Protein AF-0000000065987587 (afdb_homodimer)

pLDDT: mean 96.19, std 3.76, range [79.62, 98.94]

Nearest PDB structures (foldseek):
  6oss-assembly1_C  TM=9.613E-01  e=3.497E-22  Proteus mirabilis HI4320
  3h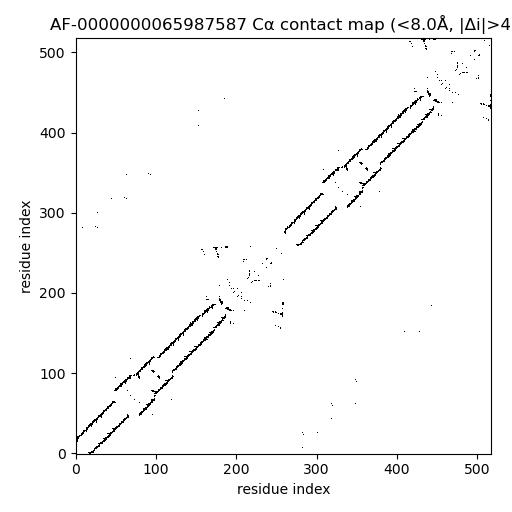sq-assembly1_A  TM=9.633E-01  e=1.185E-20  Leptospira interrogans
  4r36-assembly1_A  TM=9.663E-01  e=4.218E-19  Bacteroides fragilis NCTC 9343
  5dg3-assembly2_D  TM=9.623E-01  e=8.039E-19  Pseudomonas paraeruginosa PA7
  3t57-assembly1_A  TM=8.911E-01  e=7.428E-20  Arabidopsis thaliana

Secondary structure (DSSP, 8-state):
--EE-TT-EE-TT-EE-TT-EE-TT-EE-TTEEE-TT-EE-SS-EE-SSEEE-SS-EE-TT-EEEEPP--TT--S---EEEE-SS-EE-TT-EEE--SSTT-EEEE-SS-EE-TT-EE-TT-EE-SS-EE-TT-EE-TT-EE-TT-EE-TT-EE-TT-EE-TT-EEPTT-EE-SBB-TTEEEEETTEEEEEE-HHHHHHTT--HHHHHHHHHHHIIIII-TTS-HHHHHHHHHTSTTTT-HHHHHHHHHHHH-SS-B--/--EE-TT-EE-TT-EE-TT-EE-TT-EE-TTEEE-TT-EE-SS-EE-SSEEE-SS-EE-TT-EEEEPP--TT--S---EEEE-SS-EE-TT-EEE--SSTT-EEEE-SS-EE-TT-EE-TT-EE-SS-EE-TT-EE-TT-EE-TT-EE-TT-EE-TT-EE-TT-EEPTT-EE-SBB-TTEEEETTTTEEEEE-HHHHHHTT--HHHHHHHHHHHIIIII-TTS-HHHHHHHHHTSTTTT-HHHHHHHHHHHH-SS-B--

Radius of gyration: 25.06 Å; Cα contacts (8 Å, |Δi|>4): 1563; chains: 2; bounding box: 65×69×49 Å

Solvent-accessible surface area (backbone atoms only — not comparable to full-atom values): 23095 Å² total; per-residue (Å²): 106,51,48,64,35,87,64,31,46,64,35,87,68,31,44,69,30,47,60,20,37,36,25,48,54,21,37,36,30,49,48,26,35,41,26,47,52,21,36,36,50,31,39,30,38,39,29,47,43,23,38,36,35,35,43,29,38,38,30,43,52,18,39,35,23,41,75,42,84,53,85,83,46,79,80,50,63,28,24,22,42,36,40,31,41,31,38,35,25,40,43,18,36,36,26,9,10,48,47,72,76,28,53,10,35,38,40,31,46,28,39,34,30,42,44,15,37,40,28,26,36,19,39,37,40,34,46,27,35,34,27,44,42,13,34,33,32,40,43,20,33,35,28,41,47,17,34,35,26,39,48,14,40,34,37,61,59,27,40,36,24,35,43,13,34,38,32,60,55,13,34,34,77,32,16,40,60,50,39,23,28,30,38,40,85,67,30,22,60,72,45,69,29,57,66,62,40,51,77,68,67,54,49,70,68,51,50,51,39,46,47,52,49,47,40,41,68,73,65,38,81,87,47,49,70,67,55,29,52,54,50,48,59,70,37,100,45,44,80,37,66,64,43,46,50,40,54,53,47,61,73,66,49,84,64,47,60,37,106,108,50,48,67,35,87,65,31,46,67,37,87,66,31,44,70,30,48,60,20,37,37,26,48,54,20,38,36,29,48,48,27,35,41,25,47,52,22,36,36,51,32,41,28,38,38,31,44,44,22,38,36,35,35,43,28,37,39,28,44,52,16,40,35,23,42,75,38,85,52,87,80,44,79,79,50,64,28,23,23,41,34,39,31,41,29,38,36,26,39,43,16,36,35,26,9,10,49,47,73,75,28,52,10,35,37,40,31,47,28,39,35,29,42,47,14,36,41,29,27,36,19,40,37,38,32,45,27,36,34,28,44,43,13,35,33,33,39,42,20,33,37,28,41,47,16,34,37,26,39,46,15,39,35,37,61,60,26,40,36,24,35,42,14,35,38,31,59,55,12,36,35,78,32,16,38,58,48,38,24,28,30,36,37,85,66,31,24,59,74,44,68,29,57,67,62,40,50,77,69,67,53,50,71,66,52,50,52,39,46,49,51,49,45,40,40,67,71,66,41,84,87,47,50,68,68,56,30,51,53,51,47,62,68,36,100,46,43,82,37,65,66,42,46,50,41,53,52,47,61,72,66,48,84,63,47,60,39,108

Organism: Akkermansia muciniphila (strain ATCC BAA-835 / DSM 22959 / JCM 33894 / BCRC 81048 / CCUG 64013 / CIP 107961 / Muc) (NCBI:txid349741)

InterPro domains:
  IPR001451 Hexapeptide repeat [PF00132] (14-48)
  IPR010137 Acyl-[acyl-carrier-protein]--UDP-N-acetylglucosamine O-acyltransferase [MF_00387] (1-259)
  IPR010137 Acyl-[acyl-carrier-protein]--UDP-N-acetylglucosamine O-acyltransferase [PIRSF000456] (3-259)
  IPR010137 Acyl-[acyl-carrier-protein]--UDP-N-acetylglucosamine O-acyltransferase [PTHR43480] (3-259)
  IPR010137 Acyl-[acyl-carrier-protein]--UDP-N-acetylglucosamine O-acyltransferase [TIGR01852] (4-258)
  IPR010137 Acyl-[acyl-carrier-protein]--UDP-N-acetylglucosamine O-acyltransferase [cd03351] (4-257)
  IPR011004 Trimeric LpxA-like superfamily [SSF51161] (3-258)
  IPR029098 UDP N-acetylglucosamine O-acyltransferase, C-terminal [PF13720] (175-258)
  IPR037157 UDP-N-acetylglucosamine O-acyltransferase, C-terminal domain superfamily [G3DSA:1.20.1180.10] (192-259)

Foldseek 3Di:
DEAADPQEAADPQEAEDRDEYHAHAEYHENLEYEEEQEYEHYQEYEYDVEYEYYNEYEEHQEYEAAAAPDPQADPAHWYEYEYYNEYAYAQEYEYTARDHVAGDYYYYNEYEYHNEYEGHREAEYECEYEEALEYEYACEYEEANEYEYANEYAYHNEYEAHLEYEDHNEDEQHHHFHQFYWHDDPIATDGGVVVSCVVVPDDPLLVVLVRLLCCLQPVDPVDDPVRSLVCSCPDPCVVPPSNVRRSVCQVPTDRHYHD/DEAADPQEAADPQEAEDRDEYAAHPEYHENLEYAEEQEYHHYQEYEYDVEYEYENEYEEHQEYEAAAAPDPQADPAHWYEYEYYNEYHYAQEYEYTARDHVAGEYYYYNEYEYHNEYEHHREAEYECEYEEALEYEYACEYEEANEYEYANEYAYHNEYEAHLEYEDHNEYHQHHAFHQFYWYDDDTATDGGVPVSCVVVPHDPLLVVLVRLLCCLDPVDPVDDPVRSLVCSCPDPCVVPPSNVRRSVCQVPTDRHYHD

Sequence (518 aa):
MPEIHPTAVVHPAAEIADDVKIGPFCVVGEHVKLGPGCVLHSHVVIDGPSSFGSGNEFFPFSVIGLKSQDLKYKGEPTYLEVGDNNVFRENATINRATDIGGATRIGNNNLFLVSCHAGHDCQIGNHVIFSGFATAAGHVTVGDYAILAGCCAVHQFVSIGEHAMVGAMARVSQDVLPYTIVEGHPAVTRSVNSIGMQRRGFSEEDLKAVRMCYKKLFVNKKLTVHEALEELRHSGYAENACLRRIIQFVETSERGFCHMPEIHPTAVVHPAAEIADDVKIGPFCVVGEHVKLGPGCVLHSHVVIDGPSSFGSGNEFFPFSVIGLKSQDLKYKGEPTYLEVGDNNVFRENATINRATDIGGATRIGNNNLFLVSCHAGHDCQIGNHVIFSGFATAAGHVTVGDYAILAGCCAVHQFVSIGEHAMVGAMARVSQDVLPYTIVEGHPAVTRSVNSIGMQRRGFSEEDLKAVRMCYKKLFVNKKLTVHEALEELRHSGYAENACLRRIIQFVETSERGFCH

Structure (mmCIF, N/CA/C/O backbone):
data_AF-0000000065987587-model_v1
#
loop_
_entity.id
_entity.type
_entity.pdbx_description
1 polymer Acyl-
#
loop_
_atom_site.group_PDB
_atom_site.id
_atom_site.type_symbol
_atom_site.label_atom_id
_atom_site.label_alt_id
_atom_site.label_comp_id
_atom_site.label_asym_id
_atom_site.label_entity_id
_atom_site.label_seq_id
_atom_site.pdbx_PDB_ins_code
_atom_site.Cartn_x
_atom_site.Cartn_y
_atom_site.Cartn_z
_atom_site.occupancy
_atom_site.B_iso_or_equiv
_atom_site.auth_seq_id
_atom_site.auth_comp_id
_atom_site.auth_asym_id
_atom_site.auth_atom_id
_atom_site.pdbx_PDB_model_num
ATOM 1 N N . MET A 1 1 ? -29.5 -23.266 5.812 1 88.88 1 MET A N 1
ATOM 2 C CA . MET A 1 1 ? -29.5 -21.812 5.656 1 88.88 1 MET A CA 1
ATOM 3 C C . MET A 1 1 ? -28.266 -21.188 6.305 1 88.88 1 MET A C 1
ATOM 5 O O . MET A 1 1 ? -27.828 -21.641 7.363 1 88.88 1 MET A O 1
ATOM 9 N N . PRO A 1 2 ? -27.672 -20.234 5.691 1 92.44 2 PRO A N 1
ATOM 10 C CA . PRO A 1 2 ? -26.5 -19.641 6.32 1 92.44 2 PRO A CA 1
ATOM 11 C C . PRO A 1 2 ? -26.797 -19.031 7.688 1 92.44 2 PRO A C 1
ATOM 13 O O . PRO A 1 2 ? -27.953 -18.719 7.988 1 92.44 2 PRO A O 1
ATOM 16 N N . GLU A 1 3 ? -25.844 -19.141 8.57 1 95.94 3 GLU A N 1
ATOM 17 C CA . GLU A 1 3 ? -25.953 -18.469 9.852 1 95.94 3 GLU A CA 1
ATOM 18 C C . GLU A 1 3 ? -25.422 -17.031 9.758 1 95.94 3 GLU A C 1
ATOM 20 O O . GLU A 1 3 ? -24.219 -16.797 9.75 1 95.94 3 GLU A O 1
ATOM 25 N N . ILE A 1 4 ? -26.359 -16.141 9.742 1 97.75 4 ILE A N 1
ATOM 26 C CA . ILE A 1 4 ? -26 -14.742 9.602 1 97.75 4 ILE A CA 1
ATOM 27 C C . ILE A 1 4 ? -26.406 -13.977 10.859 1 97.75 4 ILE A C 1
ATOM 29 O O . ILE A 1 4 ? -27.594 -13.891 11.188 1 97.75 4 ILE A O 1
ATOM 33 N N . HIS A 1 5 ? -25.422 -13.469 11.523 1 98 5 HIS A N 1
ATOM 34 C CA . HIS A 1 5 ? -25.719 -12.688 12.719 1 98 5 HIS A CA 1
ATOM 35 C C . HIS A 1 5 ? -26.625 -11.508 12.383 1 98 5 HIS A C 1
ATOM 37 O O . HIS A 1 5 ? -26.438 -10.852 11.352 1 98 5 HIS A O 1
ATOM 43 N N . PRO A 1 6 ? -27.469 -11.094 13.227 1 97.56 6 PRO A N 1
ATOM 44 C CA . PRO A 1 6 ? -28.469 -10.062 12.938 1 97.56 6 PRO A CA 1
ATOM 45 C C . PRO A 1 6 ? -27.844 -8.695 12.664 1 97.56 6 PRO A C 1
ATOM 47 O O . PRO A 1 6 ? -28.438 -7.863 11.984 1 97.56 6 PRO A O 1
ATOM 50 N N . THR A 1 7 ? -26.656 -8.492 13.133 1 97.5 7 THR A N 1
ATOM 51 C CA . THR A 1 7 ? -26.047 -7.176 12.953 1 97.5 7 THR A CA 1
ATOM 52 C C . THR A 1 7 ? -25.266 -7.113 11.648 1 97.5 7 THR A C 1
ATOM 54 O O . THR A 1 7 ? -24.797 -6.043 11.25 1 97.5 7 THR A O 1
ATOM 57 N N . ALA A 1 8 ? -25.078 -8.25 11.047 1 98.12 8 ALA A N 1
ATOM 58 C CA . ALA A 1 8 ? -24.375 -8.242 9.766 1 98.12 8 ALA A CA 1
ATOM 59 C C . ALA A 1 8 ? -25.234 -7.625 8.664 1 98.12 8 ALA A C 1
ATOM 61 O O . ALA A 1 8 ? -26.469 -7.754 8.695 1 98.12 8 ALA A O 1
ATOM 62 N N . VAL A 1 9 ? -24.594 -6.895 7.789 1 98.44 9 VAL A N 1
ATOM 63 C CA . VAL A 1 9 ? -25.281 -6.305 6.645 1 98.44 9 VAL A CA 1
ATOM 64 C C . VAL A 1 9 ? -24.875 -7.031 5.367 1 98.44 9 VAL A C 1
ATOM 66 O O . VAL A 1 9 ? -23.766 -6.844 4.867 1 98.44 9 VAL A O 1
ATOM 69 N N . VAL A 1 10 ? -25.828 -7.855 4.824 1 98.25 10 VAL A N 1
ATOM 70 C CA . VAL A 1 10 ? -25.547 -8.648 3.629 1 98.25 10 VAL A CA 1
ATOM 71 C C . VAL A 1 10 ? -26.469 -8.203 2.492 1 98.25 10 VAL A C 1
ATOM 73 O O . VAL A 1 10 ? -27.703 -8.18 2.65 1 98.25 10 VAL A O 1
ATOM 76 N N . HIS A 1 11 ? -25.859 -7.785 1.459 1 97.5 11 HIS A N 1
ATOM 77 C CA . HIS A 1 11 ? -26.672 -7.391 0.317 1 97.5 11 HIS A CA 1
ATOM 78 C C . HIS A 1 11 ? -27.562 -8.539 -0.146 1 97.5 11 HIS A C 1
ATOM 80 O O . HIS A 1 11 ? -27.109 -9.688 -0.216 1 97.5 11 HIS A O 1
ATOM 86 N N . PRO A 1 12 ? -28.75 -8.227 -0.536 1 97.19 12 PRO A N 1
ATOM 87 C CA . PRO A 1 12 ? -29.688 -9.281 -0.898 1 97.19 12 PRO A CA 1
ATOM 88 C C . PRO A 1 12 ? -29.266 -10.055 -2.146 1 97.19 12 PRO A C 1
ATOM 90 O O . PRO A 1 12 ? -29.656 -11.211 -2.324 1 97.19 12 PRO A O 1
ATOM 93 N N . ALA A 1 13 ? -28.422 -9.43 -2.932 1 97.25 13 ALA A N 1
ATOM 94 C CA . ALA A 1 13 ? -28.031 -10.062 -4.191 1 97.25 13 ALA A CA 1
ATOM 95 C C . ALA A 1 13 ? -26.781 -10.914 -4.012 1 97.25 13 ALA A C 1
ATOM 97 O O . ALA A 1 13 ? -26.344 -11.594 -4.949 1 97.25 13 ALA A O 1
ATOM 98 N N . ALA A 1 14 ? -26.203 -10.883 -2.85 1 97.69 14 ALA A N 1
ATOM 99 C CA . ALA A 1 14 ? -25.062 -11.742 -2.592 1 97.69 14 ALA A CA 1
ATOM 100 C C . ALA A 1 14 ? -25.453 -13.219 -2.631 1 97.69 14 ALA A C 1
ATOM 102 O O . ALA A 1 14 ? -26.562 -13.578 -2.236 1 97.69 14 ALA A O 1
ATOM 103 N N . GLU A 1 15 ? -24.609 -14.023 -3.162 1 98.19 15 GLU A N 1
ATOM 104 C CA . GLU A 1 15 ? -24.828 -15.469 -3.188 1 98.19 15 GLU A CA 1
ATOM 105 C C . GLU A 1 15 ? -24.047 -16.156 -2.068 1 98.19 15 GLU A C 1
ATOM 107 O O . GLU A 1 15 ? -22.828 -16.312 -2.156 1 98.19 15 GLU A O 1
ATOM 112 N N . ILE A 1 16 ? -24.797 -16.688 -1.101 1 98.19 16 ILE A N 1
ATOM 113 C CA . ILE A 1 16 ? -24.188 -17.25 0.107 1 98.19 16 ILE A CA 1
ATOM 114 C C . ILE A 1 16 ? -24.609 -18.703 0.264 1 98.19 16 ILE A C 1
ATOM 116 O O . ILE A 1 16 ? -25.797 -19.016 0.351 1 98.19 16 ILE A O 1
ATOM 120 N N . ALA A 1 17 ? -23.656 -19.547 0.305 1 98.06 17 ALA A N 1
ATOM 121 C CA . ALA A 1 17 ? -23.953 -20.969 0.476 1 98.06 17 ALA A CA 1
ATOM 122 C C . ALA A 1 17 ? -24.625 -21.219 1.823 1 98.06 17 ALA A C 1
ATOM 124 O O . ALA A 1 17 ? -24.5 -20.422 2.75 1 98.06 17 ALA A O 1
ATOM 125 N N . ASP A 1 18 ? -25.203 -22.406 2.096 1 96.88 18 ASP A N 1
ATOM 126 C CA . ASP A 1 18 ? -26.109 -22.703 3.203 1 96.88 18 ASP A CA 1
ATOM 127 C C . ASP A 1 18 ? -25.328 -22.859 4.512 1 96.88 18 ASP A C 1
ATOM 129 O O . ASP A 1 18 ? -25.891 -22.688 5.594 1 96.88 18 ASP A O 1
ATOM 133 N N . ASP A 1 19 ? -24.141 -23.156 4.418 1 97.62 19 ASP A N 1
ATOM 134 C CA . ASP A 1 19 ? -23.422 -23.453 5.652 1 97.62 19 ASP A CA 1
ATOM 135 C C . ASP A 1 19 ? -22.375 -22.375 5.941 1 97.62 19 ASP A C 1
ATOM 137 O O . ASP A 1 19 ? -21.422 -22.609 6.691 1 97.62 19 ASP A O 1
ATOM 141 N N . VAL A 1 20 ? -22.5 -21.281 5.355 1 98.5 20 VAL A N 1
ATOM 142 C CA . VAL A 1 20 ? -21.641 -20.141 5.637 1 98.5 20 VAL A CA 1
ATOM 143 C C . VAL A 1 20 ? -22.047 -19.516 6.969 1 98.5 20 VAL A C 1
ATOM 145 O O . VAL A 1 20 ? -23.234 -19.469 7.309 1 98.5 20 VAL A O 1
ATOM 148 N N . LYS A 1 21 ? -21.016 -19.078 7.711 1 98.81 21 LYS A N 1
ATOM 149 C CA . LYS A 1 21 ? -21.234 -18.359 8.969 1 98.81 21 LYS A CA 1
ATOM 150 C C . LYS A 1 21 ? -20.766 -16.922 8.867 1 98.81 21 LYS A C 1
ATOM 152 O O . LYS A 1 21 ? -19.594 -16.656 8.57 1 98.81 21 LYS A O 1
ATOM 157 N N . ILE A 1 22 ? -21.641 -15.992 9.125 1 98.69 22 ILE A N 1
ATOM 158 C CA . ILE A 1 22 ? -21.312 -14.57 9.102 1 98.69 22 ILE A CA 1
ATOM 159 C C . ILE A 1 22 ? -21.578 -13.961 10.477 1 98.69 22 ILE A C 1
ATOM 161 O O . ILE A 1 22 ? -22.719 -13.844 10.906 1 98.69 22 ILE A O 1
ATOM 165 N N . GLY A 1 23 ? -20.453 -13.562 11.078 1 98.62 23 GLY A N 1
ATOM 166 C CA . GLY A 1 23 ? -20.531 -13.039 12.438 1 98.62 23 GLY A CA 1
ATOM 167 C C . GLY A 1 23 ? -20.969 -11.586 12.484 1 98.62 23 GLY A C 1
ATOM 168 O O . GLY A 1 23 ? -21.359 -11.008 11.469 1 98.62 23 GLY A O 1
ATOM 169 N N . PRO A 1 24 ? -20.953 -11.008 13.711 1 98.62 24 PRO A N 1
ATOM 170 C CA . PRO A 1 24 ? -21.5 -9.664 13.906 1 98.62 24 PRO A CA 1
ATOM 171 C C . PRO A 1 24 ? -20.672 -8.586 13.188 1 98.62 24 PRO A C 1
ATOM 173 O O . PRO A 1 24 ? -19.453 -8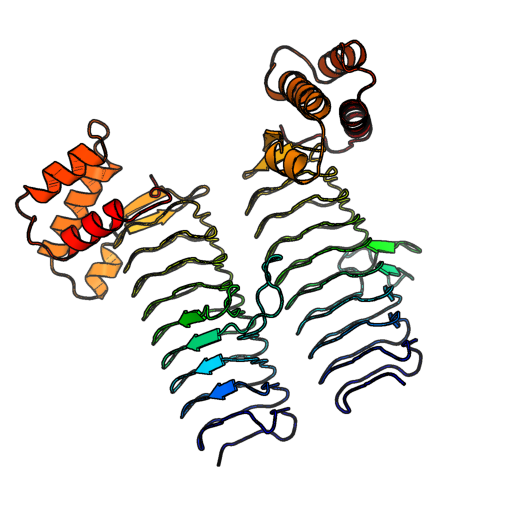.695 13.102 1 98.62 24 PRO A O 1
ATOM 176 N N . PHE A 1 25 ? -21.391 -7.586 12.594 1 98.44 25 PHE A N 1
ATOM 177 C CA . PHE A 1 25 ? -20.844 -6.332 12.086 1 98.44 25 PHE A CA 1
ATOM 178 C C . PHE A 1 25 ? -20.078 -6.555 10.789 1 98.44 25 PHE A C 1
ATOM 180 O O . PHE A 1 25 ? -19.234 -5.734 10.406 1 98.44 25 PHE A O 1
ATOM 187 N N . CYS A 1 26 ? -20.344 -7.676 10.203 1 98.69 26 CYS A N 1
ATOM 188 C CA . CYS A 1 26 ? -19.797 -7.902 8.875 1 98.69 26 CYS A CA 1
ATOM 189 C C . CYS A 1 26 ? -20.609 -7.168 7.816 1 98.69 26 CYS A C 1
ATOM 191 O O . CYS A 1 26 ? -21.812 -6.938 8.008 1 98.69 26 CYS A O 1
ATOM 193 N N . VAL A 1 27 ? -19.984 -6.75 6.777 1 98.75 27 VAL A N 1
ATOM 194 C CA . VAL A 1 27 ? -20.641 -6.16 5.617 1 98.75 27 VAL A CA 1
ATOM 195 C C . VAL A 1 27 ? -20.281 -6.941 4.359 1 98.75 27 VAL A C 1
ATOM 197 O O . VAL A 1 27 ? -19.094 -7.078 4.027 1 98.75 27 VAL A O 1
ATOM 200 N N . VAL A 1 28 ? -21.281 -7.5 3.635 1 98.69 28 VAL A N 1
ATOM 201 C CA . VAL A 1 28 ? -21.078 -8.258 2.402 1 98.69 28 VAL A CA 1
ATOM 202 C C . VAL A 1 28 ? -21.812 -7.574 1.253 1 98.69 28 VAL A C 1
ATOM 204 O O . VAL A 1 28 ? -23.031 -7.383 1.318 1 98.69 28 VAL A O 1
ATOM 207 N N . GLY A 1 29 ? -21.125 -7.316 0.22 1 97.75 29 GLY A N 1
ATOM 208 C CA . GLY A 1 29 ? -21.656 -6.516 -0.873 1 97.75 29 GLY A CA 1
ATOM 209 C C . GLY A 1 29 ? -22.453 -7.328 -1.881 1 97.75 29 GLY A C 1
ATOM 210 O O . GLY A 1 29 ? -22.594 -8.539 -1.734 1 97.75 29 GLY A O 1
ATOM 211 N N . GLU A 1 30 ? -23.047 -6.664 -2.873 1 95.44 30 GLU A N 1
ATOM 212 C CA . GLU A 1 30 ? -24.031 -7.137 -3.844 1 95.44 30 GLU A CA 1
ATOM 213 C C . GLU A 1 30 ? -23.453 -8.242 -4.723 1 95.44 30 GLU A C 1
ATOM 215 O O . GLU A 1 30 ? -24.094 -9.273 -4.938 1 95.44 30 GLU A O 1
ATOM 220 N N . HIS A 1 31 ? -22.297 -8.172 -5.309 1 96.81 31 HIS A N 1
ATOM 221 C CA . HIS A 1 31 ? -21.719 -9.109 -6.262 1 96.81 31 HIS A CA 1
ATOM 222 C C . HIS A 1 31 ? -20.625 -9.961 -5.605 1 96.81 31 HIS A C 1
ATOM 224 O O . HIS A 1 31 ? -19.531 -10.102 -6.152 1 96.81 31 HIS A O 1
ATOM 230 N N . VAL A 1 32 ? -21.109 -10.539 -4.453 1 98.5 32 VAL A N 1
ATOM 231 C CA . VAL A 1 32 ? -20.203 -11.422 -3.729 1 98.5 32 VAL A CA 1
ATOM 232 C C . VAL A 1 32 ? -20.766 -12.844 -3.717 1 98.5 32 VAL A C 1
ATOM 234 O O . VAL A 1 32 ? -21.953 -13.039 -3.479 1 98.5 32 VAL A O 1
ATOM 237 N N . LYS A 1 33 ? -19.922 -13.789 -4.055 1 98.75 33 LYS A N 1
ATOM 238 C CA . LYS A 1 33 ? -20.266 -15.203 -3.965 1 98.75 33 LYS A CA 1
ATOM 239 C C . LYS A 1 33 ? -19.375 -15.922 -2.947 1 98.75 33 LYS A C 1
ATOM 241 O O . LYS A 1 33 ? -18.156 -16.016 -3.127 1 98.75 33 LYS A O 1
ATOM 246 N N . LEU A 1 34 ? -20.016 -16.5 -1.895 1 98.62 34 LEU A N 1
ATOM 247 C CA . LEU A 1 34 ? -19.297 -17.25 -0.871 1 98.62 34 LEU A CA 1
ATOM 248 C C . LEU A 1 34 ? -19.641 -18.734 -0.95 1 98.62 34 LEU A C 1
ATOM 250 O O . LEU A 1 34 ? -20.797 -19.125 -0.753 1 98.62 34 LEU A O 1
ATOM 254 N N . GLY A 1 35 ? -18.625 -19.5 -1.185 1 98.69 35 GLY A N 1
ATOM 255 C CA . GLY A 1 35 ? -18.812 -20.938 -1.244 1 98.69 35 GLY A CA 1
ATOM 256 C C . GLY A 1 35 ? -19.047 -21.562 0.117 1 98.69 35 GLY A C 1
ATOM 257 O O . GLY A 1 35 ? -19.031 -20.859 1.137 1 98.69 35 GLY A O 1
ATOM 258 N N . PRO A 1 36 ? -19.234 -22.906 0.102 1 98.62 36 PRO A N 1
ATOM 259 C CA . PRO A 1 36 ? -19.594 -23.609 1.333 1 98.62 36 PRO A CA 1
ATOM 260 C C . PRO A 1 36 ? -18.5 -23.547 2.398 1 98.62 36 PRO A C 1
ATOM 262 O O . PRO A 1 36 ? -17.312 -23.578 2.07 1 98.62 36 PRO A O 1
ATOM 265 N N . GLY A 1 37 ? -18.922 -23.438 3.629 1 98.56 37 GLY A N 1
ATOM 266 C CA . GLY A 1 37 ? -18.016 -23.594 4.762 1 98.56 37 GLY A CA 1
ATOM 267 C C . GLY A 1 37 ? -17.219 -22.344 5.059 1 98.56 37 GLY A C 1
ATOM 268 O O . GLY A 1 37 ? -16.344 -22.359 5.93 1 98.56 37 GLY A O 1
ATOM 269 N N . CYS A 1 38 ? -17.406 -21.281 4.418 1 98.75 38 CYS A N 1
ATOM 270 C CA . CYS A 1 38 ? -16.719 -20.031 4.715 1 98.75 38 CYS A CA 1
ATOM 271 C C . CYS A 1 38 ? -17.156 -19.469 6.062 1 98.75 38 CYS A C 1
ATOM 273 O O . CYS A 1 38 ? -18.312 -19.641 6.465 1 98.75 38 CYS A O 1
ATOM 275 N N . VAL A 1 39 ? -16.203 -18.812 6.715 1 98.88 39 VAL A N 1
ATOM 276 C CA . VAL A 1 39 ? -16.5 -18.234 8.023 1 98.88 39 VAL A CA 1
ATOM 277 C C . VAL A 1 39 ? -15.992 -16.797 8.078 1 98.88 39 VAL A C 1
ATOM 279 O O . VAL A 1 39 ? -14.797 -16.531 7.891 1 98.88 39 VAL A O 1
ATOM 282 N N . LEU A 1 40 ? -16.859 -15.898 8.258 1 98.88 40 LEU A N 1
ATOM 283 C CA . LEU A 1 40 ? -16.531 -14.523 8.617 1 98.88 40 LEU A CA 1
ATOM 284 C C . LEU A 1 40 ? -16.734 -14.289 10.109 1 98.88 40 LEU A C 1
ATOM 286 O O . LEU A 1 40 ? -17.875 -14.266 10.586 1 98.88 40 LEU A O 1
ATOM 290 N N . HIS A 1 41 ? -15.727 -14.008 10.852 1 98.38 41 HIS A N 1
ATOM 291 C CA . HIS A 1 41 ? -15.859 -13.906 12.305 1 98.38 41 HIS A CA 1
ATOM 292 C C . HIS A 1 41 ? -16.625 -12.656 12.703 1 98.38 41 HIS A C 1
ATOM 294 O O . HIS A 1 41 ? -17.797 -12.727 13.094 1 98.38 41 HIS A O 1
ATOM 300 N N . SER A 1 42 ? -16.047 -11.555 12.773 1 98.44 42 SER A N 1
ATOM 301 C CA . SER A 1 42 ? -16.688 -10.273 13.023 1 98.44 42 SER A CA 1
ATOM 302 C C . SER A 1 42 ? -15.938 -9.133 12.344 1 98.44 42 SER A C 1
ATOM 304 O O . SER A 1 42 ? -14.719 -9.211 12.156 1 98.44 42 SER A O 1
ATOM 306 N N . HIS A 1 43 ? -16.734 -8.102 11.953 1 98.44 43 HIS A N 1
ATOM 307 C CA . HIS A 1 43 ? -16.125 -6.871 11.453 1 98.44 43 HIS A CA 1
ATOM 308 C C . HIS A 1 43 ? -15.344 -7.125 10.172 1 98.44 43 HIS A C 1
ATOM 310 O O . HIS A 1 43 ? -14.242 -6.594 10 1 98.44 43 HIS A O 1
ATOM 316 N N . VAL A 1 44 ? -15.852 -7.984 9.352 1 98.69 44 VAL A N 1
ATOM 317 C CA . VAL A 1 44 ? -15.25 -8.273 8.055 1 98.69 44 VAL A CA 1
ATOM 318 C C . VAL A 1 44 ? -16.016 -7.543 6.953 1 98.69 44 VAL A C 1
ATOM 320 O O . VAL A 1 44 ? -17.25 -7.496 6.969 1 98.69 44 VAL A O 1
ATOM 323 N N . VAL A 1 45 ? -15.281 -6.934 6.031 1 98.81 45 VAL A N 1
ATOM 324 C CA . VAL A 1 45 ? -15.898 -6.297 4.875 1 98.81 45 VAL A CA 1
ATOM 325 C C . VAL A 1 45 ? -15.508 -7.039 3.6 1 98.81 45 VAL A C 1
ATOM 327 O O . VAL A 1 45 ? -14.312 -7.176 3.297 1 98.81 45 VAL A O 1
ATOM 330 N N . ILE A 1 46 ? -16.422 -7.57 2.852 1 98.69 46 ILE A N 1
ATOM 331 C CA . ILE A 1 46 ? -16.203 -8.188 1.546 1 98.69 46 ILE A CA 1
ATOM 332 C C . ILE A 1 46 ? -17.062 -7.473 0.496 1 98.69 46 ILE A C 1
ATOM 334 O O . ILE A 1 46 ? -18.281 -7.352 0.652 1 98.69 46 ILE A O 1
ATOM 338 N N . ASP A 1 47 ? -16.359 -6.98 -0.476 1 97.12 47 ASP A N 1
ATOM 339 C CA . ASP A 1 47 ? -17.078 -6.332 -1.575 1 97.12 47 ASP A CA 1
ATOM 340 C C . ASP A 1 47 ? -16.844 -7.078 -2.889 1 97.12 47 ASP A C 1
ATOM 342 O O . ASP A 1 47 ? -16.094 -8.055 -2.934 1 97.12 47 ASP A O 1
ATOM 346 N N . GLY A 1 48 ? -17.625 -6.605 -3.963 1 93.5 48 GLY A N 1
ATOM 347 C CA . GLY A 1 48 ? -17.531 -7.332 -5.219 1 93.5 48 GLY A CA 1
ATOM 348 C C . GLY A 1 48 ? -17.422 -6.422 -6.43 1 93.5 48 GLY A C 1
ATOM 349 O O . GLY A 1 48 ? -17.375 -5.199 -6.289 1 93.5 48 GLY A O 1
ATOM 350 N N . PRO A 1 49 ? -17.328 -7.16 -7.578 1 96.94 49 PRO A N 1
ATOM 351 C CA . PRO A 1 49 ? -17.562 -8.586 -7.816 1 96.94 49 PRO A CA 1
ATOM 352 C C . PRO A 1 49 ? -16.406 -9.461 -7.316 1 96.94 49 PRO A C 1
ATOM 354 O O . PRO A 1 49 ? -15.25 -9.25 -7.707 1 96.94 49 PRO A O 1
ATOM 357 N N . SER A 1 50 ? -16.75 -10.406 -6.461 1 98.5 50 SER A N 1
ATOM 358 C CA . SER A 1 50 ? -15.758 -11.328 -5.91 1 98.5 50 SER A CA 1
ATOM 359 C C . SER A 1 50 ? -16.359 -12.711 -5.688 1 98.5 50 SER A C 1
ATOM 361 O O . SER A 1 50 ? -17.531 -12.828 -5.301 1 98.5 50 SER A O 1
ATOM 363 N N . SER A 1 51 ? -15.531 -13.711 -5.973 1 98.81 51 SER A N 1
ATOM 364 C CA . SER A 1 51 ? -15.961 -15.094 -5.766 1 98.81 51 SER A CA 1
ATOM 365 C C . SER A 1 51 ? -14.961 -15.852 -4.898 1 98.81 51 SER A C 1
ATOM 367 O O . SER A 1 51 ? -13.75 -15.734 -5.09 1 98.81 51 SER A O 1
ATOM 369 N N . PHE A 1 52 ? -15.539 -16.594 -3.969 1 98.81 52 PHE A N 1
ATOM 370 C CA . PHE A 1 52 ? -14.742 -17.406 -3.045 1 98.81 52 PHE A CA 1
ATOM 371 C C . PHE A 1 52 ? -15.18 -18.859 -3.08 1 98.81 52 PHE A C 1
ATOM 373 O O . PHE A 1 52 ? -16.375 -19.156 -3.02 1 98.81 52 PHE A O 1
ATOM 380 N N . GLY A 1 53 ? -14.211 -19.734 -3.215 1 98.81 53 GLY A N 1
ATOM 381 C CA . GLY A 1 53 ? -14.5 -21.141 -3.078 1 98.81 53 GLY A CA 1
ATOM 382 C C . GLY A 1 53 ? -14.93 -21.531 -1.675 1 98.81 53 GLY A C 1
ATOM 383 O O . GLY A 1 53 ? -15.555 -20.75 -0.968 1 98.81 53 GLY A O 1
ATOM 384 N N . SER A 1 54 ? -14.508 -22.781 -1.301 1 98.81 54 SER A N 1
ATOM 385 C CA . SER A 1 54 ? -14.984 -23.344 -0.04 1 98.81 54 SER A CA 1
ATOM 386 C C . SER A 1 54 ? -13.961 -23.141 1.074 1 98.81 54 SER A C 1
ATOM 388 O O . SER A 1 54 ? -12.758 -23.078 0.816 1 98.81 54 SER A O 1
ATOM 390 N N . GLY A 1 55 ? -14.453 -23.016 2.258 1 98.75 55 GLY A N 1
ATOM 391 C CA . GLY A 1 55 ? -13.656 -23.172 3.461 1 98.75 55 GLY A CA 1
ATOM 392 C C . GLY A 1 55 ? -12.742 -21.984 3.723 1 98.75 55 GLY A C 1
ATOM 393 O O . GLY A 1 55 ? -11.719 -22.125 4.395 1 98.75 55 GLY A O 1
ATOM 394 N N . ASN A 1 56 ? -13.023 -20.891 3.176 1 98.88 56 ASN A N 1
ATOM 395 C CA . ASN A 1 56 ? -12.242 -19.703 3.465 1 98.88 56 ASN A CA 1
ATOM 396 C C . ASN A 1 56 ? -12.633 -19.078 4.805 1 98.88 56 ASN A C 1
ATOM 398 O O . ASN A 1 56 ? -13.805 -19.078 5.172 1 98.88 56 ASN A O 1
ATOM 402 N N . GLU A 1 57 ? -11.641 -18.578 5.512 1 98.94 57 GLU A N 1
ATOM 403 C CA . GLU A 1 57 ? -11.844 -18 6.836 1 98.94 57 GLU A CA 1
ATOM 404 C C . GLU A 1 57 ? -11.352 -16.562 6.891 1 98.94 57 GLU A C 1
ATOM 406 O O . GLU A 1 57 ? -10.227 -16.266 6.484 1 98.94 57 GLU A O 1
ATOM 411 N N . PHE A 1 58 ? -12.18 -15.703 7.414 1 98.81 58 PHE A N 1
ATOM 412 C CA . PHE A 1 58 ? -11.883 -14.281 7.48 1 98.81 58 PHE A CA 1
ATOM 413 C C . PHE A 1 58 ? -11.914 -13.789 8.922 1 98.81 58 PHE A C 1
ATOM 415 O O . PHE A 1 58 ? -12.938 -13.898 9.594 1 98.81 58 PHE A O 1
ATOM 422 N N . PHE A 1 59 ? -10.805 -13.18 9.391 1 98.69 59 PHE A N 1
ATOM 423 C CA . PHE A 1 59 ? -10.695 -12.672 10.75 1 98.69 59 PHE A CA 1
ATOM 424 C C . PHE A 1 59 ? -11.031 -11.188 10.805 1 98.69 59 PHE A C 1
ATOM 426 O O . PHE A 1 59 ? -11.141 -10.531 9.766 1 98.69 59 PHE A O 1
ATOM 433 N N . PRO A 1 60 ? -11.203 -10.648 11.945 1 98.38 60 PRO A N 1
ATOM 434 C CA . PRO A 1 60 ? -11.734 -9.289 12.102 1 98.38 60 PRO A CA 1
ATOM 435 C C . PRO A 1 60 ? -10.898 -8.242 11.391 1 98.38 60 PRO A C 1
ATOM 437 O O . PRO A 1 60 ? -9.664 -8.312 11.406 1 98.38 60 PRO A O 1
ATOM 440 N N . PHE A 1 61 ? -11.664 -7.309 10.742 1 97.88 61 PHE A N 1
ATOM 441 C CA . PHE A 1 61 ? -11.141 -6.07 10.172 1 97.88 61 PHE A CA 1
ATOM 442 C C . PHE A 1 61 ? -10.438 -6.34 8.844 1 97.88 61 PHE A C 1
ATOM 444 O O . PHE A 1 61 ? -9.812 -5.441 8.273 1 97.88 61 PHE A O 1
ATOM 451 N N . SER A 1 62 ? -10.516 -7.559 8.383 1 98.25 62 SER A N 1
ATOM 452 C CA . SER A 1 62 ? -10.055 -7.785 7.016 1 98.25 62 SER A CA 1
ATOM 453 C C . SER A 1 62 ? -11 -7.152 6.004 1 98.25 62 SER A C 1
ATOM 455 O O . SER A 1 62 ? -12.211 -7.098 6.23 1 98.25 62 SER A O 1
ATOM 457 N N . VAL A 1 63 ? -10.469 -6.531 4.996 1 98.69 63 VAL A N 1
ATOM 458 C CA . VAL A 1 63 ? -11.203 -5.875 3.922 1 98.69 63 VAL A CA 1
ATOM 459 C C . VAL A 1 63 ? -10.836 -6.508 2.582 1 98.69 63 VAL A C 1
ATOM 461 O O . VAL A 1 63 ? -9.711 -6.336 2.094 1 98.69 63 VAL A O 1
ATOM 464 N N . ILE A 1 64 ? -11.805 -7.195 1.933 1 98.56 64 ILE A N 1
ATOM 465 C CA . ILE A 1 64 ? -11.516 -8.055 0.791 1 98.56 64 ILE A CA 1
ATOM 466 C C . ILE A 1 64 ? -12.383 -7.648 -0.396 1 98.56 64 ILE A C 1
ATOM 468 O O . ILE A 1 64 ? -13.602 -7.5 -0.261 1 98.56 64 ILE A O 1
ATOM 472 N N . GLY A 1 65 ? -11.703 -7.375 -1.496 1 97.94 65 GLY A N 1
ATOM 473 C CA . GLY A 1 65 ? -12.438 -7.258 -2.748 1 97.94 65 GLY A CA 1
ATOM 474 C C . GLY A 1 65 ? -12.836 -5.832 -3.074 1 97.94 65 GLY A C 1
ATOM 475 O O . GLY A 1 65 ? -13.633 -5.598 -3.982 1 97.94 65 GLY A O 1
ATOM 476 N N . LEU A 1 66 ? -12.383 -4.914 -2.316 1 95.75 66 LEU A N 1
ATOM 477 C CA . LEU A 1 66 ? -12.68 -3.533 -2.678 1 95.75 66 LEU A CA 1
ATOM 478 C C . LEU A 1 66 ? -11.93 -3.133 -3.945 1 95.75 66 LEU A C 1
ATOM 480 O O . LEU A 1 66 ? -11.031 -3.848 -4.391 1 95.75 66 LEU A O 1
ATOM 484 N N . LYS A 1 67 ? -12.328 -2.004 -4.492 1 92.12 67 LYS A N 1
ATOM 485 C CA . LYS A 1 67 ? -11.82 -1.545 -5.781 1 92.12 67 LYS A CA 1
ATOM 486 C C . LYS A 1 67 ? -10.32 -1.276 -5.719 1 92.12 67 LYS A C 1
ATOM 488 O O . LYS A 1 67 ? -9.781 -1.017 -4.641 1 92.12 67 LYS A O 1
ATOM 493 N N . SER A 1 68 ? -9.766 -1.236 -6.91 1 90.06 68 SER A N 1
ATOM 494 C CA . SER A 1 68 ? -8.344 -0.96 -7.09 1 90.06 68 SER A CA 1
ATOM 495 C C . SER A 1 68 ? -7.977 0.421 -6.555 1 90.06 68 SER A C 1
ATOM 497 O O . SER A 1 68 ? -8.789 1.344 -6.594 1 90.06 68 SER A O 1
ATOM 499 N N . GLN A 1 69 ? -6.766 0.477 -6.148 1 85.88 69 GLN A N 1
ATOM 500 C CA . GLN A 1 69 ? -6.23 1.751 -5.68 1 85.88 69 GLN A CA 1
ATOM 501 C C . GLN A 1 69 ? -5.469 2.469 -6.789 1 85.88 69 GLN A C 1
ATOM 503 O O . GLN A 1 69 ? -4.949 3.568 -6.582 1 85.88 69 GLN A O 1
ATOM 508 N N . ASP A 1 70 ? -5.363 1.819 -7.895 1 85.19 70 ASP A N 1
ATOM 509 C CA . ASP A 1 70 ? -4.691 2.395 -9.055 1 85.19 70 ASP A CA 1
ATOM 510 C C . ASP A 1 70 ? -5.477 3.578 -9.609 1 85.19 70 ASP A C 1
ATOM 512 O O . ASP A 1 70 ? -6.668 3.453 -9.914 1 85.19 70 ASP A O 1
ATOM 516 N N . LEU A 1 71 ? -4.773 4.656 -9.805 1 80.81 71 LEU A N 1
ATOM 517 C CA . LEU A 1 71 ? -5.398 5.879 -10.297 1 80.81 71 LEU A CA 1
ATOM 518 C C . LEU A 1 71 ? -5.988 5.664 -11.688 1 80.81 71 LEU A C 1
ATOM 520 O O . LEU A 1 71 ? -6.855 6.422 -12.125 1 80.81 71 LEU A O 1
ATOM 524 N N . LYS A 1 72 ? -5.562 4.676 -12.367 1 79.62 72 LYS A N 1
ATOM 525 C CA . LYS A 1 72 ? -6.023 4.391 -13.727 1 79.62 72 LYS A CA 1
ATOM 526 C C . LYS A 1 72 ? -7.387 3.705 -13.711 1 79.62 72 LYS A C 1
ATOM 528 O O . LYS A 1 72 ? -8.055 3.605 -14.742 1 79.62 72 LYS A O 1
ATOM 533 N N . TYR A 1 73 ? -7.777 3.352 -12.578 1 83.69 73 TYR A N 1
ATOM 534 C CA . TYR A 1 73 ? -9.062 2.678 -12.461 1 83.69 73 TYR A CA 1
ATOM 535 C C . TYR A 1 73 ? -10.211 3.641 -12.742 1 83.69 73 TYR A C 1
ATOM 537 O O . TYR A 1 73 ? -10.273 4.727 -12.164 1 83.69 73 TYR A O 1
ATOM 545 N N . LYS A 1 74 ? -11.125 3.201 -13.586 1 83.5 74 LYS A N 1
ATOM 546 C CA . LYS A 1 74 ? -12.195 4.102 -14.008 1 83.5 74 LYS A CA 1
ATOM 547 C C . LYS A 1 74 ? -13.57 3.514 -13.68 1 83.5 74 LYS A C 1
ATOM 549 O O . LYS A 1 74 ? -14.562 3.863 -14.32 1 83.5 74 LYS A O 1
ATOM 554 N N . GLY A 1 75 ? -13.586 2.523 -12.844 1 84.38 75 GLY A N 1
ATOM 555 C CA . GLY A 1 75 ? -14.875 1.959 -12.469 1 84.38 75 GLY A CA 1
ATOM 556 C C . GLY A 1 75 ? -15.281 0.784 -13.328 1 84.38 75 GLY A C 1
ATOM 557 O O . GLY A 1 75 ? -16.453 0.406 -13.359 1 84.38 75 GLY A O 1
ATOM 558 N N . GLU A 1 76 ? -14.32 0.267 -13.977 1 84.94 76 GLU A N 1
ATOM 559 C CA . GLU A 1 76 ? -14.562 -0.872 -14.859 1 84.94 76 GLU A CA 1
ATOM 560 C C . GLU A 1 76 ? -14.859 -2.135 -14.055 1 84.94 76 GLU A C 1
ATOM 562 O O . GLU A 1 76 ? -14.469 -2.246 -12.898 1 84.94 76 GLU A O 1
ATOM 567 N N . PRO A 1 77 ? -15.625 -2.939 -14.781 1 90.62 77 PRO A N 1
ATOM 568 C CA . PRO A 1 77 ? -15.828 -4.227 -14.117 1 90.62 77 PRO A CA 1
ATOM 569 C C . PRO A 1 77 ? -14.539 -5.023 -13.953 1 90.62 77 PRO A C 1
ATOM 571 O O . PRO A 1 77 ? -13.891 -5.367 -14.945 1 90.62 77 PRO A O 1
ATOM 574 N N . THR A 1 78 ? -14.172 -5.17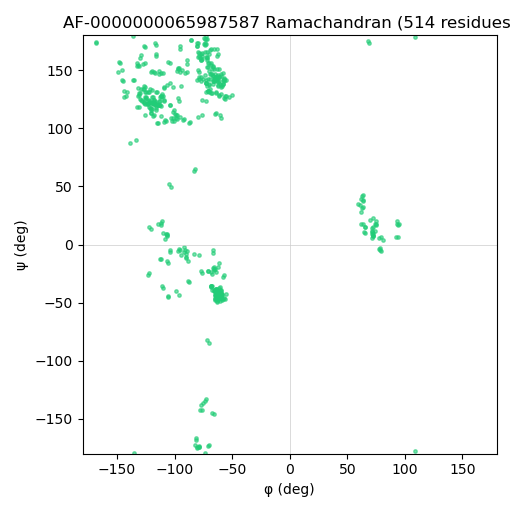2 -12.766 1 95.38 78 THR A N 1
ATOM 575 C CA . THR A 1 78 ? -13 -5.965 -12.414 1 95.38 78 THR A CA 1
ATOM 576 C C . THR A 1 78 ? -13.336 -6.969 -11.312 1 95.38 78 THR A C 1
ATOM 578 O O . THR A 1 78 ? -14.359 -6.832 -10.633 1 95.38 78 THR A O 1
ATOM 581 N N . TYR A 1 79 ? -12.477 -8.023 -11.18 1 97.94 79 TYR A N 1
ATOM 582 C CA . TYR A 1 79 ? -12.906 -9.172 -10.391 1 97.94 79 TYR A CA 1
ATOM 583 C C . TYR A 1 79 ? -11.836 -9.578 -9.391 1 97.94 79 TYR A C 1
ATOM 585 O O . TYR A 1 79 ? -10.664 -9.219 -9.547 1 97.94 79 TYR A O 1
ATOM 593 N N . LEU A 1 80 ? -12.297 -10.188 -8.32 1 98.69 80 LEU A N 1
ATOM 594 C CA . LEU A 1 80 ? -11.484 -10.977 -7.41 1 98.69 80 LEU A CA 1
ATOM 595 C C . LEU A 1 80 ? -11.953 -12.43 -7.379 1 98.69 80 LEU A C 1
ATOM 597 O O . LEU A 1 80 ? -13.141 -12.695 -7.156 1 98.69 80 LEU A O 1
ATOM 601 N N . GLU A 1 81 ? -11.016 -13.352 -7.672 1 98.94 81 GLU A N 1
ATOM 602 C CA . GLU A 1 81 ? -11.305 -14.781 -7.652 1 98.94 81 GLU A CA 1
ATOM 603 C C . GLU A 1 81 ? -10.422 -15.516 -6.648 1 98.94 81 GLU A C 1
ATOM 605 O O . GLU A 1 81 ? -9.195 -15.555 -6.809 1 98.94 81 GLU A O 1
ATOM 610 N N . VAL A 1 82 ? -11.055 -16.094 -5.645 1 98.88 82 VAL A N 1
ATOM 611 C CA . VAL A 1 82 ? -10.336 -16.781 -4.57 1 98.88 82 VAL A CA 1
ATOM 612 C C . VAL A 1 82 ? -10.742 -18.25 -4.527 1 98.88 82 VAL A C 1
ATOM 614 O O . VAL A 1 82 ? -11.93 -18.578 -4.562 1 98.88 82 VAL A O 1
ATOM 617 N N . GLY A 1 83 ? -9.812 -19.141 -4.441 1 98.94 83 GLY A N 1
ATOM 618 C CA . GLY A 1 83 ? -10.07 -20.578 -4.355 1 98.94 83 GLY A CA 1
ATOM 619 C C . GLY A 1 83 ? -10.555 -21.016 -2.986 1 98.94 83 GLY A C 1
ATOM 620 O O . GLY A 1 83 ? -11.406 -20.359 -2.381 1 98.94 83 GLY A O 1
ATOM 621 N N . ASP A 1 84 ? -9.945 -22.188 -2.553 1 98.88 84 ASP A N 1
ATOM 622 C CA . ASP A 1 84 ? -10.461 -22.844 -1.363 1 98.88 84 ASP A CA 1
ATOM 623 C C . ASP A 1 84 ? -9.469 -22.766 -0.209 1 98.88 84 ASP A C 1
ATOM 625 O O . ASP A 1 84 ? -8.258 -22.75 -0.429 1 98.88 84 ASP A O 1
ATOM 629 N N . ASN A 1 85 ? -9.992 -22.703 0.996 1 98.88 85 ASN A N 1
ATOM 630 C CA . ASN A 1 85 ? -9.266 -22.938 2.236 1 98.88 85 ASN A CA 1
ATOM 631 C C . ASN A 1 85 ? -8.156 -21.922 2.447 1 98.88 85 ASN A C 1
ATOM 633 O O . ASN A 1 85 ? -7.027 -22.266 2.787 1 98.88 85 ASN A O 1
ATOM 637 N N . ASN A 1 86 ? -8.414 -20.703 2.168 1 98.94 86 ASN A N 1
ATOM 638 C CA . ASN A 1 86 ? -7.52 -19.609 2.514 1 98.94 86 ASN A CA 1
ATOM 639 C C . ASN A 1 86 ? -7.898 -18.984 3.855 1 98.94 86 ASN A C 1
ATOM 641 O O . ASN A 1 86 ? -9.062 -19.016 4.258 1 98.94 86 ASN A O 1
ATOM 645 N N . VAL A 1 87 ? -6.895 -18.453 4.551 1 98.94 87 VAL A N 1
ATOM 646 C CA . VAL A 1 87 ? -7.102 -17.75 5.816 1 98.94 87 VAL A CA 1
ATOM 647 C C . VAL A 1 87 ? -6.637 -16.297 5.691 1 98.94 87 VAL A C 1
ATOM 649 O O . VAL A 1 87 ? -5.484 -16.047 5.328 1 98.94 87 VAL A O 1
ATOM 652 N N . PHE A 1 88 ? -7.539 -15.406 5.91 1 98.81 88 PHE A N 1
ATOM 653 C CA . PHE A 1 88 ? -7.242 -13.984 5.949 1 98.81 88 PHE A CA 1
ATOM 654 C C . PHE A 1 88 ? -7.309 -13.445 7.375 1 98.81 88 PHE A C 1
ATOM 656 O O . PHE A 1 88 ? -8.398 -13.297 7.934 1 98.81 88 PHE A O 1
ATOM 663 N N . ARG A 1 89 ? -6.164 -13.164 7.949 1 98.5 89 ARG A N 1
ATOM 664 C CA . ARG A 1 89 ? -6.074 -12.773 9.352 1 98.5 89 ARG A CA 1
ATOM 665 C C . ARG A 1 89 ? -6.414 -11.297 9.531 1 98.5 89 ARG A C 1
ATOM 667 O O . ARG A 1 89 ? -6.816 -10.625 8.586 1 98.5 89 ARG A O 1
ATOM 674 N N . GLU A 1 90 ? -6.242 -10.836 10.727 1 98.12 90 GLU A N 1
ATOM 675 C CA . GLU A 1 90 ? -6.703 -9.516 11.141 1 98.12 90 GLU A CA 1
ATOM 676 C C . GLU A 1 90 ? -6.117 -8.422 10.242 1 98.12 90 GLU A C 1
ATOM 678 O O . GLU A 1 90 ? -4.914 -8.414 9.977 1 98.12 90 GLU A O 1
ATOM 683 N N . ASN A 1 91 ? -6.98 -7.57 9.641 1 97.44 91 ASN A N 1
ATOM 684 C CA . ASN A 1 91 ? -6.602 -6.355 8.922 1 97.44 91 ASN A CA 1
ATOM 685 C C . ASN A 1 91 ? -5.988 -6.672 7.566 1 97.44 91 ASN A C 1
ATOM 687 O O . ASN A 1 91 ? -5.402 -5.797 6.922 1 97.44 91 ASN A O 1
ATOM 691 N N . ALA A 1 92 ? -6.094 -7.906 7.137 1 98.19 92 ALA A N 1
ATOM 692 C CA . ALA A 1 92 ? -5.621 -8.219 5.789 1 98.19 92 ALA A CA 1
ATOM 693 C C . ALA A 1 92 ? -6.473 -7.512 4.738 1 98.19 92 ALA A C 1
ATOM 695 O O . ALA A 1 92 ? -7.691 -7.398 4.887 1 98.19 92 ALA A O 1
ATOM 696 N N . THR A 1 93 ? -5.84 -7.035 3.66 1 98.44 93 THR A N 1
ATOM 697 C CA . THR A 1 93 ? -6.559 -6.371 2.58 1 98.44 93 THR A CA 1
ATOM 698 C C . THR A 1 93 ? -6.188 -6.977 1.229 1 98.44 93 THR A C 1
ATOM 700 O O . THR A 1 93 ? -5.008 -7.219 0.954 1 98.44 93 THR A O 1
ATOM 703 N N . ILE A 1 94 ? -7.191 -7.266 0.363 1 98.5 94 ILE A N 1
ATOM 704 C CA . ILE A 1 94 ? -7.051 -7.754 -1.006 1 98.5 94 ILE A CA 1
ATOM 705 C C . ILE A 1 94 ? -7.906 -6.906 -1.945 1 98.5 94 ILE A C 1
ATOM 707 O O . ILE A 1 94 ? -9.102 -6.715 -1.705 1 98.5 94 ILE A O 1
ATOM 711 N N . ASN A 1 95 ? -7.328 -6.453 -3.023 1 97.88 95 ASN A N 1
ATOM 712 C CA . ASN A 1 95 ? -8.078 -5.617 -3.955 1 97.88 95 ASN A CA 1
ATOM 713 C C . ASN A 1 95 ? -8.445 -6.383 -5.223 1 97.88 95 ASN A C 1
ATOM 715 O O . ASN A 1 95 ? -7.773 -7.352 -5.586 1 97.88 95 ASN A O 1
ATOM 719 N N . ARG A 1 96 ? -9.523 -5.852 -5.859 1 97.44 96 ARG A N 1
ATOM 720 C CA . ARG A 1 96 ? -9.844 -6.332 -7.199 1 97.44 96 ARG A CA 1
ATOM 721 C C . ARG A 1 96 ? -8.867 -5.773 -8.227 1 97.44 96 ARG A C 1
ATOM 723 O O . ARG A 1 96 ? -8.047 -4.914 -7.91 1 97.44 96 ARG A O 1
ATOM 730 N N . ALA A 1 97 ? -9.016 -6.297 -9.453 1 97.06 97 ALA A N 1
ATOM 731 C CA . ALA A 1 97 ? -8.125 -5.902 -10.539 1 97.06 97 ALA A CA 1
ATOM 732 C C . ALA A 1 97 ? -8.445 -4.492 -11.023 1 97.06 97 ALA A C 1
ATOM 734 O O . ALA A 1 97 ? -9.375 -3.854 -10.531 1 97.06 97 ALA A O 1
ATOM 735 N N . THR A 1 98 ? -7.668 -4.008 -11.961 1 93 98 THR A N 1
ATOM 736 C CA . THR A 1 98 ? -7.77 -2.623 -12.406 1 93 98 THR A CA 1
ATOM 737 C C . THR A 1 98 ? -8.438 -2.545 -13.773 1 93 98 THR A C 1
ATOM 739 O O . THR A 1 98 ? -9.336 -1.731 -13.992 1 93 98 THR A O 1
ATOM 742 N N . ASP A 1 99 ? -8.008 -3.408 -14.664 1 89 99 ASP A N 1
ATOM 743 C CA . ASP A 1 99 ? -8.43 -3.281 -16.047 1 89 99 ASP A CA 1
ATOM 744 C C . ASP A 1 99 ? -9.719 -4.059 -16.297 1 89 99 ASP A C 1
ATOM 746 O O . ASP A 1 99 ? -10.008 -5.039 -15.617 1 89 99 ASP A O 1
ATOM 750 N N . ILE A 1 100 ? -10.359 -3.6 -17.281 1 87.44 100 ILE A N 1
ATOM 751 C CA . ILE A 1 100 ? -11.648 -4.191 -17.641 1 87.44 100 ILE A CA 1
ATOM 752 C C . ILE A 1 100 ? -11.477 -5.695 -17.859 1 87.44 100 ILE A C 1
ATOM 754 O O . ILE A 1 100 ? -10.617 -6.121 -18.641 1 87.44 100 ILE A O 1
ATOM 758 N N . GLY A 1 101 ? -12.297 -6.352 -17.188 1 90 101 GLY A N 1
ATOM 759 C CA . GLY A 1 101 ? -12.289 -7.801 -17.328 1 90 101 GLY A CA 1
ATOM 760 C C . GLY A 1 101 ? -11.156 -8.469 -16.578 1 90 101 GLY A C 1
ATOM 761 O O . GLY A 1 101 ? -11.07 -9.695 -16.547 1 90 101 GLY A O 1
ATOM 762 N N . GLY A 1 102 ? -10.312 -7.629 -15.992 1 95.31 102 GLY A N 1
ATOM 763 C CA . GLY A 1 102 ? -9.203 -8.172 -15.227 1 95.31 102 GLY A CA 1
ATOM 764 C C . GLY A 1 102 ? -9.633 -8.797 -13.914 1 95.31 102 GLY A C 1
ATOM 765 O O . GLY A 1 102 ? -10.75 -8.57 -13.445 1 95.31 102 GLY A O 1
ATOM 766 N N . ALA A 1 103 ? -8.711 -9.711 -13.383 1 98.25 103 ALA A N 1
ATOM 767 C CA . ALA A 1 103 ? -9.016 -10.367 -12.109 1 98.25 103 ALA A CA 1
ATOM 768 C C . ALA A 1 103 ? -7.762 -10.523 -11.258 1 98.25 103 ALA A C 1
ATOM 770 O O . ALA A 1 103 ? -6.715 -10.938 -11.75 1 98.25 103 ALA A O 1
ATOM 771 N N . THR A 1 104 ? -7.883 -10.039 -9.984 1 98.69 104 THR A N 1
ATOM 772 C CA . THR A 1 104 ? -6.977 -10.562 -8.969 1 98.69 104 THR A CA 1
ATOM 773 C C . THR A 1 104 ? -7.332 -12 -8.617 1 98.69 104 THR A C 1
ATOM 775 O O . THR A 1 104 ? -8.5 -12.328 -8.414 1 98.69 104 THR A O 1
ATOM 778 N N . ARG A 1 105 ? -6.297 -12.883 -8.586 1 98.88 105 ARG A N 1
ATOM 779 C CA . ARG A 1 105 ? -6.574 -14.305 -8.359 1 98.88 105 ARG A CA 1
ATOM 780 C C . ARG A 1 105 ? -5.734 -14.844 -7.203 1 98.88 105 ARG A C 1
ATOM 782 O O . ARG A 1 105 ? -4.539 -14.562 -7.113 1 98.88 105 ARG A O 1
ATOM 789 N N . ILE A 1 106 ? -6.391 -15.57 -6.324 1 98.88 106 ILE A N 1
ATOM 790 C CA . ILE A 1 106 ? -5.766 -16.266 -5.207 1 98.88 106 ILE A CA 1
ATOM 791 C C . ILE A 1 106 ? -6.133 -17.75 -5.25 1 98.88 106 ILE A C 1
ATOM 793 O O . ILE A 1 106 ? -7.312 -18.094 -5.301 1 98.88 106 ILE A O 1
ATOM 797 N N . GLY A 1 107 ? -5.188 -18.625 -5.227 1 98.88 107 GLY A N 1
ATOM 798 C CA . GLY A 1 107 ? -5.418 -20.047 -5.285 1 98.88 107 GLY A CA 1
ATOM 799 C C . GLY A 1 107 ? -5.996 -20.625 -4.004 1 98.88 107 GLY A C 1
ATOM 800 O O . GLY A 1 107 ? -6.977 -20.094 -3.477 1 98.88 107 GLY A O 1
ATOM 801 N N . ASN A 1 108 ? -5.348 -21.766 -3.596 1 98.94 108 ASN A N 1
ATOM 802 C CA . ASN A 1 108 ? -5.887 -22.547 -2.484 1 98.94 108 ASN A CA 1
ATOM 803 C C . ASN A 1 108 ? -4.883 -22.656 -1.339 1 98.94 108 ASN A C 1
ATOM 805 O O . ASN A 1 108 ? -3.672 -22.656 -1.566 1 98.94 108 ASN A O 1
ATOM 809 N N . ASN A 1 109 ? -5.422 -22.734 -0.098 1 98.88 109 ASN A N 1
ATOM 810 C CA . ASN A 1 109 ? -4.645 -23.109 1.081 1 98.88 109 ASN A CA 1
ATOM 811 C C . ASN A 1 109 ? -3.555 -22.094 1.381 1 98.88 109 ASN A C 1
ATOM 813 O O . ASN A 1 109 ? -2.418 -22.453 1.68 1 98.88 109 ASN A O 1
ATOM 817 N N . ASN A 1 110 ? -3.881 -20.844 1.187 1 98.94 110 ASN A N 1
ATOM 818 C CA . ASN A 1 110 ? -2.951 -19.766 1.511 1 98.94 110 ASN A CA 1
ATOM 819 C C . ASN A 1 110 ? -3.219 -19.188 2.898 1 98.94 110 ASN A C 1
ATOM 821 O O . ASN A 1 110 ? -4.336 -19.297 3.41 1 98.94 110 ASN A O 1
ATOM 825 N N . LEU A 1 111 ? -2.178 -18.688 3.479 1 98.81 111 LEU A N 1
ATOM 826 C CA . LEU A 1 111 ? -2.26 -18.016 4.773 1 98.81 111 LEU A CA 1
ATOM 827 C C . LEU A 1 111 ? -1.812 -16.562 4.664 1 98.81 111 LEU A C 1
ATOM 829 O O . LEU A 1 111 ? -0.639 -16.297 4.402 1 98.81 111 LEU A O 1
ATOM 833 N N . PHE A 1 112 ? -2.736 -15.648 4.805 1 98.81 112 PHE A N 1
ATOM 834 C CA . PHE A 1 112 ? -2.453 -14.219 4.91 1 98.81 112 PHE A CA 1
ATOM 835 C C . PHE A 1 112 ? -2.514 -13.758 6.363 1 98.81 112 PHE A C 1
ATOM 837 O O . PHE A 1 112 ? -3.598 -13.57 6.914 1 98.81 112 PHE A O 1
ATOM 844 N N . LEU A 1 113 ? -1.391 -13.492 6.961 1 98.06 113 LEU A N 1
ATOM 845 C CA . LEU A 1 113 ? -1.325 -13.164 8.383 1 98.06 113 LEU A CA 1
ATOM 846 C C . LEU A 1 113 ? -1.664 -11.695 8.609 1 98.06 113 LEU A C 1
ATOM 848 O O . LEU A 1 113 ? -2.215 -11.031 7.73 1 98.06 113 LEU A O 1
ATOM 852 N N . VAL A 1 114 ? -1.392 -11.219 9.75 1 97.44 114 VAL A N 1
ATOM 853 C CA . VAL A 1 114 ? -1.917 -9.938 10.211 1 97.44 114 VAL A CA 1
ATOM 854 C C . VAL A 1 114 ? -1.429 -8.812 9.305 1 97.44 114 VAL A C 1
ATOM 856 O O . VAL A 1 114 ? -0.241 -8.742 8.977 1 97.44 114 VAL A O 1
ATOM 859 N N . SER A 1 115 ? -2.377 -7.988 8.812 1 97.31 115 SER A N 1
ATOM 860 C CA . SER A 1 115 ? -2.127 -6.715 8.156 1 97.31 115 SER A CA 1
ATOM 861 C C . SER A 1 115 ? -1.315 -6.902 6.879 1 97.31 115 SER A C 1
ATOM 863 O O . SER A 1 115 ? -0.497 -6.051 6.523 1 97.31 115 SER A O 1
ATOM 865 N N . CYS A 1 116 ? -1.487 -7.988 6.23 1 97.69 116 CYS A N 1
ATOM 866 C CA . CYS A 1 116 ? -0.911 -8.18 4.906 1 97.69 116 CYS A CA 1
ATOM 867 C C . CYS A 1 116 ? -1.756 -7.496 3.838 1 97.69 116 CYS A C 1
ATOM 869 O O . CYS A 1 116 ? -2.91 -7.141 4.086 1 97.69 116 CYS A O 1
ATOM 871 N N . HIS A 1 117 ? -1.101 -7.289 2.701 1 98.56 117 HIS A N 1
ATOM 872 C CA . HIS A 1 117 ? -1.807 -6.656 1.593 1 98.56 117 HIS A CA 1
ATOM 873 C C . HIS A 1 117 ? -1.409 -7.277 0.258 1 98.56 117 HIS A C 1
ATOM 875 O O . HIS A 1 117 ? -0.223 -7.492 -0.003 1 98.56 117 HIS A O 1
ATOM 881 N N . ALA A 1 118 ? -2.354 -7.621 -0.554 1 98.5 118 ALA A N 1
ATOM 882 C CA . ALA A 1 118 ? -2.139 -7.941 -1.963 1 98.5 118 ALA A CA 1
ATOM 883 C C . ALA A 1 118 ? -2.889 -6.969 -2.867 1 98.5 118 ALA A C 1
ATOM 885 O O . ALA A 1 118 ? -4.121 -6.902 -2.836 1 98.5 118 ALA A O 1
ATOM 886 N N . GLY A 1 119 ? -2.176 -6.301 -3.715 1 97.94 119 GLY A N 1
ATOM 887 C CA . GLY A 1 119 ? -2.738 -5.25 -4.551 1 97.94 119 GLY A CA 1
ATOM 888 C C . GLY A 1 119 ? -3.498 -5.785 -5.75 1 97.94 119 GLY A C 1
ATOM 889 O O . GLY A 1 119 ? -3.74 -6.988 -5.852 1 97.94 119 GLY A O 1
ATOM 890 N N . HIS A 1 120 ? -3.883 -4.836 -6.531 1 97.31 120 HIS A N 1
ATOM 891 C CA . HIS A 1 120 ? -4.695 -5.133 -7.703 1 97.31 120 HIS A CA 1
ATOM 892 C C . HIS A 1 120 ? -3.951 -6.039 -8.68 1 97.31 120 HIS A C 1
ATOM 894 O O . HIS A 1 120 ? -2.734 -5.926 -8.828 1 97.31 120 HIS A O 1
ATOM 900 N N . ASP A 1 121 ? -4.629 -6.98 -9.289 1 98.12 121 ASP A N 1
ATOM 901 C CA . ASP A 1 121 ? -4.18 -7.785 -10.422 1 98.12 121 ASP A CA 1
ATOM 902 C C . ASP A 1 121 ? -3.119 -8.797 -9.984 1 98.12 121 ASP A C 1
ATOM 904 O O . ASP A 1 121 ? -2.469 -9.422 -10.828 1 98.12 121 ASP A O 1
ATOM 908 N N . CYS A 1 122 ? -2.922 -8.898 -8.719 1 98.69 122 CYS A N 1
ATOM 909 C CA . CYS A 1 122 ? -1.98 -9.914 -8.242 1 98.69 122 CYS A CA 1
ATOM 910 C C . CYS A 1 122 ? -2.463 -11.312 -8.594 1 98.69 122 CYS A C 1
ATOM 912 O O . CYS A 1 122 ? -3.668 -11.57 -8.633 1 98.69 122 CYS A O 1
ATOM 914 N N . GLN A 1 123 ? -1.535 -12.195 -8.93 1 98.81 123 GLN A N 1
ATOM 915 C CA . GLN A 1 123 ? -1.755 -13.617 -9.156 1 98.81 123 GLN A CA 1
ATOM 916 C C . GLN A 1 123 ? -1.026 -14.453 -8.109 1 98.81 123 GLN A C 1
ATOM 918 O O . GLN A 1 123 ? 0.182 -14.672 -8.219 1 98.81 123 GLN A O 1
ATOM 923 N N . ILE A 1 124 ? -1.761 -15.016 -7.137 1 98.94 124 ILE A N 1
ATOM 924 C CA . ILE A 1 124 ? -1.165 -15.734 -6.016 1 98.94 124 ILE A CA 1
ATOM 925 C C . ILE A 1 124 ? -1.508 -17.219 -6.121 1 98.94 124 ILE A C 1
ATOM 927 O O . ILE A 1 124 ? -2.68 -17.594 -6.227 1 98.94 124 ILE A O 1
ATOM 931 N N . GLY A 1 125 ? -0.582 -18.062 -6.066 1 98.88 125 GLY A N 1
ATOM 932 C C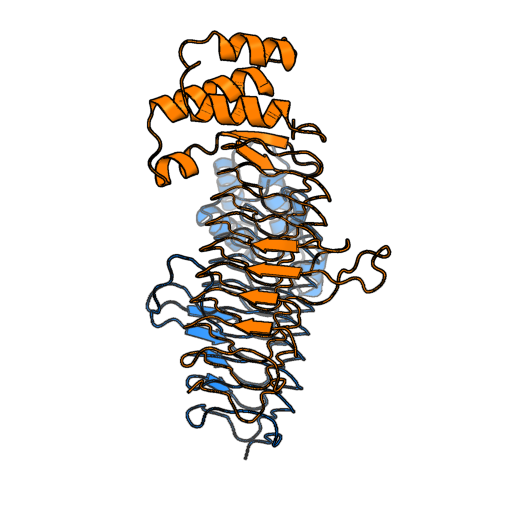A . GLY A 1 125 ? -0.753 -19.5 -6.223 1 98.88 125 GLY A CA 1
ATOM 933 C C . GLY A 1 125 ? -1.339 -20.172 -4.996 1 98.88 125 GLY A C 1
ATOM 934 O O . GLY A 1 125 ? -2.264 -19.641 -4.375 1 98.88 125 GLY A O 1
ATOM 935 N N . ASN A 1 126 ? -0.8 -21.406 -4.742 1 98.94 126 ASN A N 1
ATOM 936 C CA . ASN A 1 126 ? -1.304 -22.25 -3.66 1 98.94 126 ASN A CA 1
ATOM 937 C C . ASN A 1 126 ? -0.261 -22.438 -2.561 1 98.94 126 ASN A C 1
ATOM 939 O O . ASN A 1 126 ? 0.938 -22.484 -2.838 1 98.94 126 ASN A O 1
ATOM 943 N N . HIS A 1 127 ? -0.769 -22.562 -1.28 1 98.81 127 HIS A N 1
ATOM 944 C CA . HIS A 1 127 ? 0.074 -22.844 -0.123 1 98.81 127 HIS A CA 1
ATOM 945 C C . HIS A 1 127 ? 1.104 -21.734 0.088 1 98.81 127 HIS A C 1
ATOM 947 O O . HIS A 1 127 ? 2.254 -22.016 0.434 1 98.81 127 HIS A O 1
ATOM 953 N N . VAL A 1 128 ? 0.729 -20.562 -0.205 1 98.88 128 VAL A N 1
ATOM 954 C CA . VAL A 1 128 ? 1.566 -19.391 -0.005 1 98.88 128 VAL A CA 1
ATOM 955 C C . VAL A 1 128 ? 1.342 -18.828 1.396 1 98.88 128 VAL A C 1
ATOM 957 O O . VAL A 1 128 ? 0.232 -18.891 1.929 1 98.88 128 VAL A O 1
ATOM 960 N N . ILE A 1 129 ? 2.404 -18.25 1.935 1 98.81 129 ILE A N 1
ATOM 961 C CA . ILE A 1 129 ? 2.287 -17.562 3.223 1 98.81 129 ILE A CA 1
ATOM 962 C C . ILE A 1 129 ? 2.721 -16.109 3.082 1 98.81 129 ILE A C 1
ATOM 964 O O . ILE A 1 129 ? 3.85 -15.828 2.672 1 98.81 129 ILE A O 1
ATOM 968 N N . PHE A 1 130 ? 1.846 -15.195 3.324 1 98.81 130 PHE A N 1
ATOM 969 C CA . PHE A 1 130 ? 2.182 -13.805 3.629 1 98.81 130 PHE A CA 1
ATOM 970 C C . PHE A 1 130 ? 2.307 -13.594 5.133 1 98.81 130 PHE A C 1
ATOM 972 O O . PHE A 1 130 ? 1.304 -13.602 5.852 1 98.81 130 PHE A O 1
ATOM 979 N N . SER A 1 131 ? 3.492 -13.422 5.559 1 98.44 131 SER A N 1
ATOM 980 C CA . SER A 1 131 ? 3.672 -13.164 6.984 1 98.44 131 SER A CA 1
ATOM 981 C C . SER A 1 131 ? 3.229 -11.758 7.359 1 98.44 131 SER A C 1
ATOM 983 O O . SER A 1 131 ? 2.857 -10.969 6.488 1 98.44 131 SER A O 1
ATOM 985 N N . GLY A 1 132 ? 3.229 -11.484 8.633 1 96.94 132 GLY A N 1
ATOM 986 C CA . GLY A 1 132 ? 2.676 -10.219 9.102 1 96.94 132 GLY A CA 1
ATOM 987 C C . GLY A 1 132 ? 3.258 -9.016 8.391 1 96.94 132 GLY A C 1
ATOM 988 O O . GLY A 1 132 ? 4.48 -8.859 8.32 1 96.94 132 GLY A O 1
ATOM 989 N N . PHE A 1 133 ? 2.348 -8.18 7.855 1 96.62 133 PHE A N 1
ATOM 990 C CA . PHE A 1 133 ? 2.688 -6.883 7.281 1 96.62 133 PHE A CA 1
ATOM 991 C C . PHE A 1 133 ? 3.416 -7.051 5.953 1 96.62 133 PHE A C 1
ATOM 993 O O . PHE A 1 133 ? 3.949 -6.086 5.406 1 96.62 133 PHE A O 1
ATOM 1000 N N . ALA A 1 134 ? 3.521 -8.25 5.426 1 98.12 134 ALA A N 1
ATOM 1001 C CA . ALA A 1 134 ? 4.027 -8.43 4.07 1 98.12 134 ALA A CA 1
ATOM 1002 C C . ALA A 1 134 ? 3.07 -7.836 3.043 1 98.12 134 ALA A C 1
ATOM 1004 O O . ALA A 1 134 ? 1.852 -7.98 3.166 1 98.12 134 ALA A O 1
ATOM 1005 N N . THR A 1 135 ? 3.676 -7.176 2.055 1 98.06 135 THR A N 1
ATOM 1006 C CA . THR A 1 135 ? 2.818 -6.504 1.084 1 98.06 135 THR A CA 1
ATOM 1007 C C . THR A 1 135 ? 3.307 -6.762 -0.338 1 98.06 135 THR A C 1
ATOM 1009 O O . THR A 1 135 ? 4.512 -6.82 -0.586 1 98.06 135 THR A O 1
ATOM 1012 N N . ALA A 1 136 ? 2.35 -6.949 -1.256 1 98.44 136 ALA A N 1
ATOM 1013 C CA . ALA A 1 136 ? 2.596 -7.035 -2.693 1 98.44 136 ALA A CA 1
ATOM 1014 C C . ALA A 1 136 ? 1.864 -5.926 -3.441 1 98.44 136 ALA A C 1
ATOM 1016 O O . ALA A 1 136 ? 0.641 -5.797 -3.338 1 98.44 136 ALA A O 1
ATOM 1017 N N . ALA A 1 137 ? 2.639 -5.148 -4.164 1 97.69 137 ALA A N 1
ATOM 1018 C CA . ALA A 1 137 ? 2.02 -4.125 -5 1 97.69 137 ALA A CA 1
ATOM 1019 C C . ALA A 1 137 ? 1.292 -4.75 -6.188 1 97.69 137 ALA A C 1
ATOM 1021 O O . ALA A 1 137 ? 1.099 -5.969 -6.23 1 97.69 137 ALA A O 1
ATOM 1022 N N . GLY A 1 138 ? 0.823 -3.916 -7.059 1 97.06 138 GLY A N 1
ATOM 1023 C CA . GLY A 1 138 ? -0.03 -4.379 -8.141 1 97.06 138 GLY A CA 1
ATOM 1024 C C . GLY A 1 138 ? 0.669 -5.344 -9.086 1 97.06 138 GLY A C 1
ATOM 1025 O O . GLY A 1 138 ? 1.871 -5.219 -9.328 1 97.06 138 GLY A O 1
ATOM 1026 N N . HIS A 1 139 ? -0.023 -6.324 -9.625 1 97.56 139 HIS A N 1
ATOM 1027 C CA . HIS A 1 139 ? 0.387 -7.184 -10.727 1 97.56 139 HIS A CA 1
ATOM 1028 C C . HIS A 1 139 ? 1.482 -8.148 -10.297 1 97.56 139 HIS A C 1
ATOM 1030 O O . HIS A 1 139 ? 2.182 -8.719 -11.141 1 97.56 139 HIS A O 1
ATOM 1036 N N . VAL A 1 140 ? 1.681 -8.281 -9.023 1 98.38 140 VAL A N 1
ATOM 1037 C CA . VAL A 1 140 ? 2.686 -9.219 -8.539 1 98.38 140 VAL A CA 1
ATOM 1038 C C . VAL A 1 140 ? 2.193 -10.648 -8.734 1 98.38 140 VAL A C 1
ATOM 1040 O O . VAL A 1 140 ? 1.015 -10.945 -8.516 1 98.38 140 VAL A O 1
ATOM 1043 N N . THR A 1 141 ? 3.117 -11.523 -9.172 1 98.62 141 THR A N 1
ATOM 1044 C CA . THR A 1 141 ? 2.828 -12.953 -9.234 1 98.62 141 THR A CA 1
ATOM 1045 C C . THR A 1 141 ? 3.605 -13.711 -8.164 1 98.62 141 THR A C 1
ATOM 1047 O O . THR A 1 141 ? 4.801 -13.477 -7.969 1 98.62 141 THR A O 1
ATOM 1050 N N . VAL A 1 142 ? 2.947 -14.633 -7.449 1 98.88 142 VAL A N 1
ATOM 1051 C CA . VAL A 1 142 ? 3.578 -15.438 -6.406 1 98.88 142 VAL A CA 1
ATOM 1052 C C . VAL A 1 142 ? 3.32 -16.922 -6.668 1 98.88 142 VAL A C 1
ATOM 1054 O O . VAL A 1 142 ? 2.166 -17.359 -6.719 1 98.88 142 VAL A O 1
ATOM 1057 N N . GLY A 1 143 ? 4.371 -17.703 -6.785 1 98.81 143 GLY A N 1
ATOM 1058 C CA . GLY A 1 143 ? 4.254 -19.125 -7.07 1 98.81 143 GLY A CA 1
ATOM 1059 C C . GLY A 1 143 ? 3.922 -19.953 -5.844 1 98.81 143 GLY A C 1
ATOM 1060 O O . GLY A 1 143 ? 4.008 -19.469 -4.715 1 98.81 143 GLY A O 1
ATOM 1061 N N . ASP A 1 144 ? 3.617 -21.234 -6.129 1 98.81 144 ASP A N 1
ATOM 1062 C CA . ASP A 1 144 ? 3.18 -22.156 -5.078 1 98.81 144 ASP A CA 1
ATOM 1063 C C . ASP A 1 144 ? 4.242 -22.297 -3.992 1 98.81 144 ASP A C 1
ATOM 1065 O O . ASP A 1 144 ? 5.438 -22.359 -4.289 1 98.81 144 ASP A O 1
ATOM 1069 N N . TYR A 1 145 ? 3.801 -22.266 -2.707 1 98.81 145 TYR A N 1
ATOM 1070 C CA . TYR A 1 145 ? 4.605 -22.578 -1.534 1 98.81 145 TYR A CA 1
ATOM 1071 C C . TYR A 1 145 ? 5.621 -21.484 -1.248 1 98.81 145 TYR A C 1
ATOM 1073 O O . TYR A 1 145 ? 6.52 -21.656 -0.425 1 98.81 145 TYR A O 1
ATOM 1081 N N . ALA A 1 146 ? 5.559 -20.391 -1.939 1 98.88 146 ALA A N 1
ATOM 1082 C CA . ALA A 1 146 ? 6.418 -19.266 -1.604 1 98.88 146 ALA A CA 1
ATOM 1083 C C . ALA A 1 146 ? 6.066 -18.688 -0.234 1 98.88 146 ALA A C 1
ATOM 1085 O O . ALA A 1 146 ? 4.91 -18.75 0.192 1 98.88 146 ALA A O 1
ATOM 1086 N N . ILE A 1 147 ? 7.039 -18.125 0.417 1 98.81 147 ILE A N 1
ATOM 1087 C CA . ILE A 1 147 ? 6.859 -17.484 1.715 1 98.81 147 ILE A CA 1
ATOM 1088 C C . ILE A 1 147 ? 7.375 -16.047 1.653 1 98.81 147 ILE A C 1
ATOM 1090 O O . ILE A 1 147 ? 8.531 -15.812 1.29 1 98.81 147 ILE A O 1
ATOM 1094 N N . LEU A 1 148 ? 6.539 -15.148 1.918 1 98.81 148 LEU A N 1
ATOM 1095 C CA . LEU A 1 148 ? 6.91 -13.75 2.133 1 98.81 148 LEU A CA 1
ATOM 1096 C C . LEU A 1 148 ? 6.996 -13.438 3.621 1 98.81 148 LEU A C 1
ATOM 1098 O O . LEU A 1 148 ? 5.973 -13.312 4.297 1 98.81 148 LEU A O 1
ATOM 1102 N N . ALA A 1 149 ? 8.18 -13.25 4.09 1 98.25 149 ALA A N 1
ATOM 1103 C CA . ALA A 1 149 ? 8.383 -13.055 5.523 1 98.25 149 ALA A CA 1
ATOM 1104 C C . ALA A 1 149 ? 7.93 -11.672 5.961 1 98.25 149 ALA A C 1
ATOM 1106 O O . ALA A 1 149 ? 7.484 -10.867 5.137 1 98.25 149 ALA A O 1
ATOM 1107 N N . GLY A 1 150 ? 8.047 -11.453 7.23 1 97 150 GLY A N 1
ATOM 1108 C CA . GLY A 1 150 ? 7.406 -10.297 7.828 1 97 150 GLY A CA 1
ATOM 1109 C C . GLY A 1 150 ? 7.918 -8.977 7.277 1 97 150 GLY A C 1
ATOM 1110 O O . GLY A 1 150 ? 9.117 -8.82 7.055 1 97 150 GLY A O 1
ATOM 1111 N N . CYS A 1 151 ? 6.969 -8.102 7.016 1 95.94 151 CYS A N 1
ATOM 1112 C CA . CYS A 1 151 ? 7.242 -6.699 6.719 1 95.94 151 CYS A CA 1
ATOM 1113 C C . CYS A 1 151 ? 8.008 -6.559 5.406 1 95.94 151 CYS A C 1
ATOM 1115 O O . CYS A 1 151 ? 8.641 -5.535 5.16 1 95.94 151 CYS A O 1
ATOM 1117 N N . CYS A 1 152 ? 8.07 -7.586 4.574 1 97.19 152 CYS A N 1
ATOM 1118 C CA . CYS A 1 152 ? 8.688 -7.391 3.268 1 97.19 152 CYS A CA 1
ATOM 1119 C C . CYS A 1 152 ? 7.742 -6.66 2.322 1 97.19 152 CYS A C 1
ATOM 1121 O O . CYS A 1 152 ? 6.535 -6.609 2.562 1 97.19 152 CYS A O 1
ATOM 1123 N N . ALA A 1 153 ? 8.297 -6.066 1.31 1 97.81 153 ALA A N 1
ATOM 1124 C CA . ALA A 1 153 ? 7.523 -5.355 0.295 1 97.81 153 ALA A CA 1
ATOM 1125 C C . ALA A 1 153 ? 7.941 -5.777 -1.11 1 97.81 153 ALA A C 1
ATOM 1127 O O . ALA A 1 153 ? 9.125 -5.73 -1.452 1 97.81 153 ALA A O 1
ATOM 1128 N N . VAL A 1 154 ? 6.957 -6.145 -1.906 1 98.19 154 VAL A N 1
ATOM 1129 C CA . VAL A 1 154 ? 7.199 -6.582 -3.275 1 98.19 154 VAL A CA 1
ATOM 1130 C C . VAL A 1 154 ? 6.691 -5.527 -4.254 1 98.19 154 VAL A C 1
ATOM 1132 O O . VAL A 1 154 ? 5.504 -5.199 -4.262 1 98.19 154 VAL A O 1
ATOM 1135 N N . HIS A 1 155 ? 7.617 -5.078 -5.125 1 96.94 155 HIS A N 1
ATOM 1136 C CA . HIS A 1 155 ? 7.301 -4.016 -6.074 1 96.94 155 HIS A CA 1
ATOM 1137 C C . HIS A 1 155 ? 6.359 -4.516 -7.168 1 96.94 155 HIS A C 1
ATOM 1139 O O . HIS A 1 155 ? 6.309 -5.715 -7.449 1 96.94 155 HIS A O 1
ATOM 1145 N N . GLN A 1 156 ? 5.664 -3.557 -7.723 1 96.44 156 GLN A N 1
ATOM 1146 C CA . GLN A 1 156 ? 4.672 -3.912 -8.734 1 96.44 156 GLN A CA 1
ATOM 1147 C C . GLN A 1 156 ? 5.301 -4.711 -9.867 1 96.44 156 GLN A C 1
ATOM 1149 O O . GLN A 1 156 ? 6.457 -4.48 -10.227 1 96.44 156 GLN A O 1
ATOM 1154 N N . PHE A 1 157 ? 4.621 -5.723 -10.406 1 96.5 157 PHE A N 1
ATOM 1155 C CA . PHE A 1 157 ? 4.934 -6.52 -11.586 1 96.5 157 PHE A CA 1
ATOM 1156 C C . PHE A 1 157 ? 5.984 -7.574 -11.266 1 96.5 157 PHE A C 1
ATOM 1158 O O . PHE A 1 157 ? 6.32 -8.406 -12.117 1 96.5 157 PHE A O 1
ATOM 1165 N N . VAL A 1 158 ? 6.543 -7.59 -10.078 1 98 158 VAL A N 1
ATOM 1166 C CA . VAL A 1 158 ? 7.547 -8.586 -9.711 1 98 158 VAL A CA 1
ATOM 1167 C C . VAL A 1 158 ? 6.918 -9.977 -9.695 1 98 158 VAL A C 1
ATOM 1169 O O . VAL A 1 158 ? 5.766 -10.133 -9.289 1 98 158 VAL A O 1
ATOM 1172 N N . SER A 1 159 ? 7.758 -10.953 -10.078 1 98.44 159 SER A N 1
ATOM 1173 C CA . SER A 1 159 ? 7.363 -12.352 -9.977 1 98.44 159 SER A CA 1
ATOM 1174 C C . SER A 1 159 ? 8.172 -13.078 -8.906 1 98.44 159 SER A C 1
ATOM 1176 O O . SER A 1 159 ? 9.406 -13.047 -8.922 1 98.44 159 SER A O 1
ATOM 1178 N N . ILE A 1 160 ? 7.473 -13.734 -8.016 1 98.75 160 ILE A N 1
ATOM 1179 C CA . ILE A 1 160 ? 8.094 -14.578 -7.004 1 98.75 160 ILE A CA 1
ATOM 1180 C C . ILE A 1 160 ? 7.918 -16.047 -7.379 1 98.75 160 ILE A C 1
ATOM 1182 O O . ILE A 1 160 ? 6.793 -16.547 -7.477 1 98.75 160 ILE A O 1
ATOM 1186 N N . GLY A 1 161 ? 9 -16.719 -7.539 1 98.5 161 GLY A N 1
ATOM 1187 C CA . GLY A 1 161 ? 8.961 -18.109 -7.965 1 98.5 161 GLY A CA 1
ATOM 1188 C C . GLY A 1 161 ? 8.461 -19.062 -6.883 1 98.5 161 GLY A C 1
ATOM 1189 O O . GLY A 1 161 ? 8.492 -18.719 -5.699 1 98.5 161 GLY A O 1
ATOM 1190 N N . GLU A 1 162 ? 8.031 -20.25 -7.348 1 98.75 162 GLU A N 1
ATOM 1191 C CA . GLU A 1 162 ? 7.543 -21.25 -6.41 1 98.75 162 GLU A CA 1
ATOM 1192 C C . GLU A 1 162 ? 8.633 -21.672 -5.434 1 98.75 162 GLU A C 1
ATOM 1194 O O . GLU A 1 162 ? 9.82 -21.703 -5.785 1 98.75 162 GLU A O 1
ATOM 1199 N N . HIS A 1 163 ? 8.258 -21.938 -4.184 1 98.75 163 HIS A N 1
ATOM 1200 C CA . HIS A 1 163 ? 9.117 -22.453 -3.111 1 98.75 163 HIS A CA 1
ATOM 1201 C C . HIS A 1 163 ? 10.188 -21.438 -2.738 1 98.75 163 HIS A C 1
ATOM 1203 O O . HIS A 1 163 ? 11.133 -21.766 -2.012 1 98.75 163 HIS A O 1
ATOM 1209 N N . ALA A 1 164 ? 10.078 -20.25 -3.236 1 98.75 164 ALA A N 1
ATOM 1210 C CA . ALA A 1 164 ? 11.008 -19.188 -2.844 1 98.75 164 ALA A CA 1
ATOM 1211 C C . ALA A 1 164 ? 10.664 -18.656 -1.458 1 98.75 164 ALA A C 1
ATOM 1213 O O . ALA A 1 164 ? 9.539 -18.812 -0.981 1 98.75 164 ALA A O 1
ATOM 1214 N N . MET A 1 165 ? 11.617 -18.031 -0.839 1 98.75 165 MET A N 1
ATOM 1215 C CA . MET A 1 165 ? 11.414 -17.344 0.433 1 98.75 165 MET A CA 1
ATOM 1216 C C . MET A 1 165 ? 11.969 -15.93 0.379 1 98.75 165 MET A C 1
ATOM 1218 O O . MET A 1 165 ? 13.141 -15.727 0.059 1 98.75 165 MET A O 1
ATOM 1222 N N . VAL A 1 166 ? 11.148 -15.031 0.676 1 98.69 166 VAL A N 1
ATOM 1223 C CA . VAL A 1 166 ? 11.562 -13.641 0.815 1 98.69 166 VAL A CA 1
ATOM 1224 C C . VAL A 1 166 ? 11.805 -13.32 2.287 1 98.69 166 VAL A C 1
ATOM 1226 O O . VAL A 1 166 ? 10.914 -13.492 3.125 1 98.69 166 VAL A O 1
ATOM 1229 N N . GLY A 1 167 ? 12.953 -12.82 2.555 1 97.94 167 GLY A N 1
ATOM 1230 C CA . GLY A 1 167 ? 13.312 -12.547 3.938 1 97.94 167 GLY A CA 1
ATOM 1231 C C . GLY A 1 167 ? 12.562 -11.367 4.523 1 97.94 167 GLY A C 1
ATOM 1232 O O . GLY A 1 167 ? 11.984 -10.562 3.785 1 97.94 167 GLY A O 1
ATOM 1233 N N . ALA A 1 168 ? 12.664 -11.305 5.887 1 96.56 168 ALA A N 1
ATOM 1234 C CA . ALA A 1 168 ? 11.969 -10.242 6.602 1 96.56 168 ALA A CA 1
ATOM 1235 C C . ALA A 1 168 ? 12.5 -8.867 6.195 1 96.56 168 ALA A C 1
ATOM 1237 O O . ALA A 1 168 ? 13.703 -8.695 6.008 1 96.56 168 ALA A O 1
ATOM 1238 N N . MET A 1 169 ? 11.562 -7.984 6.012 1 95.19 169 MET A N 1
ATOM 1239 C CA . MET A 1 169 ? 11.844 -6.574 5.754 1 95.19 169 MET A CA 1
ATOM 1240 C C . MET A 1 169 ? 12.586 -6.398 4.434 1 95.19 169 MET A C 1
ATOM 1242 O O . MET A 1 169 ? 13.195 -5.355 4.191 1 95.19 169 MET A O 1
ATOM 1246 N N . ALA A 1 170 ? 12.57 -7.406 3.553 1 96.56 170 ALA A N 1
ATOM 1247 C CA . ALA A 1 170 ? 13.227 -7.289 2.252 1 96.56 170 ALA A CA 1
ATOM 1248 C C . ALA A 1 170 ? 12.445 -6.367 1.322 1 96.56 170 ALA A C 1
ATOM 1250 O O . ALA A 1 170 ? 11.211 -6.398 1.303 1 96.56 170 ALA A O 1
ATOM 1251 N N . ARG A 1 171 ? 13.141 -5.555 0.611 1 96.69 171 ARG A N 1
ATOM 1252 C CA . ARG A 1 171 ? 12.578 -4.797 -0.5 1 96.69 171 ARG A CA 1
ATOM 1253 C C . ARG A 1 171 ? 12.82 -5.508 -1.827 1 96.69 171 ARG A C 1
ATOM 1255 O O . ARG A 1 171 ? 13.93 -5.488 -2.357 1 96.69 171 ARG A O 1
ATOM 1262 N N . VAL A 1 172 ? 11.805 -6.035 -2.424 1 97.25 172 VAL A N 1
ATOM 1263 C CA . VAL A 1 172 ? 11.938 -6.855 -3.623 1 97.25 172 VAL A CA 1
ATOM 1264 C C . VAL A 1 172 ? 11.57 -6.031 -4.855 1 97.25 172 VAL A C 1
ATOM 1266 O O . VAL A 1 172 ? 10.398 -5.77 -5.113 1 97.25 172 VAL A O 1
ATOM 1269 N N . SER A 1 173 ? 12.578 -5.723 -5.621 1 95.56 173 SER A N 1
ATOM 1270 C CA . SER A 1 173 ? 12.352 -4.871 -6.785 1 95.56 173 SER A CA 1
ATOM 1271 C C . SER A 1 173 ? 12.555 -5.641 -8.086 1 95.56 173 SER A C 1
ATOM 1273 O O . SER A 1 173 ? 12.266 -5.129 -9.164 1 95.56 173 SER A O 1
ATOM 1275 N N . GLN A 1 174 ? 13.125 -6.832 -8 1 96.69 174 GLN A N 1
ATOM 1276 C CA . GLN A 1 174 ? 13.312 -7.73 -9.133 1 96.69 174 GLN A CA 1
ATOM 1277 C C . GLN A 1 174 ? 12.734 -9.109 -8.844 1 96.69 174 GLN A C 1
ATOM 1279 O O . GLN A 1 174 ? 12.383 -9.414 -7.707 1 96.69 174 GLN A O 1
ATOM 1284 N N . ASP A 1 175 ? 12.703 -9.891 -9.898 1 98.06 175 ASP A N 1
ATOM 1285 C CA . ASP A 1 175 ? 12.07 -11.195 -9.75 1 98.06 175 ASP A CA 1
ATOM 1286 C C . ASP A 1 175 ? 12.898 -12.102 -8.844 1 98.06 175 ASP A C 1
ATOM 1288 O O . ASP A 1 175 ? 14.109 -11.93 -8.727 1 98.06 175 ASP A O 1
ATOM 1292 N N . VAL A 1 176 ? 12.219 -13.07 -8.219 1 98.44 176 VAL A N 1
ATOM 1293 C CA . VAL A 1 176 ? 12.828 -14.039 -7.32 1 98.44 176 VAL A CA 1
ATOM 1294 C C . VAL A 1 176 ? 12.719 -15.438 -7.922 1 98.44 176 VAL A C 1
ATOM 1296 O O . VAL A 1 176 ? 11.609 -15.953 -8.117 1 98.44 176 VAL A O 1
ATOM 1299 N N . LEU A 1 177 ? 13.828 -16.047 -8.141 1 97.94 177 LEU A N 1
ATOM 1300 C CA . LEU A 1 177 ? 13.828 -17.344 -8.789 1 97.94 177 LEU A CA 1
ATOM 1301 C C . LEU A 1 177 ? 13.18 -18.391 -7.898 1 97.94 177 LEU A C 1
ATOM 1303 O O . LEU A 1 177 ? 13.242 -18.297 -6.672 1 97.94 177 LEU A O 1
ATOM 1307 N N . PRO A 1 178 ? 12.617 -19.438 -8.531 1 98.44 178 PRO A N 1
ATOM 1308 C CA . PRO A 1 178 ? 12.125 -20.578 -7.738 1 98.44 178 PRO A CA 1
ATOM 1309 C C . PRO A 1 178 ? 13.211 -21.203 -6.867 1 98.44 178 PRO A C 1
ATOM 1311 O O . PRO A 1 178 ? 14.375 -21.234 -7.258 1 98.44 178 PRO A O 1
ATOM 1314 N N . TYR A 1 179 ? 12.805 -21.594 -5.637 1 98.62 179 TYR A N 1
ATOM 1315 C CA . TYR A 1 179 ? 13.617 -22.422 -4.746 1 98.62 179 TYR A CA 1
ATOM 1316 C C . TYR A 1 179 ? 14.742 -21.609 -4.121 1 98.62 179 TYR A C 1
ATOM 1318 O O . TYR A 1 179 ? 15.727 -22.156 -3.631 1 98.62 179 TYR A O 1
ATOM 1326 N N . THR A 1 180 ? 14.656 -20.297 -4.148 1 98.38 180 THR A N 1
ATOM 1327 C CA . THR A 1 180 ? 15.75 -19.484 -3.627 1 98.38 180 THR A CA 1
ATOM 1328 C C . THR A 1 180 ? 15.289 -18.672 -2.424 1 98.38 180 THR A C 1
ATOM 1330 O O . THR A 1 180 ? 14.086 -18.531 -2.182 1 98.38 180 THR A O 1
ATOM 1333 N N . ILE A 1 181 ? 16.234 -18.156 -1.668 1 98.56 181 ILE A N 1
ATOM 1334 C CA . ILE A 1 181 ? 16.016 -17.219 -0.572 1 98.56 181 ILE A CA 1
ATOM 1335 C C . ILE A 1 181 ? 16.609 -15.859 -0.925 1 98.56 181 ILE A C 1
ATOM 1337 O O . ILE A 1 181 ? 17.781 -15.766 -1.312 1 98.56 181 ILE A O 1
ATOM 1341 N N . VAL A 1 182 ? 15.766 -14.859 -0.799 1 98.44 182 VAL A N 1
ATOM 1342 C CA . VAL A 1 182 ? 16.281 -13.516 -1.029 1 98.44 182 VAL A CA 1
ATOM 1343 C C . VAL A 1 182 ? 16.141 -12.688 0.248 1 98.44 182 VAL A C 1
ATOM 1345 O O . VAL A 1 182 ? 15.234 -12.914 1.049 1 98.44 182 VAL A O 1
ATOM 1348 N N . GLU A 1 183 ? 17.078 -11.758 0.445 1 96.88 183 GLU A N 1
ATOM 1349 C CA . GLU A 1 183 ? 17.078 -10.852 1.593 1 96.88 183 GLU A CA 1
ATOM 1350 C C . GLU A 1 183 ? 17.688 -9.5 1.23 1 96.88 183 GLU A C 1
ATOM 1352 O O . GLU A 1 183 ? 18.391 -9.375 0.227 1 96.88 183 GLU A O 1
ATOM 1357 N N . GLY A 1 184 ? 17.25 -8.516 2.084 1 94 184 GLY A N 1
ATOM 1358 C CA . GLY A 1 184 ? 17.969 -7.258 2.004 1 94 184 GLY A CA 1
ATOM 1359 C C . GLY A 1 184 ? 17.156 -6.141 1.368 1 94 184 GLY A C 1
ATOM 1360 O O . GLY A 1 184 ? 16.016 -6.348 0.979 1 94 184 GLY A O 1
ATOM 1361 N N . HIS A 1 185 ? 17.906 -4.934 1.265 1 90.94 185 HIS A N 1
ATOM 1362 C CA . HIS A 1 185 ? 17.359 -3.678 0.761 1 90.94 185 HIS A CA 1
ATOM 1363 C C . HIS A 1 185 ? 18.359 -2.963 -0.142 1 90.94 185 HIS A C 1
ATOM 1365 O O . HIS A 1 185 ? 19.188 -2.18 0.334 1 90.94 185 HIS A O 1
ATOM 1371 N N . PRO A 1 186 ? 18.328 -3.301 -1.407 1 91.44 186 PRO A N 1
ATOM 1372 C CA . PRO A 1 186 ? 17.375 -4.152 -2.131 1 91.44 186 PRO A CA 1
ATOM 1373 C C . PRO A 1 186 ? 17.641 -5.645 -1.915 1 91.44 186 PRO A C 1
ATOM 1375 O O . PRO A 1 186 ? 18.734 -6.023 -1.478 1 91.44 186 PRO A O 1
ATOM 1378 N N . ALA A 1 187 ? 16.688 -6.418 -2.203 1 95.75 187 ALA A N 1
ATOM 1379 C CA . ALA A 1 187 ? 16.781 -7.867 -2.02 1 95.75 187 ALA A CA 1
ATOM 1380 C C . ALA A 1 187 ? 17.75 -8.492 -3.023 1 95.75 187 ALA A C 1
ATOM 1382 O O . ALA A 1 187 ? 17.734 -8.133 -4.207 1 95.75 187 ALA A O 1
ATOM 1383 N N . VAL A 1 188 ? 18.578 -9.438 -2.531 1 96.38 188 VAL A N 1
ATOM 1384 C CA . VAL A 1 188 ? 19.469 -10.219 -3.367 1 96.38 188 VAL A CA 1
ATOM 1385 C C . VAL A 1 188 ? 19.359 -11.703 -3.008 1 96.38 188 VAL A C 1
ATOM 1387 O O . VAL A 1 188 ? 19 -12.047 -1.878 1 96.38 188 VAL A O 1
ATOM 1390 N N . THR A 1 189 ? 19.719 -12.508 -3.986 1 97.06 189 THR A N 1
ATOM 1391 C CA . THR A 1 189 ? 19.672 -13.945 -3.732 1 97.06 189 THR A CA 1
ATOM 1392 C C . THR A 1 189 ? 20.797 -14.367 -2.797 1 97.06 189 THR A C 1
ATOM 1394 O O . THR A 1 189 ? 21.969 -14.062 -3.051 1 97.06 189 THR A O 1
ATOM 1397 N N . ARG A 1 190 ? 20.406 -15.117 -1.799 1 97.31 190 ARG A N 1
ATOM 1398 C CA . ARG A 1 190 ? 21.406 -15.492 -0.797 1 97.31 190 ARG A CA 1
ATOM 1399 C C . ARG A 1 190 ? 21.734 -16.984 -0.878 1 97.31 190 ARG A C 1
ATOM 1401 O O . ARG A 1 190 ? 22.859 -17.391 -0.62 1 97.31 190 ARG A O 1
ATOM 1408 N N . SER A 1 191 ? 20.719 -17.719 -1.147 1 97.62 191 SER A N 1
ATOM 1409 C CA . SER A 1 191 ? 20.938 -19.172 -1.126 1 97.62 191 SER A CA 1
ATOM 1410 C C . SER A 1 191 ? 19.75 -19.906 -1.746 1 97.62 191 SER A C 1
ATOM 1412 O O . SER A 1 191 ? 18.75 -19.297 -2.119 1 97.62 191 SER A O 1
ATOM 1414 N N . VAL A 1 192 ? 20 -21.234 -1.854 1 98.06 192 VAL A N 1
ATOM 1415 C CA . VAL A 1 192 ? 18.922 -22.141 -2.176 1 98.06 192 VAL A CA 1
ATOM 1416 C C . VAL A 1 192 ? 18.062 -22.391 -0.934 1 98.06 192 VAL A C 1
ATOM 1418 O O . VAL A 1 192 ? 18.594 -22.516 0.175 1 98.06 192 VAL A O 1
ATOM 1421 N N . ASN A 1 193 ? 16.781 -22.531 -1.124 1 98.38 193 ASN A N 1
ATOM 1422 C CA . ASN A 1 193 ? 15.875 -22.859 -0.033 1 98.38 193 ASN A CA 1
ATOM 1423 C C . ASN A 1 193 ? 15.852 -24.359 0.237 1 98.38 193 ASN A C 1
ATOM 1425 O O . ASN A 1 193 ? 14.797 -25 0.174 1 98.38 193 ASN A O 1
ATOM 1429 N N . SER A 1 194 ? 16.969 -24.844 0.633 1 98.06 194 SER A N 1
ATOM 1430 C CA . SER A 1 194 ? 17.156 -26.281 0.775 1 98.06 194 SER A CA 1
ATOM 1431 C C . SER A 1 194 ? 16.25 -26.859 1.854 1 98.06 194 SER A C 1
ATOM 1433 O O . SER A 1 194 ? 15.68 -27.938 1.678 1 98.06 194 SER A O 1
ATOM 1435 N N . ILE A 1 195 ? 16.125 -26.172 2.934 1 97.25 195 ILE A N 1
ATOM 1436 C CA . ILE A 1 195 ? 15.305 -26.641 4.047 1 97.25 195 ILE A CA 1
ATOM 1437 C C . ILE A 1 195 ? 13.844 -26.75 3.609 1 97.25 195 ILE A C 1
ATOM 1439 O O . ILE A 1 195 ? 13.18 -27.766 3.875 1 97.25 195 ILE A O 1
ATOM 1443 N N . GLY A 1 196 ? 13.344 -25.719 2.924 1 97.19 196 GLY A N 1
ATOM 1444 C CA . GLY A 1 196 ? 11.977 -25.766 2.418 1 97.19 196 GLY A CA 1
ATOM 1445 C C . GLY A 1 196 ? 11.742 -26.906 1.45 1 97.19 196 GLY A C 1
ATOM 1446 O O . GLY A 1 196 ? 10.711 -27.578 1.523 1 97.19 196 GLY A O 1
ATOM 1447 N N . MET A 1 197 ? 12.672 -27.109 0.597 1 98.12 197 MET A N 1
ATOM 1448 C CA . MET A 1 197 ? 12.555 -28.172 -0.386 1 98.12 197 MET A CA 1
ATOM 1449 C C . MET A 1 197 ? 12.539 -29.547 0.298 1 98.12 197 MET A C 1
ATOM 1451 O O . MET A 1 197 ? 11.703 -30.391 -0.019 1 98.12 197 MET A O 1
ATOM 1455 N N . GLN A 1 198 ? 13.438 -29.641 1.258 1 97.56 198 GLN A N 1
ATOM 1456 C CA . GLN A 1 198 ? 13.5 -30.906 1.978 1 97.56 198 GLN A CA 1
ATOM 1457 C C . GLN A 1 198 ? 12.195 -31.188 2.705 1 97.56 198 GLN A C 1
ATOM 1459 O O . GLN A 1 198 ? 11.664 -32.312 2.631 1 97.56 198 GLN A O 1
ATOM 1464 N N . ARG A 1 199 ? 11.609 -30.25 3.316 1 97.56 199 ARG A N 1
ATOM 1465 C CA . ARG A 1 199 ? 10.367 -30.391 4.074 1 97.56 199 ARG A CA 1
ATOM 1466 C C . ARG A 1 199 ? 9.203 -30.75 3.156 1 97.56 199 ARG A C 1
ATOM 1468 O O . ARG A 1 199 ? 8.227 -31.359 3.592 1 97.56 199 ARG A O 1
ATOM 1475 N N . ARG A 1 200 ? 9.422 -30.484 1.958 1 97.31 200 ARG A N 1
ATOM 1476 C CA . ARG A 1 200 ? 8.32 -30.688 1.026 1 97.31 200 ARG A CA 1
ATOM 1477 C C . ARG A 1 200 ? 8.578 -31.906 0.138 1 97.31 200 ARG A C 1
ATOM 1479 O O . ARG A 1 200 ? 7.902 -32.094 -0.879 1 97.31 200 ARG A O 1
ATOM 1486 N N . GLY A 1 201 ? 9.617 -32.625 0.366 1 97.31 201 GLY A N 1
ATOM 1487 C CA . GLY A 1 201 ? 9.789 -33.969 -0.185 1 97.31 201 GLY A CA 1
ATOM 1488 C C . GLY A 1 201 ? 10.594 -33.969 -1.471 1 97.31 201 GLY A C 1
ATOM 1489 O O . GLY A 1 201 ? 10.578 -34.969 -2.211 1 97.31 201 GLY A O 1
ATOM 1490 N N . PHE A 1 202 ? 11.328 -32.969 -1.803 1 98.19 202 PHE A N 1
ATOM 1491 C CA . PHE A 1 202 ? 12.188 -33 -2.977 1 98.19 202 PHE A CA 1
ATOM 1492 C C . PHE A 1 202 ? 13.359 -33.938 -2.773 1 98.19 202 PHE A C 1
ATOM 1494 O O . PHE A 1 202 ? 13.883 -34.062 -1.664 1 98.19 202 PHE A O 1
ATOM 1501 N N . SER A 1 203 ? 13.797 -34.5 -3.822 1 97.75 203 SER A N 1
ATOM 1502 C CA . SER A 1 203 ? 14.875 -35.5 -3.756 1 97.75 203 SER A CA 1
ATOM 1503 C C . SER A 1 203 ? 16.234 -34.812 -3.621 1 97.75 203 SER A C 1
ATOM 1505 O O . SER A 1 203 ? 16.359 -33.625 -3.859 1 97.75 203 SER A O 1
ATOM 1507 N N . GLU A 1 204 ? 17.156 -35.625 -3.264 1 97 204 GLU A N 1
ATOM 1508 C CA . GLU A 1 204 ? 18.531 -35.156 -3.209 1 97 204 GLU A CA 1
ATOM 1509 C C . GLU A 1 204 ? 19.016 -34.688 -4.586 1 97 204 GLU A C 1
ATOM 1511 O O . GLU A 1 204 ? 19.781 -33.75 -4.691 1 97 204 GLU A O 1
ATOM 1516 N N . GLU A 1 205 ? 18.594 -35.375 -5.562 1 97.06 205 GLU A N 1
ATOM 1517 C CA . GLU A 1 205 ? 18.938 -35 -6.93 1 97.06 205 GLU A CA 1
ATOM 1518 C C . GLU A 1 205 ? 18.375 -33.625 -7.285 1 97.06 205 GLU A C 1
ATOM 1520 O O . GLU A 1 205 ? 19.047 -32.812 -7.941 1 97.06 205 GLU A O 1
ATOM 1525 N N . ASP A 1 206 ? 17.141 -33.438 -6.855 1 98.06 206 ASP A N 1
ATOM 1526 C CA . ASP A 1 206 ? 16.531 -32.125 -7.059 1 98.06 206 ASP A CA 1
ATOM 1527 C C . ASP A 1 206 ? 17.375 -31.031 -6.414 1 98.06 206 ASP A C 1
ATOM 1529 O O . ASP A 1 206 ? 17.656 -30.016 -7.043 1 98.06 206 ASP A O 1
ATOM 1533 N N . LEU A 1 207 ? 17.781 -31.297 -5.211 1 98.12 207 LEU A N 1
ATOM 1534 C CA . LEU A 1 207 ? 18.562 -30.312 -4.457 1 98.12 207 LEU A CA 1
ATOM 1535 C C . LEU A 1 207 ? 19.906 -30.062 -5.137 1 98.12 207 LEU A C 1
ATOM 1537 O O . LEU A 1 207 ? 20.328 -28.906 -5.254 1 98.12 207 LEU A O 1
ATOM 1541 N N . LYS A 1 208 ? 20.547 -31.031 -5.539 1 97.19 208 LYS A N 1
ATOM 1542 C CA . LYS A 1 208 ? 21.828 -30.891 -6.215 1 97.19 208 LYS A CA 1
ATOM 1543 C C . LYS A 1 208 ? 21.688 -30.078 -7.496 1 97.19 208 LYS A C 1
ATOM 1545 O O . LYS A 1 208 ? 22.531 -29.219 -7.789 1 97.19 208 LYS A O 1
ATOM 1550 N N . ALA A 1 209 ? 20.625 -30.344 -8.211 1 97.62 209 ALA A N 1
ATOM 1551 C CA . ALA A 1 209 ? 20.375 -29.609 -9.453 1 97.62 209 ALA A CA 1
ATOM 1552 C C . ALA A 1 209 ? 20.172 -28.125 -9.188 1 97.62 209 ALA A C 1
ATOM 1554 O O . ALA A 1 209 ? 20.75 -27.281 -9.883 1 97.62 209 ALA A O 1
ATOM 1555 N N . VAL A 1 210 ? 19.391 -27.844 -8.172 1 98.12 210 VAL A N 1
ATOM 1556 C CA . VAL A 1 210 ? 19.094 -26.453 -7.848 1 98.12 210 VAL A CA 1
ATOM 1557 C C . VAL A 1 210 ? 20.344 -25.75 -7.328 1 98.12 210 VAL A C 1
ATOM 1559 O O . VAL A 1 210 ? 20.609 -24.594 -7.668 1 98.12 210 VAL A O 1
ATOM 1562 N N . ARG A 1 211 ? 21.141 -26.453 -6.582 1 97.19 211 ARG A N 1
ATOM 1563 C CA . ARG A 1 211 ? 22.375 -25.891 -6.074 1 97.19 211 ARG A CA 1
ATOM 1564 C C . ARG A 1 211 ? 23.344 -25.578 -7.215 1 97.19 211 ARG A C 1
ATOM 1566 O O . ARG A 1 211 ? 24.016 -24.547 -7.203 1 97.19 211 ARG A O 1
ATOM 1573 N N . MET A 1 212 ? 23.422 -26.453 -8.07 1 95.56 212 MET A N 1
ATOM 1574 C CA . MET A 1 212 ? 24.266 -26.219 -9.234 1 95.56 212 MET A CA 1
ATOM 1575 C C . MET A 1 212 ? 23.812 -24.984 -9.992 1 95.56 212 MET A C 1
ATOM 1577 O O . MET A 1 212 ? 24.641 -24.172 -10.414 1 95.56 212 MET A O 1
ATOM 1581 N N . CYS A 1 213 ? 22.516 -24.906 -10.141 1 95.12 213 CYS A N 1
ATOM 1582 C CA . CYS A 1 213 ? 21.953 -23.734 -10.812 1 95.12 213 CYS A CA 1
ATOM 1583 C C . CYS A 1 213 ? 22.312 -22.453 -10.078 1 95.12 213 CYS A C 1
ATOM 1585 O O . CYS A 1 213 ? 22.766 -21.5 -10.695 1 95.12 213 CYS A O 1
ATOM 1587 N N . TYR A 1 214 ? 22.172 -22.5 -8.82 1 95.75 214 TYR A N 1
ATOM 1588 C CA . TYR A 1 214 ? 22.5 -21.344 -7.98 1 95.75 214 TYR A CA 1
ATOM 1589 C C . TYR A 1 214 ? 23.953 -20.953 -8.148 1 95.75 214 TYR A C 1
ATOM 1591 O O . TYR A 1 214 ? 24.266 -19.766 -8.336 1 95.75 214 TYR A O 1
ATOM 1599 N N . LYS A 1 215 ? 24.797 -21.875 -8.125 1 94.81 215 LYS A N 1
ATOM 1600 C CA . LYS A 1 215 ? 26.219 -21.609 -8.266 1 94.81 215 LYS A CA 1
ATOM 1601 C C . LYS A 1 215 ? 26.531 -20.969 -9.609 1 94.81 215 LYS A C 1
ATOM 1603 O O . LYS A 1 215 ? 27.266 -19.984 -9.672 1 94.81 215 LYS A O 1
ATOM 1608 N N . LYS A 1 216 ? 25.984 -21.453 -10.625 1 93.62 216 LYS A N 1
ATOM 1609 C CA . LYS A 1 216 ? 26.266 -20.969 -11.977 1 93.62 216 LYS A CA 1
ATOM 1610 C C . LYS A 1 216 ? 25.719 -19.562 -12.18 1 93.62 216 LYS A C 1
ATOM 1612 O O . LYS A 1 216 ? 26.344 -18.719 -12.836 1 93.62 216 LYS A O 1
ATOM 1617 N N . LEU A 1 217 ? 24.562 -19.297 -11.562 1 93.06 217 LEU A N 1
ATOM 1618 C CA . LEU A 1 217 ? 23.875 -18.031 -11.828 1 93.06 217 LEU A CA 1
ATOM 1619 C C . LEU A 1 217 ? 24.375 -16.938 -10.883 1 93.06 217 LEU A C 1
ATOM 1621 O O . LEU A 1 217 ? 24.453 -15.766 -11.273 1 93.06 217 LEU A O 1
ATOM 1625 N N . PHE A 1 218 ? 24.766 -17.344 -9.633 1 93.06 218 PHE A N 1
ATOM 1626 C CA . PHE A 1 218 ? 24.938 -16.281 -8.633 1 93.06 218 PHE A CA 1
ATOM 1627 C C . PHE A 1 218 ? 26.344 -16.281 -8.062 1 93.06 218 PHE A C 1
ATOM 1629 O O . PHE A 1 218 ? 26.797 -15.281 -7.527 1 93.06 218 PHE A O 1
ATOM 1636 N N . VAL A 1 219 ? 26.969 -17.359 -8.109 1 89.5 219 VAL A N 1
ATOM 1637 C CA . VAL A 1 219 ? 28.281 -17.469 -7.477 1 89.5 219 VAL A CA 1
ATOM 1638 C C . VAL A 1 219 ? 29.375 -17.297 -8.531 1 89.5 219 VAL A C 1
ATOM 1640 O O . VAL A 1 219 ? 30.344 -16.578 -8.305 1 89.5 219 VAL A O 1
ATOM 1643 N N . ASN A 1 220 ? 29.156 -17.875 -9.695 1 86.56 220 ASN A N 1
ATOM 1644 C CA . ASN A 1 220 ? 30.141 -17.766 -10.766 1 86.56 220 ASN A CA 1
ATOM 1645 C C . ASN A 1 220 ? 30.047 -16.422 -11.484 1 86.56 220 ASN A C 1
ATOM 1647 O O . ASN A 1 220 ? 29.234 -16.25 -12.383 1 86.56 220 ASN A O 1
ATOM 1651 N N . LYS A 1 221 ? 30.984 -15.578 -11.32 1 80.75 221 LYS A N 1
ATOM 1652 C CA . LYS A 1 221 ? 30.953 -14.203 -11.82 1 80.75 221 LYS A CA 1
ATOM 1653 C C . LYS A 1 221 ? 31.531 -14.125 -13.227 1 80.75 221 LYS A C 1
ATOM 1655 O O . LYS A 1 221 ? 31.469 -13.07 -13.867 1 80.75 221 LYS A O 1
ATOM 1660 N N . LYS A 1 222 ? 32.031 -15.117 -13.75 1 89.06 222 LYS A N 1
ATOM 1661 C CA . LYS A 1 222 ? 32.656 -15.094 -15.062 1 89.06 222 LYS A CA 1
ATOM 1662 C C . LYS A 1 222 ? 31.625 -15.359 -16.172 1 89.06 222 LYS A C 1
ATOM 1664 O O . LYS A 1 222 ? 31.891 -15.109 -17.344 1 89.06 222 LYS A O 1
ATOM 1669 N N . LEU A 1 223 ? 30.484 -15.836 -15.75 1 89.56 223 LEU A N 1
ATOM 1670 C CA . LEU A 1 223 ? 29.469 -16.203 -16.734 1 89.56 223 LEU A CA 1
ATOM 1671 C C . LEU A 1 223 ? 28.375 -15.156 -16.797 1 89.56 223 LEU A C 1
ATOM 1673 O O . LEU A 1 223 ? 27.938 -14.641 -15.773 1 89.56 223 LEU A O 1
ATOM 1677 N N . THR A 1 224 ? 28.031 -14.938 -18.031 1 91 224 THR A N 1
ATOM 1678 C CA . THR A 1 224 ? 26.781 -14.195 -18.203 1 91 224 THR A CA 1
ATOM 1679 C C . THR A 1 224 ? 25.578 -15.094 -17.938 1 91 224 THR A C 1
ATOM 1681 O O . THR A 1 224 ? 25.703 -16.312 -17.906 1 91 224 THR A O 1
ATOM 1684 N N . VAL A 1 225 ? 24.5 -14.461 -17.719 1 90.69 225 VAL A N 1
ATOM 1685 C CA . VAL A 1 225 ? 23.281 -15.219 -17.484 1 90.69 225 VAL A CA 1
ATOM 1686 C C . VAL A 1 225 ? 23.016 -16.172 -18.641 1 90.69 225 VAL A C 1
ATOM 1688 O O . VAL A 1 225 ? 22.672 -17.344 -18.438 1 90.69 225 VAL A O 1
ATOM 1691 N N . HIS A 1 226 ? 23.219 -15.656 -19.797 1 91.12 226 HIS A N 1
ATOM 1692 C CA . HIS A 1 226 ? 23 -16.469 -20.984 1 91.12 226 HIS A CA 1
ATOM 1693 C C . HIS A 1 226 ? 23.938 -17.672 -21.016 1 91.12 226 HIS A C 1
ATOM 1695 O O . HIS A 1 226 ? 23.5 -18.797 -21.297 1 91.12 226 HIS A O 1
ATOM 1701 N N . GLU A 1 227 ? 25.188 -17.438 -20.719 1 93.38 227 GLU A N 1
ATOM 1702 C CA . GLU A 1 227 ? 26.172 -18.516 -20.703 1 93.38 227 GLU A CA 1
ATOM 1703 C C . GLU A 1 227 ? 25.844 -19.531 -19.625 1 93.38 227 GLU A C 1
ATOM 1705 O O . GLU A 1 227 ? 25.953 -20.75 -19.844 1 93.38 227 GLU A O 1
ATOM 1710 N N . ALA A 1 228 ? 25.406 -19.031 -18.547 1 93.38 228 ALA A N 1
ATOM 1711 C CA . ALA A 1 228 ? 25.047 -19.906 -17.438 1 93.38 228 ALA A CA 1
ATOM 1712 C C . ALA A 1 228 ? 23.875 -20.812 -17.812 1 93.38 228 ALA A C 1
ATOM 1714 O O . ALA A 1 228 ? 23.891 -22.016 -17.562 1 93.38 228 ALA A O 1
ATOM 1715 N N . LEU A 1 229 ? 22.891 -20.328 -18.438 1 93.56 229 LEU A N 1
ATOM 1716 C CA . LEU A 1 229 ? 21.719 -21.094 -18.844 1 93.56 229 LEU A CA 1
ATOM 1717 C C . LEU A 1 229 ? 22.078 -22.172 -19.844 1 93.56 229 LEU A C 1
ATOM 1719 O O . LEU A 1 229 ? 21.562 -23.281 -19.781 1 93.56 229 LEU A O 1
ATOM 1723 N N . GLU A 1 230 ? 22.953 -21.766 -20.719 1 94.19 230 GLU A N 1
ATOM 1724 C CA . GLU A 1 230 ? 23.406 -22.734 -21.719 1 94.19 230 GLU A CA 1
ATOM 1725 C C . GLU A 1 230 ? 24.125 -23.906 -21.062 1 94.19 230 GLU A C 1
ATOM 1727 O O . GLU A 1 230 ? 23.875 -25.062 -21.406 1 94.19 230 GLU A O 1
ATOM 1732 N N . GLU A 1 231 ? 24.938 -23.594 -20.156 1 94.12 231 GLU A N 1
ATOM 1733 C CA . GLU A 1 231 ? 25.656 -24.641 -19.453 1 94.12 231 GLU A CA 1
ATOM 1734 C C . GLU A 1 231 ? 24.703 -25.531 -18.672 1 94.12 231 GLU A C 1
ATOM 1736 O O . GLU A 1 231 ? 24.875 -26.75 -18.609 1 94.12 231 GLU A O 1
ATOM 1741 N N . LEU A 1 232 ? 23.75 -24.938 -18.125 1 94.62 232 LEU A N 1
ATOM 1742 C CA . LEU A 1 232 ? 22.781 -25.688 -17.312 1 94.62 232 LEU A CA 1
ATOM 1743 C C . LEU A 1 232 ? 21.938 -26.609 -18.203 1 94.62 232 LEU A C 1
ATOM 1745 O O . LEU A 1 232 ? 21.656 -27.75 -17.812 1 94.62 232 LEU A O 1
ATOM 1749 N N . ARG A 1 233 ? 21.641 -26.188 -19.359 1 93.62 233 ARG A N 1
ATOM 1750 C CA . ARG A 1 233 ? 20.828 -26.984 -20.281 1 93.62 233 ARG A CA 1
ATOM 1751 C C . ARG A 1 233 ? 21.594 -28.219 -20.75 1 93.62 233 ARG A C 1
ATOM 1753 O O . ARG A 1 233 ? 20.984 -29.203 -21.172 1 93.62 233 ARG A O 1
ATOM 1760 N N . HIS A 1 234 ? 22.875 -28.109 -20.672 1 93.25 234 HIS A N 1
ATOM 1761 C CA . HIS A 1 234 ? 23.703 -29.219 -21.156 1 93.25 234 HIS A CA 1
ATOM 1762 C C . HIS A 1 234 ? 24.328 -29.984 -20 1 93.25 234 HIS A C 1
ATOM 1764 O O . HIS A 1 234 ? 25.188 -30.844 -20.203 1 93.25 234 HIS A O 1
ATOM 1770 N N . SER A 1 235 ? 23.906 -29.672 -18.891 1 92.44 235 SER A N 1
ATOM 1771 C CA . SER A 1 235 ? 24.453 -30.328 -17.719 1 92.44 235 SER A CA 1
ATOM 1772 C C . SER A 1 235 ? 23.844 -31.703 -17.5 1 92.44 235 SER A C 1
ATOM 1774 O O . SER A 1 235 ? 22.938 -32.094 -18.234 1 92.44 235 SER A O 1
ATOM 1776 N N . GLY A 1 236 ? 24.406 -32.406 -16.516 1 92.62 236 GLY A N 1
ATOM 1777 C CA . GLY A 1 236 ? 23.875 -33.719 -16.156 1 92.62 236 GLY A CA 1
ATOM 1778 C C . GLY A 1 236 ? 22.484 -33.656 -15.555 1 92.62 236 GLY A C 1
ATOM 1779 O O . GLY A 1 236 ? 21.828 -34.688 -15.391 1 92.62 236 GLY A O 1
ATOM 1780 N N . TYR A 1 237 ? 22.016 -32.469 -15.305 1 94 237 TYR A N 1
ATOM 1781 C CA . TYR A 1 237 ? 20.719 -32.312 -14.688 1 94 237 TYR A CA 1
ATOM 1782 C C . TYR A 1 237 ? 19.719 -31.703 -15.664 1 94 237 TYR A C 1
ATOM 1784 O O . TYR A 1 237 ? 18.672 -31.188 -15.266 1 94 237 TYR A O 1
ATOM 1792 N N . ALA A 1 238 ? 19.953 -31.703 -16.906 1 92.06 238 ALA A N 1
ATOM 1793 C CA . ALA A 1 238 ? 19.172 -31.031 -17.953 1 92.06 238 ALA A CA 1
ATOM 1794 C C . ALA A 1 238 ? 17.719 -31.5 -17.938 1 92.06 238 ALA A C 1
ATOM 1796 O O . ALA A 1 238 ? 16.812 -30.734 -18.266 1 92.06 238 ALA A O 1
ATOM 1797 N N . GLU A 1 239 ? 17.5 -32.656 -17.484 1 93.88 239 GLU A N 1
ATOM 1798 C CA . GLU A 1 239 ? 16.156 -33.219 -17.5 1 93.88 239 GLU A CA 1
ATOM 1799 C C . GLU A 1 239 ? 15.469 -33.031 -16.141 1 93.88 239 GLU A C 1
ATOM 1801 O O . GLU A 1 239 ? 14.297 -33.406 -15.984 1 93.88 239 GLU A O 1
ATOM 1806 N N . ASN A 1 240 ? 16.203 -32.531 -15.203 1 96.94 240 ASN A N 1
ATOM 1807 C CA . ASN A 1 240 ? 15.625 -32.312 -13.875 1 96.94 240 ASN A CA 1
ATOM 1808 C C . ASN A 1 240 ? 14.516 -31.281 -13.922 1 96.94 240 ASN A C 1
ATOM 1810 O O . ASN A 1 240 ? 14.703 -30.188 -14.461 1 96.94 240 ASN A O 1
ATOM 1814 N N . ALA A 1 241 ? 13.383 -31.562 -13.336 1 97.12 241 ALA A N 1
ATOM 1815 C CA . ALA A 1 241 ? 12.195 -30.703 -13.422 1 97.12 241 ALA A CA 1
ATOM 1816 C C . ALA A 1 241 ? 12.43 -29.375 -12.734 1 97.12 241 ALA A C 1
ATOM 1818 O O . ALA A 1 241 ? 11.953 -28.328 -13.211 1 97.12 241 ALA A O 1
ATOM 1819 N N . CYS A 1 242 ? 13.102 -29.406 -11.633 1 97.81 242 CYS A N 1
ATOM 1820 C CA . CYS A 1 242 ? 13.367 -28.172 -10.906 1 97.81 242 CYS A CA 1
ATOM 1821 C C . CYS A 1 242 ? 14.242 -27.234 -11.734 1 97.81 242 CYS A C 1
ATOM 1823 O O . CYS A 1 242 ? 13.953 -26.031 -11.828 1 97.81 242 CYS A O 1
ATOM 1825 N N . LEU A 1 243 ? 15.266 -27.734 -12.289 1 96.75 243 LEU A N 1
ATOM 1826 C CA . LEU A 1 243 ? 16.156 -26.938 -13.125 1 96.75 243 LEU A CA 1
ATOM 1827 C C . LEU A 1 243 ? 15.414 -26.344 -14.32 1 96.75 243 LEU A C 1
ATOM 1829 O O . LEU A 1 243 ? 15.586 -25.172 -14.641 1 96.75 243 LEU A O 1
ATOM 1833 N N . ARG A 1 244 ? 14.602 -27.125 -14.875 1 96.62 244 ARG A N 1
ATOM 1834 C CA . ARG A 1 244 ? 13.836 -26.656 -16.031 1 96.62 244 ARG A CA 1
ATOM 1835 C C . ARG A 1 244 ? 12.906 -25.516 -15.641 1 96.62 244 ARG A C 1
ATOM 1837 O O . ARG A 1 244 ? 12.719 -24.578 -16.406 1 96.62 244 ARG A O 1
ATOM 1844 N N . ARG A 1 245 ? 12.359 -25.641 -14.5 1 96.62 245 ARG A N 1
ATOM 1845 C CA . ARG A 1 245 ? 11.484 -24.594 -14 1 96.62 245 ARG A CA 1
ATOM 1846 C C . ARG A 1 245 ? 12.25 -23.281 -13.82 1 96.62 245 ARG A C 1
ATOM 1848 O O . ARG A 1 245 ? 11.75 -22.219 -14.18 1 96.62 245 ARG A O 1
ATOM 1855 N N . ILE A 1 246 ? 13.453 -23.344 -13.297 1 96.75 246 ILE A N 1
ATOM 1856 C CA . ILE A 1 246 ? 14.266 -22.156 -13.086 1 96.75 246 ILE A CA 1
ATOM 1857 C C . ILE A 1 246 ? 14.625 -21.531 -14.43 1 96.75 246 ILE A C 1
ATOM 1859 O O . ILE A 1 246 ? 14.508 -20.312 -14.602 1 96.75 246 ILE A O 1
ATOM 1863 N N . ILE A 1 247 ? 15.062 -22.344 -15.312 1 95.06 247 ILE A N 1
ATOM 1864 C CA . ILE A 1 247 ? 15.461 -21.859 -16.625 1 95.06 247 ILE A CA 1
ATOM 1865 C C . ILE A 1 247 ? 14.281 -21.172 -17.312 1 95.06 247 ILE A C 1
ATOM 1867 O O . ILE A 1 247 ? 14.422 -20.062 -17.844 1 95.06 247 ILE A O 1
ATOM 1871 N N . GLN A 1 248 ? 13.133 -21.812 -17.25 1 95.19 248 GLN A N 1
ATOM 1872 C CA . GLN A 1 248 ? 11.922 -21.234 -17.828 1 95.19 248 GLN A CA 1
ATOM 1873 C C . GLN A 1 248 ? 11.594 -19.891 -17.172 1 95.19 248 GLN A C 1
ATOM 1875 O O . GLN A 1 248 ? 11.219 -18.938 -17.859 1 95.19 248 GLN A O 1
ATOM 1880 N N . PHE A 1 249 ? 11.773 -19.844 -15.93 1 96.31 249 PHE A N 1
ATOM 1881 C CA . PHE A 1 249 ? 11.492 -18.641 -15.164 1 96.31 249 PHE A CA 1
ATOM 1882 C C . PHE A 1 249 ? 12.406 -17.5 -15.602 1 96.31 249 PHE A C 1
ATOM 1884 O O . PHE A 1 249 ? 11.938 -16.391 -15.836 1 96.31 249 PHE A O 1
ATOM 1891 N N . VAL A 1 250 ? 13.641 -17.734 -15.703 1 93.19 250 VAL A N 1
ATOM 1892 C CA . VAL A 1 250 ? 14.625 -16.734 -16.094 1 93.19 250 VAL A CA 1
ATOM 1893 C C . VAL A 1 250 ? 14.305 -16.219 -17.5 1 93.19 250 VAL A C 1
ATOM 1895 O O . VAL A 1 250 ? 14.391 -15.016 -17.75 1 93.19 250 VAL A O 1
ATOM 1898 N N . GLU A 1 251 ? 13.906 -17.109 -18.281 1 91.5 251 GLU A N 1
ATOM 1899 C CA . GLU A 1 251 ? 13.641 -16.75 -19.672 1 91.5 251 GLU A CA 1
ATOM 1900 C C . GLU A 1 251 ? 12.391 -15.875 -19.781 1 91.5 251 GLU A C 1
ATOM 1902 O O . GLU A 1 251 ? 12.258 -15.086 -20.719 1 91.5 251 GLU A O 1
ATOM 1907 N N . THR A 1 252 ? 11.531 -15.945 -18.812 1 91.25 252 THR A N 1
ATOM 1908 C CA . THR A 1 252 ? 10.266 -15.227 -18.891 1 91.25 252 THR A CA 1
ATOM 1909 C C . THR A 1 252 ? 10.297 -13.984 -18.016 1 91.25 252 THR A C 1
ATOM 1911 O O . THR A 1 252 ? 9.375 -13.164 -18.047 1 91.25 252 THR A O 1
ATOM 1914 N N . SER A 1 253 ? 11.336 -13.828 -17.312 1 89.44 253 SER A N 1
ATOM 1915 C CA . SER A 1 253 ? 11.438 -12.688 -16.406 1 89.44 253 SER A CA 1
ATOM 1916 C C . SER A 1 253 ? 11.609 -11.383 -17.172 1 89.44 253 SER A C 1
ATOM 1918 O O . SER A 1 253 ? 12.477 -11.281 -18.047 1 89.44 253 SER A O 1
ATOM 1920 N N . GLU A 1 254 ? 10.812 -10.383 -16.781 1 84.81 254 GLU A N 1
ATOM 1921 C CA . GLU A 1 254 ? 10.867 -9.086 -17.453 1 84.81 254 GLU A CA 1
ATOM 1922 C C . GLU A 1 254 ? 11.562 -8.039 -16.594 1 84.81 254 GLU A C 1
ATOM 1924 O O . GLU A 1 254 ? 12.008 -7.008 -17.094 1 84.81 254 GLU A O 1
ATOM 1929 N N . ARG A 1 255 ? 11.703 -8.305 -15.352 1 83.94 255 ARG A N 1
ATOM 1930 C CA . ARG A 1 255 ? 12.234 -7.312 -14.43 1 83.94 255 ARG A CA 1
ATOM 1931 C C . ARG A 1 255 ? 13.664 -7.668 -14.008 1 83.94 255 ARG A C 1
ATOM 1933 O O . ARG A 1 255 ? 14.219 -7.039 -13.102 1 83.94 255 ARG A O 1
ATOM 1940 N N . GLY A 1 256 ? 14.203 -8.625 -14.641 1 88 256 GLY A N 1
ATOM 1941 C CA . GLY A 1 256 ? 15.438 -9.141 -14.078 1 88 256 GLY A CA 1
ATOM 1942 C C . GLY A 1 256 ? 15.234 -9.867 -12.758 1 88 256 GLY A C 1
ATOM 1943 O O . GLY A 1 256 ? 14.102 -10.031 -12.305 1 88 256 GLY A O 1
ATOM 1944 N N . PHE A 1 257 ? 16.281 -10.469 -12.273 1 88.69 257 PHE A N 1
ATOM 1945 C CA . PHE A 1 257 ? 16.109 -11.195 -11.023 1 88.69 257 PHE A CA 1
ATOM 1946 C C . PHE A 1 257 ? 17.109 -10.734 -9.977 1 88.69 257 PHE A C 1
ATOM 1948 O O . PHE A 1 257 ? 18.125 -10.117 -10.305 1 88.69 257 PHE A O 1
ATOM 1955 N N . CYS A 1 258 ? 16.734 -10.945 -8.719 1 86.44 258 CYS A N 1
ATOM 1956 C CA . CYS A 1 258 ? 17.484 -10.469 -7.566 1 86.44 258 CYS A CA 1
ATOM 1957 C C . CYS A 1 258 ? 18.891 -11.055 -7.547 1 86.44 258 CYS A C 1
ATOM 1959 O O . CYS A 1 258 ? 19.062 -12.258 -7.34 1 86.44 258 CYS A O 1
ATOM 1961 N N . HIS A 1 259 ? 19.922 -10.18 -7.773 1 85.31 259 HIS A N 1
ATOM 1962 C CA . HIS A 1 259 ? 21.297 -10.664 -7.805 1 85.31 259 HIS A CA 1
ATOM 1963 C C . HIS A 1 259 ? 22.234 -9.711 -7.062 1 85.31 259 HIS A C 1
ATOM 1965 O O . HIS A 1 259 ? 21.953 -8.516 -6.949 1 85.31 259 HIS A O 1
ATOM 1971 N N . MET B 1 1 ? -31.547 15.492 1.858 1 89.88 1 MET B N 1
ATOM 1972 C CA . MET B 1 1 ? -31.156 14.945 3.156 1 89.88 1 MET B CA 1
ATOM 1973 C C . MET B 1 1 ? -30.062 13.906 3 1 89.88 1 MET B C 1
ATOM 1975 O O . MET B 1 1 ? -30.062 13.133 2.039 1 89.88 1 MET B O 1
ATOM 1979 N N . PRO B 1 2 ? -29.094 13.938 3.973 1 92.56 2 PRO B N 1
ATOM 1980 C CA . PRO B 1 2 ? -28.031 12.945 3.85 1 92.56 2 PRO B CA 1
ATOM 1981 C C . PRO B 1 2 ? -28.547 11.516 3.939 1 92.56 2 PRO B C 1
ATOM 1983 O O . PRO B 1 2 ? -29.625 11.273 4.473 1 92.56 2 PRO B O 1
ATOM 1986 N N . GLU B 1 3 ? -27.891 10.641 3.191 1 95.5 3 GLU B N 1
ATOM 1987 C CA . GLU B 1 3 ? -28.188 9.211 3.305 1 95.5 3 GLU B CA 1
ATOM 1988 C C . GLU B 1 3 ? -27.344 8.562 4.402 1 95.5 3 GLU B C 1
ATOM 1990 O O . GLU B 1 3 ? -26.156 8.281 4.199 1 95.5 3 GLU B O 1
ATOM 1995 N N . ILE B 1 4 ? -28.016 8.297 5.535 1 97.69 4 ILE B N 1
ATOM 1996 C CA . ILE B 1 4 ? -27.312 7.742 6.688 1 97.69 4 ILE B CA 1
ATOM 1997 C C . ILE B 1 4 ? -27.859 6.352 7 1 97.69 4 ILE B C 1
ATOM 1999 O O . ILE B 1 4 ? -29.047 6.199 7.328 1 97.69 4 ILE B O 1
ATOM 2003 N N . HIS B 1 5 ? -27 5.363 6.887 1 97.75 5 HIS B N 1
ATOM 2004 C CA . HIS B 1 5 ? -27.438 4 7.184 1 97.75 5 HIS B CA 1
ATOM 2005 C C . HIS B 1 5 ? -27.922 3.881 8.625 1 97.75 5 HIS B C 1
ATOM 2007 O O . HIS B 1 5 ? -27.328 4.457 9.539 1 97.75 5 HIS B O 1
ATOM 2013 N N . PRO B 1 6 ? -28.859 3.094 8.914 1 97.12 6 PRO B N 1
ATOM 2014 C CA . PRO B 1 6 ? -29.484 3.018 10.242 1 97.12 6 PRO B CA 1
ATOM 2015 C C . PRO B 1 6 ? -28.5 2.551 11.32 1 97.12 6 PRO B C 1
ATOM 2017 O O . PRO B 1 6 ? -28.688 2.855 12.5 1 97.12 6 PRO B O 1
ATOM 2020 N N . THR B 1 7 ? -27.453 1.842 10.906 1 97.06 7 THR B N 1
ATOM 2021 C CA . THR B 1 7 ? -26.547 1.309 11.914 1 97.06 7 THR B CA 1
ATOM 2022 C C . THR B 1 7 ? -25.422 2.309 12.219 1 97.06 7 THR B C 1
ATOM 2024 O O . THR B 1 7 ? -24.609 2.088 13.117 1 97.06 7 THR B O 1
ATOM 2027 N N . ALA B 1 8 ? -25.359 3.357 11.445 1 98 8 ALA B N 1
ATOM 2028 C CA . ALA B 1 8 ? -24.359 4.387 11.719 1 98 8 ALA B CA 1
ATOM 2029 C C . ALA B 1 8 ? -24.734 5.219 12.938 1 98 8 ALA B C 1
ATOM 2031 O O . ALA B 1 8 ? -25.922 5.41 13.219 1 98 8 ALA B O 1
ATOM 2032 N N . VAL B 1 9 ? -23.719 5.641 13.672 1 98.5 9 VAL B N 1
ATOM 2033 C CA . VAL B 1 9 ? -23.922 6.504 14.836 1 98.5 9 VAL B CA 1
ATOM 2034 C C . VAL B 1 9 ? -23.344 7.887 14.562 1 98.5 9 VAL B C 1
ATOM 2036 O O . VAL B 1 9 ? -22.125 8.062 14.523 1 98.5 9 VAL B O 1
ATOM 2039 N N . VAL B 1 10 ? -24.281 8.898 14.414 1 98.44 10 VAL B N 1
ATOM 2040 C CA . VAL B 1 10 ? -23.859 10.258 14.109 1 98.44 10 VAL B CA 1
ATOM 2041 C C . VAL B 1 10 ? -24.281 11.195 15.242 1 98.44 10 VAL B C 1
ATOM 2043 O O . VAL B 1 10 ? -25.453 11.242 15.609 1 98.44 10 VAL B O 1
ATOM 2046 N N . HIS B 1 11 ? -23.297 11.805 15.789 1 98 11 HIS B N 1
ATOM 2047 C CA . HIS B 1 11 ? -23.625 12.75 16.844 1 98 11 HIS B CA 1
ATOM 2048 C C . HIS B 1 11 ? -24.578 13.828 16.344 1 98 11 HIS B C 1
ATOM 2050 O O . HIS B 1 11 ? -24.406 14.344 15.234 1 98 11 HIS B O 1
ATOM 2056 N N . PRO B 1 12 ? -25.5 14.227 17.125 1 97.38 12 PRO B N 1
ATOM 2057 C CA . PRO B 1 12 ? -26.516 15.188 16.688 1 97.38 12 PRO B CA 1
ATOM 2058 C C . PRO B 1 12 ? -25.938 16.562 16.359 1 97.38 12 PRO B C 1
ATOM 2060 O O . PRO B 1 12 ? -26.5 17.312 15.562 1 97.38 12 PRO B O 1
ATOM 2063 N N . ALA B 1 13 ? -24.781 16.828 16.891 1 97.19 13 ALA B N 1
ATOM 2064 C CA . ALA B 1 13 ? -24.188 18.156 16.703 1 97.19 13 ALA B CA 1
ATOM 2065 C C . ALA B 1 13 ? -23.281 18.188 15.477 1 97.19 13 ALA B C 1
ATOM 2067 O O . ALA B 1 13 ? -22.781 19.25 15.102 1 97.19 13 ALA B O 1
ATOM 2068 N N . ALA B 1 14 ? -23.047 17.062 14.867 1 97.94 14 ALA B N 1
ATOM 2069 C CA . ALA B 1 14 ? -22.266 17.031 13.633 1 97.94 14 ALA B CA 1
ATOM 2070 C C . ALA B 1 14 ? -22.969 17.812 12.523 1 97.94 14 ALA B C 1
ATOM 2072 O O . ALA B 1 14 ? -24.203 17.797 12.445 1 97.94 14 ALA B O 1
ATOM 2073 N N . GLU B 1 15 ? -22.219 18.484 11.789 1 98.19 15 GLU B N 1
ATOM 2074 C CA . GLU B 1 15 ? -22.766 19.203 10.633 1 98.19 15 GLU B CA 1
ATOM 2075 C C . GLU B 1 15 ? -22.531 18.422 9.344 1 98.19 15 GLU B C 1
ATOM 2077 O O . GLU B 1 15 ? -21.406 18.375 8.828 1 98.19 15 GLU B O 1
ATOM 2082 N N . ILE B 1 16 ? -23.594 17.938 8.75 1 98.19 16 ILE B N 1
ATOM 2083 C CA . ILE B 1 16 ? -23.516 17.031 7.602 1 98.19 16 ILE B CA 1
ATOM 2084 C C . ILE B 1 16 ? -24.281 17.625 6.43 1 98.19 16 ILE B C 1
ATOM 2086 O O . ILE B 1 16 ? -25.484 17.891 6.535 1 98.19 16 ILE B O 1
ATOM 2090 N N . ALA B 1 17 ? -23.625 17.781 5.352 1 97.94 17 ALA B N 1
ATOM 2091 C CA . ALA B 1 17 ? -24.297 18.312 4.168 1 97.94 17 ALA B CA 1
ATOM 2092 C C . ALA B 1 17 ? -25.359 17.344 3.652 1 97.94 17 ALA B C 1
ATOM 2094 O O . ALA B 1 17 ? -25.312 16.156 3.951 1 97.94 17 ALA B O 1
ATOM 2095 N N . ASP B 1 18 ? -26.234 17.766 2.719 1 96.75 18 ASP B N 1
ATOM 2096 C CA . ASP B 1 18 ? -27.453 17.062 2.334 1 96.75 18 ASP B CA 1
ATOM 2097 C C . ASP B 1 18 ? -27.125 15.867 1.43 1 96.75 18 ASP B C 1
ATOM 2099 O O . ASP B 1 18 ? -27.906 14.914 1.345 1 96.75 18 ASP B O 1
ATOM 2103 N N . ASP B 1 19 ? -26.062 15.922 0.792 1 97.69 19 ASP B N 1
ATOM 2104 C CA . ASP B 1 19 ? -25.812 14.859 -0.176 1 97.69 19 ASP B CA 1
ATOM 2105 C C . ASP B 1 19 ? -24.672 13.953 0.295 1 97.69 19 ASP B C 1
ATOM 2107 O O . ASP B 1 19 ? -24.062 13.258 -0.51 1 97.69 19 ASP B O 1
ATOM 2111 N N . VAL B 1 20 ? -24.406 13.977 1.546 1 98.44 20 VAL B N 1
ATOM 2112 C CA . VAL B 1 20 ? -23.422 13.078 2.141 1 98.44 20 VAL B CA 1
ATOM 2113 C C . VAL B 1 20 ? -24.016 11.68 2.307 1 98.44 20 VAL B C 1
ATOM 2115 O O . VAL B 1 20 ? -25.203 11.547 2.613 1 98.44 20 VAL B O 1
ATOM 2118 N N . LYS B 1 21 ? -23.172 10.656 2.037 1 9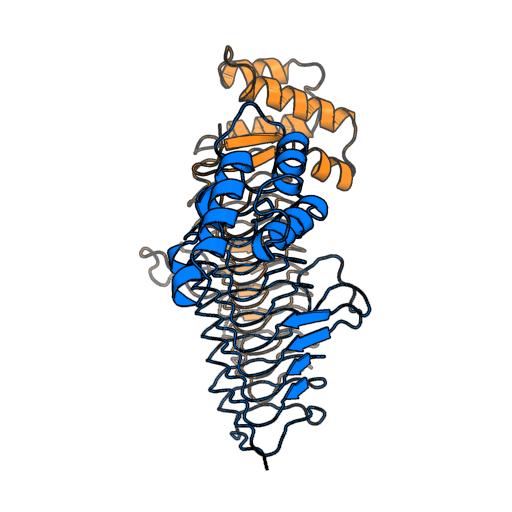8.81 21 LYS B N 1
ATOM 2119 C CA . LYS B 1 21 ? -23.562 9.258 2.24 1 98.81 21 LYS B CA 1
ATOM 2120 C C . LYS B 1 21 ? -22.75 8.625 3.363 1 98.81 21 LYS B C 1
ATOM 2122 O O . LYS B 1 21 ? -21.516 8.602 3.316 1 98.81 21 LYS B O 1
ATOM 2127 N N . ILE B 1 22 ? -23.422 8.094 4.375 1 98.69 22 ILE B N 1
ATOM 2128 C CA . ILE B 1 22 ? -22.766 7.43 5.5 1 98.69 22 ILE B CA 1
ATOM 2129 C C . ILE B 1 22 ? -23.25 5.984 5.586 1 98.69 22 ILE B C 1
ATOM 2131 O O . ILE B 1 22 ? -24.406 5.723 5.902 1 98.69 22 ILE B O 1
ATOM 2135 N N . GLY B 1 23 ? -22.281 5.055 5.367 1 98.44 23 GLY B N 1
ATOM 2136 C CA . GLY B 1 23 ? -22.594 3.639 5.305 1 98.44 23 GLY B CA 1
ATOM 2137 C C . GLY B 1 23 ? -22.688 2.984 6.672 1 98.44 23 GLY B C 1
ATOM 2138 O O . GLY B 1 23 ? -22.641 3.668 7.695 1 98.44 23 GLY B O 1
ATOM 2139 N N . PRO B 1 24 ? -22.828 1.649 6.648 1 98.44 24 PRO B N 1
ATOM 2140 C CA . PRO B 1 24 ? -23.078 0.938 7.906 1 98.44 24 PRO B CA 1
ATOM 2141 C C . PRO B 1 24 ? -21.891 1.013 8.867 1 98.44 24 PRO B C 1
ATOM 2143 O O . PRO B 1 24 ? -20.734 0.979 8.438 1 98.44 24 PRO B O 1
ATOM 2146 N N . PHE B 1 25 ? -22.188 1.166 10.141 1 98.44 25 PHE B N 1
ATOM 2147 C CA . PHE B 1 25 ? -21.297 1.001 11.281 1 98.44 25 PHE B CA 1
ATOM 2148 C C . PHE B 1 25 ? -20.25 2.121 11.328 1 98.44 25 PHE B C 1
ATOM 2150 O O . PHE B 1 25 ? -19.172 1.947 11.883 1 98.44 25 PHE B O 1
ATOM 2157 N N . CYS B 1 26 ? -20.578 3.184 10.68 1 98.69 26 CYS B N 1
ATOM 2158 C CA . CYS B 1 26 ? -19.75 4.379 10.82 1 98.69 26 CYS B CA 1
ATOM 2159 C C . CYS B 1 26 ? -20.078 5.117 12.117 1 98.69 26 CYS B C 1
ATOM 2161 O O . CYS B 1 26 ? -21.203 5.031 12.625 1 98.69 26 CYS B O 1
ATOM 2163 N N . VAL B 1 27 ? -19.062 5.777 12.617 1 98.81 27 VAL B N 1
ATOM 2164 C CA . VAL B 1 27 ? -19.234 6.629 13.797 1 98.81 27 VAL B CA 1
ATOM 2165 C C . VAL B 1 27 ? -18.703 8.031 13.492 1 98.81 27 VAL B C 1
ATOM 2167 O O . VAL B 1 27 ? -17.547 8.203 13.125 1 98.81 27 VAL B O 1
ATOM 2170 N N . VAL B 1 28 ? -19.594 9.055 13.633 1 98.75 28 VAL B N 1
ATOM 2171 C CA . VAL B 1 28 ? -19.219 10.453 13.406 1 98.75 28 VAL B CA 1
ATOM 2172 C C . VAL B 1 28 ? -19.422 11.258 14.688 1 98.75 28 VAL B C 1
ATOM 2174 O O . VAL B 1 28 ? -20.516 11.305 15.234 1 98.75 28 VAL B O 1
ATOM 2177 N N . GLY B 1 29 ? -18.422 11.914 15.055 1 97.94 29 GLY B N 1
ATOM 2178 C CA . GLY B 1 29 ? -18.406 12.578 16.344 1 97.94 29 GLY B CA 1
ATOM 2179 C C . GLY B 1 29 ? -19.031 13.961 16.312 1 97.94 29 GLY B C 1
ATOM 2180 O O . GLY B 1 29 ? -19.484 14.422 15.258 1 97.94 29 GLY B O 1
ATOM 2181 N N . GLU B 1 30 ? -19.156 14.656 17.438 1 95.31 30 GLU B N 1
ATOM 2182 C CA . GLU B 1 30 ? -19.891 15.883 17.75 1 95.31 30 GLU B CA 1
ATOM 2183 C C . GLU B 1 30 ? -19.344 17.062 16.938 1 95.31 30 GLU B C 1
ATOM 2185 O O . GLU B 1 30 ? -20.109 17.828 16.344 1 95.31 30 GLU B O 1
ATOM 2190 N N . HIS B 1 31 ? -18.094 17.344 16.859 1 96.56 31 HIS B N 1
ATOM 2191 C CA . HIS B 1 31 ? -17.484 18.516 16.219 1 96.56 31 HIS B CA 1
ATOM 2192 C C . HIS B 1 31 ? -16.875 18.156 14.875 1 96.56 31 HIS B C 1
ATOM 2194 O O . HIS B 1 31 ? -15.734 18.531 14.586 1 96.56 31 HIS B O 1
ATOM 2200 N N . VAL B 1 32 ? -17.734 17.469 14.102 1 98.56 32 VAL B N 1
ATOM 2201 C CA . VAL B 1 32 ? -17.312 17.094 12.75 1 98.56 32 VAL B CA 1
ATOM 2202 C C . VAL B 1 32 ? -18.188 17.812 11.727 1 98.56 32 VAL B C 1
ATOM 2204 O O . VAL B 1 32 ? -19.406 17.891 11.875 1 98.56 32 VAL B O 1
ATOM 2207 N N . LYS B 1 33 ? -17.531 18.406 10.789 1 98.75 33 LYS B N 1
ATOM 2208 C CA . LYS B 1 33 ? -18.219 19.031 9.664 1 98.75 33 LYS B CA 1
ATOM 2209 C C . LYS B 1 33 ? -17.859 18.328 8.352 1 98.75 33 LYS B C 1
ATOM 2211 O O . LYS B 1 33 ? -16.703 18.312 7.941 1 98.75 33 LYS B O 1
ATOM 2216 N N . LEU B 1 34 ? -18.875 17.781 7.645 1 98.62 34 LEU B N 1
ATOM 2217 C CA . LEU B 1 34 ? -18.688 17.109 6.359 1 98.62 34 LEU B CA 1
ATOM 2218 C C . LEU B 1 34 ? -19.344 17.906 5.234 1 98.62 34 LEU B C 1
ATOM 2220 O O . LEU B 1 34 ? -20.562 18.094 5.219 1 98.62 34 LEU B O 1
ATOM 2224 N N . GLY B 1 35 ? -18.516 18.297 4.297 1 98.69 35 GLY B N 1
ATOM 2225 C CA . GLY B 1 35 ? -19.016 19.031 3.152 1 98.69 35 GLY B CA 1
ATOM 2226 C C . GLY B 1 35 ? -19.781 18.156 2.168 1 98.69 35 GLY B C 1
ATOM 2227 O O . GLY B 1 35 ? -19.906 16.953 2.373 1 98.69 35 GLY B O 1
ATOM 2228 N N . PRO B 1 36 ? -20.25 18.812 1.069 1 98.62 36 PRO B N 1
ATOM 2229 C CA . PRO B 1 36 ? -21.109 18.109 0.114 1 98.62 36 PRO B CA 1
ATOM 2230 C C . PRO B 1 36 ? -20.375 16.969 -0.602 1 98.62 36 PRO B C 1
ATOM 2232 O O . PRO B 1 36 ? -19.188 17.094 -0.901 1 98.62 36 PRO B O 1
ATOM 2235 N N . GLY B 1 37 ? -21.094 15.93 -0.839 1 98.56 37 GLY B N 1
ATOM 2236 C CA . GLY B 1 37 ? -20.625 14.859 -1.705 1 98.56 37 GLY B CA 1
ATOM 2237 C C . GLY B 1 37 ? -19.656 13.914 -1.014 1 98.56 37 GLY B C 1
ATOM 2238 O O . GLY B 1 37 ? -19.094 13.023 -1.65 1 98.56 37 GLY B O 1
ATOM 2239 N N . CYS B 1 38 ? -19.422 14.031 0.257 1 98.75 38 CYS B N 1
ATOM 2240 C CA . CYS B 1 38 ? -18.562 13.094 0.989 1 98.75 38 CYS B CA 1
ATOM 2241 C C . CYS B 1 38 ? -19.219 11.727 1.103 1 98.75 38 CYS B C 1
ATOM 2243 O O . CYS B 1 38 ? -20.453 11.633 1.183 1 98.75 38 CYS B O 1
ATOM 2245 N N . VAL B 1 39 ? -18.375 10.695 1.077 1 98.88 39 VAL B N 1
ATOM 2246 C CA . VAL B 1 39 ? -18.875 9.32 1.164 1 98.88 39 VAL B CA 1
ATOM 2247 C C . VAL B 1 39 ? -18.078 8.555 2.217 1 98.88 39 VAL B C 1
ATOM 2249 O O . VAL B 1 39 ? -16.859 8.438 2.121 1 98.88 39 VAL B O 1
ATOM 2252 N N . LEU B 1 40 ? -18.734 8.094 3.227 1 98.81 40 LEU B N 1
ATOM 2253 C CA . LEU B 1 40 ? -18.203 7.109 4.164 1 98.81 40 LEU B CA 1
ATOM 2254 C C . LEU B 1 40 ? -18.75 5.719 3.871 1 98.81 40 LEU B C 1
ATOM 2256 O O . LEU B 1 40 ? -19.938 5.457 4.105 1 98.81 40 LEU B O 1
ATOM 2260 N N . HIS B 1 41 ? -17.922 4.766 3.447 1 98.06 41 HIS B N 1
ATOM 2261 C CA . HIS B 1 41 ? -18.406 3.457 3.027 1 98.06 41 HIS B CA 1
ATOM 2262 C C . HIS B 1 41 ? -18.922 2.65 4.219 1 98.06 41 HIS B C 1
ATOM 2264 O O . HIS B 1 41 ? -20.125 2.561 4.438 1 98.06 41 HIS B O 1
ATOM 2270 N N . SER B 1 42 ? -18.156 1.978 4.941 1 98.31 42 SER B N 1
ATOM 2271 C CA . SER B 1 42 ? -18.547 1.291 6.168 1 98.31 42 SER B CA 1
ATOM 2272 C C . SER B 1 42 ? -17.422 1.31 7.195 1 98.31 42 SER B C 1
ATOM 2274 O O . SER B 1 42 ? -16.25 1.39 6.832 1 98.31 42 SER B O 1
ATOM 2276 N N . HIS B 1 43 ? -17.766 1.294 8.445 1 98.62 43 HIS B N 1
ATOM 2277 C CA . HIS B 1 43 ? -16.828 1.103 9.547 1 98.62 43 HIS B CA 1
ATOM 2278 C C . HIS B 1 43 ? -15.82 2.24 9.617 1 98.62 43 HIS B C 1
ATOM 2280 O O . HIS B 1 43 ? -14.648 2.018 9.938 1 98.62 43 HIS B O 1
ATOM 2286 N N . VAL B 1 44 ? -16.266 3.406 9.234 1 98.75 44 VAL B N 1
ATOM 2287 C CA . VAL B 1 44 ? -15.406 4.582 9.297 1 98.75 44 VAL B CA 1
ATOM 2288 C C . VAL B 1 44 ? -15.641 5.328 10.609 1 98.75 44 VAL B C 1
ATOM 2290 O O . VAL B 1 44 ? -16.781 5.492 11.047 1 98.75 44 VAL B O 1
ATOM 2293 N N . VAL B 1 45 ? -14.508 5.746 11.234 1 98.75 45 VAL B N 1
ATOM 2294 C CA . VAL B 1 45 ? -14.609 6.578 12.422 1 98.75 45 VAL B CA 1
ATOM 2295 C C . VAL B 1 45 ? -14.047 7.969 12.133 1 98.75 45 VAL B C 1
ATOM 2297 O O . VAL B 1 45 ? -12.898 8.109 11.719 1 98.75 45 VAL B O 1
ATOM 2300 N N . ILE B 1 46 ? -14.852 9 12.273 1 98.69 46 ILE B N 1
ATOM 2301 C CA . ILE B 1 46 ? -14.414 10.391 12.18 1 98.69 46 ILE B CA 1
ATOM 2302 C C . ILE B 1 46 ? -14.727 11.117 13.484 1 98.69 46 ILE B C 1
ATOM 2304 O O . ILE B 1 46 ? -15.883 11.141 13.93 1 98.69 46 ILE B O 1
ATOM 2308 N N . ASP B 1 47 ? -13.68 11.617 14.031 1 97.06 47 ASP B N 1
ATOM 2309 C CA . ASP B 1 47 ? -13.859 12.391 15.25 1 97.06 47 ASP B CA 1
ATOM 2310 C C . ASP B 1 47 ? -13.453 13.852 15.039 1 97.06 47 ASP B C 1
ATOM 2312 O O . ASP B 1 47 ? -12.992 14.219 13.961 1 97.06 47 ASP B O 1
ATOM 2316 N N . GLY B 1 48 ? -13.727 14.719 16.047 1 92.88 48 GLY B N 1
ATOM 2317 C CA . GLY B 1 48 ? -13.461 16.141 15.891 1 92.88 48 GLY B CA 1
ATOM 2318 C C . GLY B 1 48 ? -12.781 16.766 17.094 1 92.88 48 GLY B C 1
ATOM 2319 O O . GLY B 1 48 ? -12.484 16.062 18.078 1 92.88 48 GLY B O 1
ATOM 2320 N N . PRO B 1 49 ? -12.547 18.094 16.969 1 96.88 49 PRO B N 1
ATOM 2321 C CA . PRO B 1 49 ? -13.039 18.984 15.914 1 96.88 49 PRO B CA 1
ATOM 2322 C C . PRO B 1 49 ? -12.336 18.75 14.578 1 96.88 49 PRO B C 1
ATOM 2324 O O . PRO B 1 49 ? -11.102 18.812 14.508 1 96.88 49 PRO B O 1
ATOM 2327 N N . SER B 1 50 ? -13.07 18.469 13.523 1 98.5 50 SER B N 1
ATOM 2328 C CA . SER B 1 50 ? -12.547 18.25 12.18 1 98.5 50 SER B CA 1
ATOM 2329 C C . SER B 1 50 ? -13.508 18.781 11.117 1 98.5 50 SER B C 1
ATOM 2331 O O . SER B 1 50 ? -14.727 18.672 11.266 1 98.5 50 SER B O 1
ATOM 2333 N N . SER B 1 51 ? -12.883 19.359 10.117 1 98.75 51 SER B N 1
ATOM 2334 C CA . SER B 1 51 ? -13.664 19.891 9 1 98.75 51 SER B CA 1
ATOM 2335 C C . SER B 1 51 ? -13.18 19.328 7.672 1 98.75 51 SER B C 1
ATOM 2337 O O . SER B 1 51 ? -11.969 19.25 7.43 1 98.75 51 SER B O 1
ATOM 2339 N N . PHE B 1 52 ? -14.164 18.953 6.859 1 98.81 52 PHE B N 1
ATOM 2340 C CA . PHE B 1 52 ? -13.883 18.375 5.543 1 98.81 52 PHE B CA 1
ATOM 2341 C C . PHE B 1 52 ? -14.633 19.156 4.457 1 98.81 52 PHE B C 1
ATOM 2343 O O . PHE B 1 52 ? -15.828 19.422 4.59 1 98.81 52 PHE B O 1
ATOM 2350 N N . GLY B 1 53 ? -13.891 19.5 3.426 1 98.81 53 GLY B N 1
ATOM 2351 C CA . GLY B 1 53 ? -14.539 20.078 2.256 1 98.81 53 GLY B CA 1
ATOM 2352 C C . GLY B 1 53 ? -15.43 19.094 1.526 1 98.81 53 GLY B C 1
ATOM 2353 O O . GLY B 1 53 ? -16.047 18.219 2.15 1 98.81 53 GLY B O 1
ATOM 2354 N N . SER B 1 54 ? -15.438 19.266 0.161 1 98.75 54 SER B N 1
ATOM 2355 C CA . SER B 1 54 ? -16.359 18.484 -0.65 1 98.75 54 SER B CA 1
ATOM 2356 C C . SER B 1 54 ? -15.688 17.25 -1.236 1 98.75 54 SER B C 1
ATOM 2358 O O . SER B 1 54 ? -14.477 17.266 -1.467 1 98.75 54 SER B O 1
ATOM 2360 N N . GLY B 1 55 ? -16.453 16.25 -1.444 1 98.75 55 GLY B N 1
ATOM 2361 C CA . GLY B 1 55 ? -16.094 15.125 -2.299 1 98.75 55 GLY B CA 1
ATOM 2362 C C . GLY B 1 55 ? -15.039 14.227 -1.684 1 98.75 55 GLY B C 1
ATOM 2363 O O . GLY B 1 55 ? -14.297 13.547 -2.398 1 98.75 55 GLY B O 1
ATOM 2364 N N . ASN B 1 56 ? -14.914 14.258 -0.386 1 98.88 56 ASN B N 1
ATOM 2365 C CA . ASN B 1 56 ? -13.977 13.344 0.265 1 98.88 56 ASN B CA 1
ATOM 2366 C C . ASN B 1 56 ? -14.578 11.953 0.421 1 98.88 56 ASN B C 1
ATOM 2368 O O . ASN B 1 56 ? -15.773 11.805 0.683 1 98.88 56 ASN B O 1
ATOM 2372 N N . GLU B 1 57 ? -13.734 10.93 0.231 1 98.88 57 GLU B N 1
ATOM 2373 C CA . GLU B 1 57 ? -14.164 9.539 0.287 1 98.88 57 GLU B CA 1
ATOM 2374 C C . GLU B 1 57 ? -13.383 8.758 1.338 1 98.88 57 GLU B C 1
ATOM 2376 O O . GLU B 1 57 ? -12.148 8.82 1.367 1 98.88 57 GLU B O 1
ATOM 2381 N N . PHE B 1 58 ? -14.117 8.023 2.188 1 98.81 58 PHE B N 1
ATOM 2382 C CA . PHE B 1 58 ? -13.508 7.277 3.285 1 98.81 58 PHE B CA 1
ATOM 2383 C C . PHE B 1 58 ? -13.844 5.797 3.18 1 98.81 58 PHE B C 1
ATOM 2385 O O . PHE B 1 58 ? -15.016 5.418 3.17 1 98.81 58 PHE B O 1
ATOM 2392 N N . PHE B 1 59 ? -12.797 4.934 3.146 1 98.69 59 PHE B N 1
ATOM 2393 C CA . PHE B 1 59 ? -12.969 3.492 3.01 1 98.69 59 PHE B CA 1
ATOM 2394 C C . PHE B 1 59 ? -12.969 2.816 4.375 1 98.69 59 PHE B C 1
ATOM 2396 O O . PHE B 1 59 ? -12.672 3.451 5.387 1 98.69 59 PHE B O 1
ATOM 2403 N N . PRO B 1 60 ? -13.305 1.542 4.43 1 98.5 60 PRO B N 1
ATOM 2404 C CA . PRO B 1 60 ? -13.547 0.857 5.703 1 98.5 60 PRO B CA 1
ATOM 2405 C C . PRO B 1 60 ? -12.344 0.906 6.637 1 98.5 60 PRO B C 1
ATOM 2407 O O . PRO B 1 60 ? -11.203 0.734 6.195 1 98.5 60 PRO B O 1
ATOM 2410 N N . PHE B 1 61 ? -12.68 1.152 7.891 1 98.31 61 PHE B N 1
ATOM 2411 C CA . PHE B 1 61 ? -11.781 1.056 9.039 1 98.31 61 PHE B CA 1
ATOM 2412 C C . PHE B 1 61 ? -10.773 2.193 9.023 1 98.31 61 PHE B C 1
ATOM 2414 O O . PHE B 1 61 ? -9.773 2.148 9.75 1 98.31 61 PHE B O 1
ATOM 2421 N N . SER B 1 62 ? -10.977 3.184 8.172 1 98.25 62 SER B N 1
ATOM 2422 C CA . SER B 1 62 ? -10.195 4.406 8.352 1 98.25 62 SER B CA 1
ATOM 2423 C C . SER B 1 62 ? -10.625 5.156 9.609 1 98.25 62 SER B C 1
ATOM 2425 O O . SER B 1 62 ? -11.805 5.141 9.977 1 98.25 62 SER B O 1
ATOM 2427 N N . VAL B 1 63 ? -9.656 5.738 10.297 1 98.56 63 VAL B N 1
ATOM 2428 C CA . VAL B 1 63 ? -9.867 6.469 11.547 1 98.56 63 VAL B CA 1
ATOM 2429 C C . VAL B 1 63 ? -9.281 7.871 11.43 1 98.56 63 VAL B C 1
ATOM 2431 O O . VAL B 1 63 ? -8.055 8.039 11.406 1 98.56 63 VAL B O 1
ATOM 2434 N N . ILE B 1 64 ? -10.172 8.898 11.406 1 98.62 64 ILE B N 1
ATOM 2435 C CA . ILE B 1 64 ? -9.766 10.25 11.016 1 98.62 64 ILE B CA 1
ATOM 2436 C C . ILE B 1 64 ? -10.125 11.242 12.117 1 98.62 64 ILE B C 1
ATOM 2438 O O . ILE B 1 64 ? -11.258 11.227 12.617 1 98.62 64 ILE B O 1
ATOM 2442 N N . GLY B 1 65 ? -9.133 12.016 12.547 1 97.81 65 GLY B N 1
ATOM 2443 C CA . GLY B 1 65 ? -9.422 13.172 13.375 1 97.81 65 GLY B CA 1
ATOM 2444 C C . GLY B 1 65 ? -9.359 12.875 14.859 1 97.81 65 GLY B C 1
ATOM 2445 O O . GLY B 1 65 ? -9.789 13.68 15.688 1 97.81 65 GLY B O 1
ATOM 2446 N N . LEU B 1 66 ? -8.93 11.672 15.234 1 95.38 66 LEU B N 1
ATOM 2447 C CA . LEU B 1 66 ? -8.766 11.414 16.656 1 95.38 66 LEU B CA 1
ATOM 2448 C C . LEU B 1 66 ? -7.621 12.234 17.234 1 95.38 66 LEU B C 1
ATOM 2450 O O . LEU B 1 66 ? -6.863 12.859 16.5 1 95.38 66 LEU B O 1
ATOM 2454 N N . LYS B 1 67 ? -7.543 12.266 18.547 1 92.88 67 LYS B N 1
ATOM 2455 C CA . LYS B 1 67 ? -6.582 13.109 19.25 1 92.88 67 LYS B CA 1
ATOM 2456 C C . LYS B 1 67 ? -5.148 12.703 18.906 1 92.88 67 LYS B C 1
ATOM 2458 O O . LYS B 1 67 ? -4.898 11.562 18.5 1 92.88 67 LYS B O 1
ATOM 2463 N N . SER B 1 68 ? -4.301 13.602 19.234 1 88.38 68 SER B N 1
ATOM 2464 C CA . SER B 1 68 ? -2.869 13.391 19.031 1 88.38 68 SER B CA 1
ATOM 2465 C C . SER B 1 68 ? -2.361 12.227 19.875 1 88.38 68 SER B C 1
ATOM 2467 O O . SER B 1 68 ? -2.848 11.992 20.984 1 88.38 68 SER B O 1
ATOM 2469 N N . GLN B 1 69 ? -1.353 11.625 19.344 1 85.94 69 GLN B N 1
ATOM 2470 C CA . GLN B 1 69 ? -0.7 10.539 20.062 1 85.94 69 GLN B CA 1
ATOM 2471 C C . GLN B 1 69 ? 0.494 11.047 20.859 1 85.94 69 GLN B C 1
ATOM 2473 O O . GLN B 1 69 ? 1.141 10.281 21.594 1 85.94 69 GLN B O 1
ATOM 2478 N N . ASP B 1 70 ? 0.773 12.289 20.578 1 87.69 70 ASP B N 1
ATOM 2479 C CA . ASP B 1 70 ? 1.883 12.914 21.297 1 87.69 70 ASP B CA 1
ATOM 2480 C C . ASP B 1 70 ? 1.613 12.953 22.797 1 87.69 70 ASP B C 1
ATOM 2482 O O . ASP B 1 70 ? 0.577 13.461 23.234 1 87.69 70 ASP B O 1
ATOM 2486 N N . LEU B 1 71 ? 2.572 12.477 23.469 1 86.31 71 LEU B N 1
ATOM 2487 C CA . LEU B 1 71 ? 2.436 12.398 24.922 1 86.31 71 LEU B CA 1
ATOM 2488 C C . LEU B 1 71 ? 2.258 13.781 25.531 1 86.31 71 LEU B C 1
ATOM 2490 O O . LEU B 1 71 ? 1.773 13.922 26.656 1 86.31 71 LEU B O 1
ATOM 2494 N N . LYS B 1 72 ? 2.582 14.812 24.75 1 83.19 72 LYS B N 1
ATOM 2495 C CA . LYS B 1 72 ? 2.482 16.188 25.234 1 83.19 72 LYS B CA 1
ATOM 2496 C C . LYS B 1 72 ? 1.054 16.719 25.109 1 83.19 72 LYS B C 1
ATOM 2498 O O . LYS B 1 72 ? 0.727 17.781 25.641 1 83.19 72 LYS B O 1
ATOM 2503 N N . TYR B 1 73 ? 0.278 16 24.5 1 86.81 73 TYR B N 1
ATOM 2504 C CA . TYR B 1 73 ? -1.106 16.422 24.328 1 86.81 73 TYR B CA 1
ATOM 2505 C C . TYR B 1 73 ? -1.85 16.422 25.656 1 86.81 73 TYR B C 1
ATOM 2507 O O . TYR B 1 73 ? -1.828 15.43 26.391 1 86.81 73 TYR B O 1
ATOM 2515 N N . LYS B 1 74 ? -2.514 17.5 25.953 1 85.06 74 LYS B N 1
ATOM 2516 C CA . LYS B 1 74 ? -3.146 17.641 27.266 1 85.06 74 LYS B CA 1
ATOM 2517 C C . LYS B 1 74 ? -4.652 17.844 27.125 1 85.06 74 LYS B C 1
ATOM 2519 O O . LYS B 1 74 ? -5.309 18.328 28.062 1 85.06 74 LYS B O 1
ATOM 2524 N N . GLY B 1 75 ? -5.184 17.609 26 1 85.94 75 GLY B N 1
ATOM 2525 C CA . GLY B 1 75 ? -6.621 17.734 25.812 1 85.94 75 GLY B CA 1
ATOM 2526 C C . GLY B 1 75 ? -7.031 19.109 25.297 1 85.94 75 GLY B C 1
ATOM 2527 O O . GLY B 1 75 ? -8.195 19.484 25.391 1 85.94 75 GLY B O 1
ATOM 2528 N N . GLU B 1 76 ? -6.055 19.766 24.719 1 85.38 76 GLU B N 1
ATOM 2529 C CA . GLU B 1 76 ? -6.293 21.094 24.156 1 85.38 76 GLU B CA 1
ATOM 2530 C C . GLU B 1 76 ? -7.129 21.016 22.891 1 85.38 76 GLU B C 1
ATOM 2532 O O . GLU B 1 76 ? -7.145 19.984 22.219 1 85.38 76 GLU B O 1
ATOM 2537 N N . PRO B 1 77 ? -7.824 22.172 22.719 1 91 77 PRO B N 1
ATOM 2538 C CA . PRO B 1 77 ? -8.531 22.219 21.438 1 91 77 PRO B CA 1
ATOM 2539 C C . PRO B 1 77 ? -7.578 22.234 20.234 1 91 77 PRO B C 1
ATOM 2541 O O . PRO B 1 77 ? -6.77 23.156 20.094 1 91 77 PRO B O 1
ATOM 2544 N N . THR B 1 78 ? -7.613 21.188 19.516 1 95.44 78 THR B N 1
ATOM 2545 C CA . THR B 1 78 ? -6.824 21.062 18.297 1 95.44 78 THR B CA 1
ATOM 2546 C C . THR B 1 78 ? -7.703 20.609 17.141 1 95.44 78 THR B C 1
ATOM 2548 O O . THR B 1 78 ? -8.82 20.125 17.344 1 95.44 78 THR B O 1
ATOM 2551 N N . TYR B 1 79 ? -7.168 20.812 15.938 1 97.94 79 TYR B N 1
ATOM 2552 C CA . TYR B 1 79 ? -8.07 20.719 14.797 1 97.94 79 TYR B CA 1
ATOM 2553 C C . TYR B 1 79 ? -7.469 19.859 13.688 1 97.94 79 TYR B C 1
ATOM 2555 O O . TYR B 1 79 ? -6.254 19.656 13.656 1 97.94 79 TYR B O 1
ATOM 2563 N N . LEU B 1 80 ? -8.305 19.281 12.906 1 98.62 80 LEU B N 1
ATOM 2564 C CA . LEU B 1 80 ? -8.016 18.734 11.594 1 98.62 80 LEU B CA 1
ATOM 2565 C C . LEU B 1 80 ? -8.812 19.453 10.508 1 98.62 80 LEU B C 1
ATOM 2567 O O . LEU B 1 80 ? -10.039 19.562 10.609 1 98.62 80 LEU B O 1
ATOM 2571 N N . GLU B 1 81 ? -8.086 19.969 9.531 1 98.88 81 GLU B N 1
ATOM 2572 C CA . GLU B 1 81 ? -8.703 20.672 8.398 1 98.88 81 GLU B CA 1
ATOM 2573 C C . GLU B 1 81 ? -8.352 19.984 7.078 1 98.88 81 GLU B C 1
ATOM 2575 O O . GLU B 1 81 ? -7.188 19.953 6.688 1 98.88 81 GLU B O 1
ATOM 2580 N N . VAL B 1 82 ? -9.383 19.5 6.418 1 98.88 82 VAL B N 1
ATOM 2581 C CA . VAL B 1 82 ? -9.188 18.75 5.176 1 98.88 82 VAL B CA 1
ATOM 2582 C C . VAL B 1 82 ? -9.938 19.453 4.039 1 98.88 82 VAL B C 1
ATOM 2584 O O . VAL B 1 82 ? -11.102 19.812 4.188 1 98.88 82 VAL B O 1
ATOM 2587 N N . GLY B 1 83 ? -9.32 19.625 2.912 1 98.88 83 GLY B N 1
ATOM 2588 C CA . GLY B 1 83 ? -9.922 20.234 1.745 1 98.88 83 GLY B CA 1
ATOM 2589 C C . GLY B 1 83 ? -10.867 19.312 1.001 1 98.88 83 GLY B C 1
ATOM 2590 O O . GLY B 1 83 ? -11.672 18.609 1.618 1 98.88 83 GLY B O 1
ATOM 2591 N N . ASP B 1 84 ? -10.711 19.406 -0.356 1 98.88 84 ASP B N 1
ATOM 2592 C CA . ASP B 1 84 ? -11.688 18.75 -1.216 1 98.88 84 ASP B CA 1
ATOM 2593 C C . ASP B 1 84 ? -11.078 17.547 -1.919 1 98.88 84 ASP B C 1
ATOM 2595 O O . ASP B 1 84 ? -9.883 17.547 -2.232 1 98.88 84 ASP B O 1
ATOM 2599 N N . ASN B 1 85 ? -11.883 16.531 -2.168 1 98.81 85 ASN B N 1
ATOM 2600 C CA . ASN B 1 85 ? -11.617 15.438 -3.096 1 98.81 85 ASN B CA 1
ATOM 2601 C C . ASN B 1 85 ? -10.406 14.617 -2.658 1 98.81 85 ASN B C 1
ATOM 2603 O O . ASN B 1 85 ? -9.531 14.312 -3.469 1 98.81 85 ASN B O 1
ATOM 2607 N N . ASN B 1 86 ? -10.32 14.344 -1.406 1 98.88 86 ASN B N 1
ATOM 2608 C CA . ASN B 1 86 ? -9.328 13.398 -0.89 1 98.88 86 ASN B CA 1
ATOM 2609 C C . ASN B 1 86 ? -9.914 12 -0.727 1 98.88 86 ASN B C 1
ATOM 2611 O O . ASN B 1 86 ? -11.109 11.852 -0.488 1 98.88 86 ASN B O 1
ATOM 2615 N N . VAL B 1 87 ? -9.07 11.008 -0.903 1 98.81 87 VAL B N 1
ATOM 2616 C CA . VAL B 1 87 ? -9.461 9.617 -0.711 1 98.81 87 VAL B CA 1
ATOM 2617 C C . VAL B 1 87 ? -8.641 9 0.42 1 98.81 87 VAL B C 1
ATOM 2619 O O . VAL B 1 87 ? -7.41 9.031 0.39 1 98.81 87 VAL B O 1
ATOM 2622 N N . PHE B 1 88 ? -9.336 8.492 1.45 1 98.75 88 PHE B N 1
ATOM 2623 C CA . PHE B 1 88 ? -8.727 7.766 2.557 1 98.75 88 PHE B CA 1
ATOM 2624 C C . PHE B 1 88 ? -9.086 6.285 2.494 1 98.75 88 PHE B C 1
ATOM 2626 O O . PHE B 1 88 ? -10.219 5.906 2.803 1 98.75 88 PHE B O 1
ATOM 2633 N N . ARG B 1 89 ? -8.117 5.492 2.082 1 98.38 89 ARG B N 1
ATOM 2634 C CA . ARG B 1 89 ? -8.367 4.078 1.834 1 98.38 89 ARG B CA 1
ATOM 2635 C C . ARG B 1 89 ? -8.398 3.289 3.139 1 98.38 89 ARG B C 1
ATOM 2637 O O . ARG B 1 89 ? -8.391 3.875 4.223 1 98.38 89 ARG B O 1
ATOM 2644 N N . GLU B 1 90 ? -8.477 1.979 3.014 1 97.81 90 GLU B N 1
ATOM 2645 C CA . GLU B 1 90 ? -8.711 1.085 4.145 1 97.81 90 GLU B CA 1
ATOM 2646 C C . GLU B 1 90 ? -7.656 1.283 5.23 1 97.81 90 GLU B C 1
ATOM 2648 O O . GLU B 1 90 ? -6.461 1.364 4.934 1 97.81 90 GLU B O 1
ATOM 2653 N N . ASN B 1 91 ? -8.047 1.492 6.445 1 97.5 91 ASN B N 1
ATOM 2654 C CA . ASN B 1 91 ? -7.207 1.513 7.637 1 97.5 91 ASN B CA 1
ATOM 2655 C C . ASN B 1 91 ? -6.328 2.76 7.684 1 97.5 91 ASN B C 1
ATOM 2657 O O . ASN B 1 91 ? -5.391 2.836 8.477 1 97.5 91 ASN B O 1
ATOM 2661 N N . ALA B 1 92 ? -6.574 3.736 6.824 1 98.06 92 ALA B N 1
ATOM 2662 C CA . ALA B 1 92 ? -5.812 4.98 6.914 1 98.06 92 ALA B CA 1
ATOM 2663 C C . ALA B 1 92 ? -6.133 5.73 8.203 1 98.06 92 ALA B C 1
ATOM 2665 O O . ALA B 1 92 ? -7.281 5.742 8.656 1 98.06 92 ALA B O 1
ATOM 2666 N N . THR B 1 93 ? -5.094 6.41 8.781 1 98.44 93 THR B N 1
ATOM 2667 C CA . THR B 1 93 ? -5.293 7.16 10.016 1 98.44 93 THR B CA 1
ATOM 2668 C C . THR B 1 93 ? -4.699 8.562 9.898 1 98.44 93 THR B C 1
ATOM 2670 O O . THR B 1 93 ? -3.6 8.734 9.367 1 98.44 93 THR B O 1
ATOM 2673 N N . ILE B 1 94 ? -5.445 9.586 10.344 1 98.56 94 ILE B N 1
ATOM 2674 C CA . ILE B 1 94 ? -5.02 10.977 10.422 1 98.56 94 ILE B CA 1
ATOM 2675 C C . ILE B 1 94 ? -5.336 11.539 11.805 1 98.56 94 ILE B C 1
ATOM 2677 O O . ILE B 1 94 ? -6.465 11.43 12.281 1 98.56 94 ILE B O 1
ATOM 2681 N N . ASN B 1 95 ? -4.398 12.148 12.43 1 97.62 95 ASN B N 1
ATOM 2682 C CA . ASN B 1 95 ? -4.621 12.711 13.758 1 97.62 95 ASN B CA 1
ATOM 2683 C C . ASN B 1 95 ? -4.777 14.227 13.703 1 97.62 95 ASN B C 1
ATOM 2685 O O . ASN B 1 95 ? -4.285 14.875 12.773 1 97.62 95 ASN B O 1
ATOM 2689 N N . ARG B 1 96 ? -5.449 14.719 14.719 1 97.12 96 ARG B N 1
ATOM 2690 C CA . ARG B 1 96 ? -5.465 16.156 14.938 1 97.12 96 ARG B CA 1
ATOM 2691 C C . ARG B 1 96 ? -4.121 16.656 15.484 1 97.12 96 ARG B C 1
ATOM 2693 O O . ARG B 1 96 ? -3.242 15.844 15.789 1 97.12 96 ARG B O 1
ATOM 2700 N N . ALA B 1 97 ? -4.059 17.969 15.531 1 97.19 97 ALA B N 1
ATOM 2701 C CA . ALA B 1 97 ? -2.82 18.594 15.984 1 97.19 97 ALA B CA 1
ATOM 2702 C C . ALA B 1 97 ? -2.623 18.406 17.484 1 97.19 97 ALA B C 1
ATOM 2704 O O . ALA B 1 97 ? -3.479 17.828 18.156 1 97.19 97 ALA B O 1
ATOM 2705 N N . THR B 1 98 ? -1.526 18.859 17.984 1 92.62 98 THR B N 1
ATOM 2706 C CA . THR B 1 98 ? -1.16 18.625 19.375 1 92.62 98 THR B CA 1
ATOM 2707 C C . THR B 1 98 ? -1.345 19.891 20.203 1 92.62 98 THR B C 1
ATOM 2709 O O . THR B 1 98 ? -1.912 19.844 21.297 1 92.62 98 THR B O 1
ATOM 2712 N N . ASP B 1 99 ? -0.901 21.016 19.641 1 88.94 99 ASP B N 1
ATOM 2713 C CA . ASP B 1 99 ? -0.853 22.234 20.438 1 88.94 99 ASP B CA 1
ATOM 2714 C C . ASP B 1 99 ? -2.162 23.016 20.344 1 88.94 99 ASP B C 1
ATOM 2716 O O . ASP B 1 99 ? -2.885 22.891 19.344 1 88.94 99 ASP B O 1
ATOM 2720 N N . ILE B 1 100 ? -2.295 23.781 21.312 1 87.06 100 ILE B N 1
ATOM 2721 C CA . ILE B 1 100 ? -3.521 24.578 21.406 1 87.06 100 ILE B CA 1
ATOM 2722 C C . ILE B 1 100 ? -3.676 25.422 20.141 1 87.06 100 ILE B C 1
ATOM 2724 O O . ILE B 1 100 ? -2.762 26.156 19.766 1 87.06 100 ILE B O 1
ATOM 2728 N N . GLY B 1 101 ? -4.785 25.219 19.625 1 90.19 101 GLY B N 1
ATOM 2729 C CA . GLY B 1 101 ? -5.098 26.016 18.438 1 90.19 101 GLY B CA 1
ATOM 2730 C C . GLY B 1 101 ? -4.434 25.5 17.188 1 90.19 101 GLY B C 1
ATOM 2731 O O . GLY B 1 101 ? -4.66 26.016 16.094 1 90.19 101 GLY B O 1
ATOM 2732 N N . GLY B 1 102 ? -3.645 24.484 17.359 1 95.19 102 GLY B N 1
ATOM 2733 C CA . GLY B 1 102 ? -2.979 23.891 16.203 1 95.19 102 GLY B CA 1
ATOM 2734 C C . GLY B 1 102 ? -3.918 23.094 15.312 1 95.19 102 GLY B C 1
ATOM 2735 O O . GLY B 1 102 ? -5.031 22.766 15.719 1 95.19 102 GLY B O 1
ATOM 2736 N N . ALA B 1 103 ? -3.398 22.906 14.055 1 98.19 103 ALA B N 1
ATOM 2737 C CA . ALA B 1 103 ? -4.215 22.156 13.109 1 98.19 103 ALA B CA 1
ATOM 2738 C C . ALA B 1 103 ? -3.35 21.281 12.203 1 98.19 103 ALA B C 1
ATOM 2740 O O . ALA B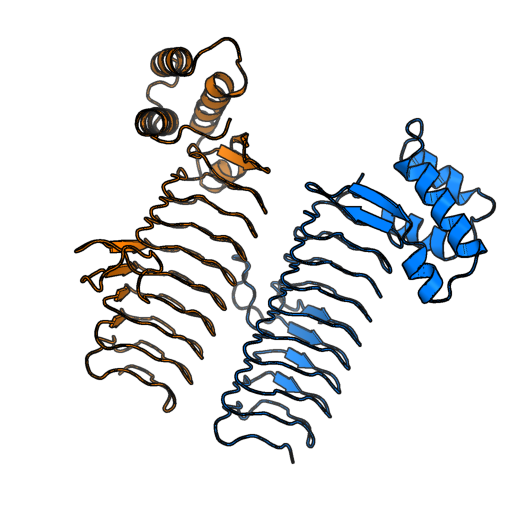 1 103 ? -2.332 21.734 11.68 1 98.19 103 ALA B O 1
ATOM 2741 N N . THR B 1 104 ? -3.699 20 12.164 1 98.62 104 THR B N 1
ATOM 2742 C CA . THR B 1 104 ? -3.289 19.203 11.008 1 98.62 104 THR B CA 1
ATOM 2743 C C . THR B 1 104 ? -4.074 19.609 9.766 1 98.62 104 THR B C 1
ATOM 2745 O O . THR B 1 104 ? -5.293 19.766 9.82 1 98.62 104 THR B O 1
ATOM 2748 N N . ARG B 1 105 ? -3.336 19.812 8.68 1 98.88 105 ARG B N 1
ATOM 2749 C CA . ARG B 1 105 ? -4 20.312 7.48 1 98.88 105 ARG B CA 1
ATOM 2750 C C . ARG B 1 105 ? -3.695 19.422 6.277 1 98.88 105 ARG B C 1
ATOM 2752 O O . ARG B 1 105 ? -2.549 19.016 6.07 1 98.88 105 ARG B O 1
ATOM 2759 N N . ILE B 1 106 ? -4.727 19.109 5.551 1 98.88 106 ILE B N 1
ATOM 2760 C CA . ILE B 1 106 ? -4.645 18.344 4.305 1 98.88 106 ILE B CA 1
ATOM 2761 C C . ILE B 1 106 ? -5.328 19.125 3.182 1 98.88 106 ILE B C 1
ATOM 2763 O O . ILE B 1 106 ? -6.488 19.531 3.309 1 98.88 106 ILE B O 1
ATOM 2767 N N . GLY B 1 107 ? -4.672 19.344 2.088 1 98.88 107 GLY B N 1
ATOM 2768 C CA . GLY B 1 107 ? -5.207 20.094 0.96 1 98.88 107 GLY B CA 1
ATOM 2769 C C . GLY B 1 107 ? -6.254 19.312 0.18 1 98.88 107 GLY B C 1
ATOM 2770 O O . GLY B 1 107 ? -7.191 18.766 0.763 1 98.88 107 GLY B O 1
ATOM 2771 N N . ASN B 1 108 ? -6.035 19.406 -1.167 1 98.88 108 ASN B N 1
ATOM 2772 C CA . ASN B 1 108 ? -7.043 18.875 -2.076 1 98.88 108 ASN B CA 1
ATOM 2773 C C . ASN B 1 108 ? -6.477 17.766 -2.955 1 98.88 108 ASN B C 1
ATOM 2775 O O . ASN B 1 108 ? -5.289 17.781 -3.287 1 98.88 108 ASN B O 1
ATOM 2779 N N . ASN B 1 109 ? -7.367 16.812 -3.33 1 98.81 109 ASN B N 1
ATOM 2780 C CA . ASN B 1 109 ? -7.078 15.812 -4.363 1 98.81 109 ASN B CA 1
ATOM 2781 C C . ASN B 1 109 ? -5.906 14.922 -3.969 1 98.81 109 ASN B C 1
ATOM 2783 O O . ASN B 1 109 ? -5.016 14.656 -4.781 1 98.81 109 ASN B O 1
ATOM 2787 N N . ASN B 1 110 ? -5.867 14.57 -2.703 1 98.88 110 ASN B N 1
ATOM 2788 C CA . ASN B 1 110 ? -4.836 13.656 -2.223 1 98.88 110 ASN B CA 1
ATOM 2789 C C . ASN B 1 110 ? -5.348 12.219 -2.152 1 98.88 110 ASN B C 1
ATOM 2791 O O . ASN B 1 110 ? -6.555 11.992 -2.031 1 98.88 110 ASN B O 1
ATOM 2795 N N . LEU B 1 111 ? -4.434 11.312 -2.309 1 98.69 111 LEU B N 1
ATOM 2796 C CA . LEU B 1 111 ? -4.723 9.883 -2.191 1 98.69 111 LEU B CA 1
ATOM 2797 C C . LEU B 1 111 ? -3.93 9.258 -1.049 1 98.69 111 LEU B C 1
ATOM 2799 O O . LEU B 1 111 ? -2.699 9.203 -1.1 1 98.69 111 LEU B O 1
ATOM 2803 N N . PHE B 1 112 ? -4.637 8.844 0.026 1 98.69 112 PHE B N 1
ATOM 2804 C CA . PHE B 1 112 ? -4.059 8.062 1.112 1 98.69 112 PHE B CA 1
ATOM 2805 C C . PHE B 1 112 ? -4.438 6.59 0.98 1 98.69 112 PHE B C 1
ATOM 2807 O O . PHE B 1 112 ? -5.562 6.203 1.3 1 98.69 112 PHE B O 1
ATOM 2814 N N . LEU B 1 113 ? -3.486 5.758 0.579 1 97.88 113 LEU B N 1
ATOM 2815 C CA . LEU B 1 113 ? -3.775 4.359 0.285 1 97.88 113 LEU B CA 1
ATOM 2816 C C . LEU B 1 113 ? -3.816 3.531 1.565 1 97.88 113 LEU B C 1
ATOM 2818 O O . LEU B 1 113 ? -3.973 4.078 2.658 1 97.88 113 LEU B O 1
ATOM 2822 N N . VAL B 1 114 ? -3.824 2.262 1.423 1 97.31 114 VAL B N 1
ATOM 2823 C CA . VAL B 1 114 ? -4.137 1.348 2.518 1 97.31 114 VAL B CA 1
ATOM 2824 C C . VAL B 1 114 ? -3.135 1.546 3.654 1 97.31 114 VAL B C 1
ATOM 2826 O O . VAL B 1 114 ? -1.926 1.604 3.424 1 97.31 114 VAL B O 1
ATOM 2829 N N . SER B 1 115 ? -3.672 1.712 4.883 1 97.31 115 SER B N 1
ATOM 2830 C CA . SER B 1 115 ? -2.941 1.656 6.145 1 97.31 115 SER B CA 1
ATOM 2831 C C . SER B 1 115 ? -1.873 2.742 6.211 1 97.31 115 SER B C 1
ATOM 2833 O O . SER B 1 115 ? -0.843 2.566 6.867 1 97.31 115 SER B O 1
ATOM 2835 N N . CYS B 1 116 ? -2.072 3.84 5.531 1 97.75 116 CYS B N 1
ATOM 2836 C CA . CYS B 1 116 ? -1.195 4.996 5.676 1 97.75 116 CYS B CA 1
ATOM 2837 C C . CYS B 1 116 ? -1.507 5.758 6.957 1 97.75 116 CYS B C 1
ATOM 2839 O O . CYS B 1 116 ? -2.564 5.562 7.562 1 97.75 116 CYS B O 1
ATOM 2841 N N . HIS B 1 117 ? -0.488 6.621 7.312 1 98.5 117 HIS B N 1
ATOM 2842 C CA . HIS B 1 117 ? -0.681 7.422 8.516 1 98.5 117 HIS B CA 1
ATOM 2843 C C . HIS B 1 117 ? -0.066 8.812 8.359 1 98.5 117 HIS B C 1
ATOM 2845 O O . HIS B 1 117 ? 1.058 8.945 7.867 1 98.5 117 HIS B O 1
ATOM 2851 N N . ALA B 1 118 ? -0.786 9.82 8.688 1 98.56 118 ALA B N 1
ATOM 2852 C CA . ALA B 1 118 ? -0.243 11.164 8.898 1 98.56 118 ALA B CA 1
ATOM 2853 C C . ALA B 1 118 ? -0.427 11.609 10.344 1 98.56 118 ALA B C 1
ATOM 2855 O O . ALA B 1 118 ? -1.558 11.727 10.828 1 98.56 118 ALA B O 1
ATOM 2856 N N . GLY B 1 119 ? 0.605 11.922 10.977 1 97.94 119 GLY B N 1
ATOM 2857 C CA . GLY B 1 119 ? 0.593 12.25 12.391 1 97.94 119 GLY B CA 1
ATOM 2858 C C . GLY B 1 119 ? 0.119 13.664 12.672 1 97.94 119 GLY B C 1
ATOM 2859 O O . GLY B 1 119 ? -0.36 14.352 11.773 1 97.94 119 GLY B O 1
ATOM 2860 N N . HIS B 1 120 ? 0.243 13.961 13.922 1 97.06 120 HIS B N 1
ATOM 2861 C CA . HIS B 1 120 ? -0.224 15.25 14.398 1 97.06 120 HIS B CA 1
ATOM 2862 C C . HIS B 1 120 ? 0.539 16.391 13.734 1 97.06 120 HIS B C 1
ATOM 2864 O O . HIS B 1 120 ? 1.738 16.281 13.477 1 97.06 120 HIS B O 1
ATOM 2870 N N . ASP B 1 121 ? -0.163 17.469 13.375 1 98 121 ASP B N 1
ATOM 2871 C CA . ASP B 1 121 ? 0.39 18.75 12.961 1 98 121 ASP B CA 1
ATOM 2872 C C . ASP B 1 121 ? 1.008 18.656 11.57 1 98 121 ASP B C 1
ATOM 2874 O O . ASP B 1 121 ? 1.701 19.578 11.133 1 98 121 ASP B O 1
ATOM 2878 N N . CYS B 1 122 ? 0.785 17.594 10.938 1 98.62 122 CYS B N 1
ATOM 2879 C CA . CYS B 1 122 ? 1.262 17.484 9.562 1 98.62 122 CYS B CA 1
ATOM 2880 C C . CYS B 1 122 ? 0.581 18.516 8.672 1 98.62 122 CYS B C 1
ATOM 2882 O O . CYS B 1 122 ? -0.583 18.859 8.891 1 98.62 122 CYS B O 1
ATOM 2884 N N . GLN B 1 123 ? 1.335 19.047 7.75 1 98.81 123 GLN B N 1
ATOM 2885 C CA . GLN B 1 123 ? 0.853 19.938 6.699 1 98.81 123 GLN B CA 1
ATOM 2886 C C . GLN B 1 123 ? 1.017 19.297 5.324 1 98.81 123 GLN B C 1
ATOM 2888 O O . GLN B 1 123 ? 2.113 19.297 4.762 1 98.81 123 GLN B O 1
ATOM 2893 N N . ILE B 1 124 ? -0.064 18.828 4.746 1 98.88 124 ILE B N 1
ATOM 2894 C CA . ILE B 1 124 ? -0.021 18.094 3.486 1 98.88 124 ILE B CA 1
ATOM 2895 C C . ILE B 1 124 ? -0.662 18.938 2.381 1 98.88 124 ILE B C 1
ATOM 2897 O O . ILE B 1 124 ? -1.798 19.391 2.52 1 98.88 124 ILE B O 1
ATOM 2901 N N . GLY B 1 125 ? -0.021 19.109 1.307 1 98.88 125 GLY B N 1
ATOM 2902 C CA . GLY B 1 125 ? -0.481 19.938 0.199 1 98.88 125 GLY B CA 1
ATOM 2903 C C . GLY B 1 125 ? -1.545 19.266 -0.646 1 98.88 125 GLY B C 1
ATOM 2904 O O . GLY B 1 125 ? -2.457 18.625 -0.112 1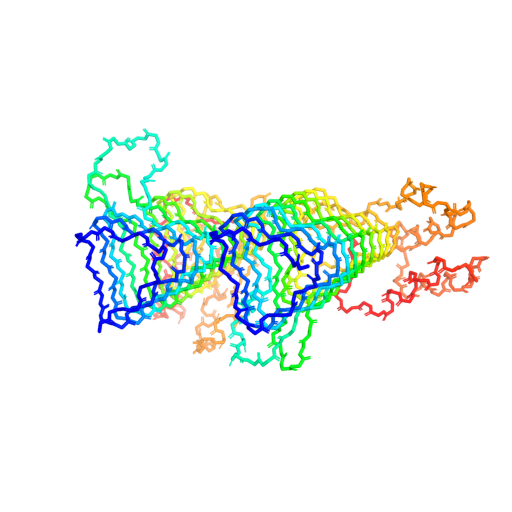 98.88 125 GLY B O 1
ATOM 2905 N N . ASN B 1 126 ? -1.407 19.531 -1.973 1 98.88 126 ASN B N 1
ATOM 2906 C CA . ASN B 1 126 ? -2.391 19.047 -2.936 1 98.88 126 ASN B CA 1
ATOM 2907 C C . ASN B 1 126 ? -1.789 18 -3.873 1 98.88 126 ASN B C 1
ATOM 2909 O O . ASN B 1 126 ? -0.61 18.078 -4.223 1 98.88 126 ASN B O 1
ATOM 2913 N N . HIS B 1 127 ? -2.68 17.047 -4.316 1 98.69 127 HIS B N 1
ATOM 2914 C CA . HIS B 1 127 ? -2.305 16.031 -5.293 1 98.69 127 HIS B CA 1
ATOM 2915 C C . HIS B 1 127 ? -1.148 15.18 -4.781 1 98.69 127 HIS B C 1
ATOM 2917 O O . HIS B 1 127 ? -0.246 14.828 -5.543 1 98.69 127 HIS B O 1
ATOM 2923 N N . VAL B 1 128 ? -1.14 14.945 -3.525 1 98.81 128 VAL B N 1
ATOM 2924 C CA . VAL B 1 128 ? -0.135 14.102 -2.885 1 98.81 128 VAL B CA 1
ATOM 2925 C C . VAL B 1 128 ? -0.62 12.656 -2.85 1 98.81 128 VAL B C 1
ATOM 2927 O O . VAL B 1 128 ? -1.819 12.398 -2.723 1 98.81 128 VAL B O 1
ATOM 2930 N N . ILE B 1 129 ? 0.361 11.742 -2.943 1 98.69 129 ILE B N 1
ATOM 2931 C CA . ILE B 1 129 ? 0.035 10.32 -2.807 1 98.69 129 ILE B CA 1
ATOM 2932 C C . ILE B 1 129 ? 0.83 9.719 -1.65 1 98.69 129 ILE B C 1
ATOM 2934 O O . ILE B 1 129 ? 2.062 9.773 -1.643 1 98.69 129 ILE B O 1
ATOM 2938 N N . PHE B 1 130 ? 0.142 9.227 -0.625 1 98.69 130 PHE B N 1
ATOM 2939 C CA . PHE B 1 130 ? 0.698 8.281 0.336 1 98.69 130 PHE B CA 1
ATOM 2940 C C . PHE B 1 130 ? 0.411 6.848 -0.088 1 98.69 130 PHE B C 1
ATOM 2942 O O . PHE B 1 130 ? -0.727 6.383 0.01 1 98.69 130 PHE B O 1
ATOM 2949 N N . SER B 1 131 ? 1.442 6.172 -0.551 1 98 131 SER B N 1
ATOM 2950 C CA . SER B 1 131 ? 1.235 4.785 -0.953 1 98 131 SER B CA 1
ATOM 2951 C C . SER B 1 131 ? 1.056 3.881 0.261 1 98 131 SER B C 1
ATOM 2953 O O . SER B 1 131 ? 1.176 4.332 1.402 1 98 131 SER B O 1
ATOM 2955 N N . GLY B 1 132 ? 0.719 2.637 -0.012 1 96.62 132 GLY B N 1
ATOM 2956 C CA . GLY B 1 132 ? 0.381 1.73 1.073 1 96.62 132 GLY B CA 1
ATOM 2957 C C . GLY B 1 132 ? 1.415 1.717 2.184 1 96.62 132 GLY B C 1
ATOM 2958 O O . GLY B 1 132 ? 2.609 1.55 1.925 1 96.62 132 GLY B O 1
ATOM 2959 N N . PHE B 1 133 ? 0.938 1.907 3.424 1 97.19 133 PHE B N 1
ATOM 2960 C CA . PHE B 1 133 ? 1.726 1.752 4.641 1 97.19 133 PHE B CA 1
ATOM 2961 C C . PHE B 1 133 ? 2.736 2.885 4.781 1 97.19 133 PHE B C 1
ATOM 2963 O O . PHE B 1 133 ? 3.588 2.857 5.672 1 97.19 133 PHE B O 1
ATOM 2970 N N . ALA B 1 134 ? 2.715 3.885 3.91 1 98.25 134 ALA B N 1
ATOM 2971 C CA . ALA B 1 134 ? 3.553 5.066 4.102 1 98.25 134 ALA B CA 1
ATOM 2972 C C . ALA B 1 134 ? 3.119 5.852 5.336 1 98.25 134 ALA B C 1
ATOM 2974 O O . ALA B 1 134 ? 1.923 6.004 5.594 1 98.25 134 ALA B O 1
ATOM 2975 N N . THR B 1 135 ? 4.133 6.359 6.059 1 98.25 135 THR B N 1
ATOM 2976 C CA . THR B 1 135 ? 3.799 7.043 7.301 1 98.25 135 THR B CA 1
ATOM 2977 C C . THR B 1 135 ? 4.594 8.336 7.434 1 98.25 135 THR B C 1
ATOM 2979 O O . THR B 1 135 ? 5.758 8.406 7.039 1 98.25 135 THR B O 1
ATOM 2982 N N . ALA B 1 136 ? 3.938 9.359 7.965 1 98.56 136 ALA B N 1
ATOM 2983 C CA . ALA B 1 136 ? 4.566 10.617 8.359 1 98.56 136 ALA B CA 1
ATOM 2984 C C . ALA B 1 136 ? 4.379 10.883 9.852 1 98.56 136 ALA B C 1
ATOM 2986 O O . ALA B 1 136 ? 3.25 10.93 10.344 1 98.56 136 ALA B O 1
ATOM 2987 N N . ALA B 1 137 ? 5.484 11.016 10.5 1 97.75 137 ALA B N 1
ATOM 2988 C CA . ALA B 1 137 ? 5.418 11.375 11.914 1 97.75 137 ALA B CA 1
ATOM 2989 C C . ALA B 1 137 ? 4.957 12.812 12.094 1 97.75 137 ALA B C 1
ATOM 2991 O O . ALA B 1 137 ? 4.527 13.461 11.133 1 97.75 137 ALA B O 1
ATOM 2992 N N . GLY B 1 138 ? 5.004 13.258 13.266 1 96.94 138 GLY B N 1
ATOM 2993 C CA . GLY B 1 138 ? 4.441 14.562 13.594 1 96.94 138 GLY B CA 1
ATOM 2994 C C . GLY B 1 138 ? 5.145 15.711 12.891 1 96.94 138 GLY B C 1
ATOM 2995 O O . GLY B 1 138 ? 6.363 15.672 12.695 1 96.94 138 GLY B O 1
ATOM 2996 N N . HIS B 1 139 ? 4.387 16.734 12.477 1 97.31 139 HIS B N 1
ATOM 2997 C CA . HIS B 1 139 ? 4.883 18.031 12.023 1 97.31 139 HIS B CA 1
ATOM 2998 C C . HIS B 1 139 ? 5.547 17.906 10.648 1 97.31 139 HIS B C 1
ATOM 3000 O O . HIS B 1 139 ? 6.297 18.797 10.242 1 97.31 139 HIS B O 1
ATOM 3006 N N . VAL B 1 140 ? 5.312 16.844 9.992 1 98.38 140 VAL B N 1
ATOM 3007 C CA . VAL B 1 140 ? 5.863 16.688 8.656 1 98.38 140 VAL B CA 1
ATOM 3008 C C . VAL B 1 140 ? 5.113 17.594 7.676 1 98.38 140 VAL B C 1
ATOM 3010 O O . VAL B 1 140 ? 3.893 17.734 7.766 1 98.38 140 VAL B O 1
ATOM 3013 N N . THR B 1 141 ? 5.898 18.203 6.801 1 98.62 141 THR B N 1
ATOM 3014 C CA . THR B 1 141 ? 5.301 18.969 5.707 1 98.62 141 THR B CA 1
ATOM 3015 C C . THR B 1 141 ? 5.52 18.25 4.375 1 98.62 141 THR B C 1
ATOM 3017 O O . THR B 1 141 ? 6.625 17.797 4.086 1 98.62 141 THR B O 1
ATOM 3020 N N . VAL B 1 142 ? 4.48 18.188 3.562 1 98.88 142 VAL B N 1
ATOM 3021 C CA . VAL B 1 142 ? 4.559 17.547 2.254 1 98.88 142 VAL B CA 1
ATOM 3022 C C . VAL B 1 142 ? 4.043 18.5 1.178 1 98.88 142 VAL B C 1
ATOM 3024 O O . VAL B 1 142 ? 2.889 18.922 1.225 1 98.88 142 VAL B O 1
ATOM 3027 N N . GLY B 1 143 ? 4.879 18.781 0.173 1 98.75 143 GLY B N 1
ATOM 3028 C CA . GLY B 1 143 ? 4.516 19.703 -0.892 1 98.75 143 GLY B CA 1
ATOM 3029 C C . GLY B 1 143 ? 3.645 19.078 -1.959 1 98.75 143 GLY B C 1
ATOM 3030 O O . GLY B 1 143 ? 3.5 17.844 -2.002 1 98.75 143 GLY B O 1
ATOM 3031 N N . ASP B 1 144 ? 3.143 19.969 -2.836 1 98.81 144 ASP B N 1
ATOM 3032 C CA . ASP B 1 144 ? 2.205 19.547 -3.869 1 98.81 144 ASP B CA 1
ATOM 3033 C C . ASP B 1 144 ? 2.834 18.484 -4.773 1 98.81 144 ASP B C 1
ATOM 3035 O O . ASP B 1 144 ? 4.012 18.578 -5.129 1 98.81 144 ASP B O 1
ATOM 3039 N N . TYR B 1 145 ? 2.055 17.422 -5.121 1 98.75 145 TYR B N 1
ATOM 3040 C CA . TYR B 1 145 ? 2.375 16.422 -6.125 1 98.75 145 TYR B CA 1
ATOM 3041 C C . TYR B 1 145 ? 3.496 15.508 -5.641 1 98.75 145 TYR B C 1
ATOM 3043 O O . TYR B 1 145 ? 4.055 14.727 -6.422 1 98.75 145 TYR B O 1
ATOM 3051 N N . ALA B 1 146 ? 3.873 15.625 -4.383 1 98.81 146 ALA B N 1
ATOM 3052 C CA . ALA B 1 146 ? 4.848 14.672 -3.846 1 98.81 146 ALA B CA 1
ATOM 3053 C C . ALA B 1 146 ? 4.25 13.273 -3.752 1 98.81 146 ALA B C 1
ATOM 3055 O O . ALA B 1 146 ? 3.041 13.117 -3.564 1 98.81 146 ALA B O 1
ATOM 3056 N N . ILE B 1 147 ? 5.121 12.266 -3.873 1 98.69 147 ILE B N 1
ATOM 3057 C CA . ILE B 1 147 ? 4.723 10.875 -3.744 1 98.69 147 ILE B CA 1
ATOM 3058 C C . ILE B 1 147 ? 5.562 10.195 -2.664 1 98.69 147 ILE B C 1
ATOM 3060 O O . ILE B 1 147 ? 6.793 10.211 -2.723 1 98.69 147 ILE B O 1
ATOM 3064 N N . LEU B 1 148 ? 4.906 9.688 -1.672 1 98.75 148 LEU B N 1
ATOM 3065 C CA . LEU B 1 148 ? 5.512 8.789 -0.694 1 98.75 148 LEU B CA 1
ATOM 3066 C C . LEU B 1 148 ? 5.215 7.336 -1.033 1 98.75 148 LEU B C 1
ATOM 3068 O O . LEU B 1 148 ? 4.098 6.859 -0.823 1 98.75 148 LEU B O 1
ATOM 3072 N N . ALA B 1 149 ? 6.234 6.645 -1.494 1 97.69 149 ALA B N 1
ATOM 3073 C CA . ALA B 1 149 ? 6.031 5.277 -1.969 1 97.69 149 ALA B CA 1
ATOM 3074 C C . ALA B 1 149 ? 5.793 4.324 -0.803 1 97.69 149 ALA B C 1
ATOM 3076 O O . ALA B 1 149 ? 5.82 4.734 0.36 1 97.69 149 ALA B O 1
ATOM 3077 N N . GLY B 1 150 ? 5.539 3.111 -1.171 1 96.69 150 GLY B N 1
ATOM 3078 C CA . GLY B 1 150 ? 5.051 2.148 -0.196 1 96.69 150 GLY B CA 1
ATOM 3079 C C . GLY B 1 150 ? 5.996 1.953 0.973 1 96.69 150 GLY B C 1
ATOM 3080 O O . GLY B 1 150 ? 7.215 1.87 0.788 1 96.69 150 GLY B O 1
ATOM 3081 N N . CYS B 1 151 ? 5.43 1.919 2.166 1 96.69 151 CYS B N 1
ATOM 3082 C CA . CYS B 1 151 ? 6.105 1.482 3.383 1 96.69 151 CYS B CA 1
ATOM 3083 C C . CYS B 1 151 ? 7.242 2.43 3.746 1 96.69 151 CYS B C 1
ATOM 3085 O O . CYS B 1 151 ? 8.164 2.051 4.469 1 96.69 151 CYS B O 1
ATOM 3087 N N . CYS B 1 152 ? 7.309 3.605 3.191 1 97.31 152 CYS B N 1
ATOM 3088 C CA . CYS B 1 152 ? 8.328 4.543 3.646 1 97.31 152 CYS B CA 1
ATOM 3089 C C . CYS B 1 152 ? 7.926 5.188 4.969 1 97.31 152 CYS B C 1
ATOM 3091 O O . CYS B 1 152 ? 6.758 5.145 5.352 1 97.31 152 CYS B O 1
ATOM 3093 N N . ALA B 1 153 ? 8.914 5.711 5.648 1 98.06 153 ALA B N 1
ATOM 3094 C CA . ALA B 1 153 ? 8.68 6.383 6.926 1 98.06 153 ALA B CA 1
ATOM 3095 C C . ALA B 1 153 ? 9.375 7.738 6.969 1 98.06 153 ALA B C 1
ATOM 3097 O O . ALA B 1 153 ? 10.578 7.832 6.723 1 98.06 153 ALA B O 1
ATOM 3098 N N . VAL B 1 154 ? 8.617 8.758 7.309 1 98.44 154 VAL B N 1
ATOM 3099 C CA . VAL B 1 154 ? 9.141 10.117 7.383 1 98.44 154 VAL B CA 1
ATOM 3100 C C . VAL B 1 154 ? 9.211 10.562 8.844 1 98.44 154 VAL B C 1
ATOM 3102 O O . VAL B 1 154 ? 8.195 10.609 9.539 1 98.44 154 VAL B O 1
ATOM 3105 N N . HIS B 1 155 ? 10.406 10.938 9.234 1 97.69 155 HIS B N 1
ATOM 3106 C CA . HIS B 1 155 ? 10.648 11.352 10.609 1 97.69 155 HIS B CA 1
ATOM 3107 C C . HIS B 1 155 ? 9.984 12.688 10.906 1 97.69 155 HIS B C 1
ATOM 3109 O O . HIS B 1 155 ? 9.711 13.469 9.992 1 97.69 155 HIS B O 1
ATOM 3115 N N . GLN B 1 156 ? 9.75 12.867 12.172 1 96.75 156 GLN B N 1
ATOM 3116 C CA . GLN B 1 156 ? 9.039 14.078 12.57 1 96.75 156 GLN B CA 1
ATOM 3117 C C . GLN B 1 156 ? 9.773 15.328 12.094 1 96.75 156 GLN B C 1
ATOM 3119 O O . GLN B 1 156 ? 11.008 15.344 12.023 1 96.75 156 GLN B O 1
ATOM 3124 N N . PHE B 1 157 ? 9.047 16.344 11.688 1 96.88 157 PHE B N 1
ATOM 3125 C CA . PHE B 1 157 ? 9.5 17.688 11.359 1 96.88 157 PHE B CA 1
ATOM 3126 C C . PHE B 1 157 ? 10.125 17.719 9.969 1 96.88 157 PHE B C 1
ATOM 3128 O O . PHE B 1 157 ? 10.484 18.781 9.469 1 96.88 157 PHE B O 1
ATOM 3135 N N . VAL B 1 158 ? 10.266 16.641 9.312 1 98.19 158 VAL B N 1
ATOM 3136 C CA . VAL B 1 158 ? 10.844 16.609 7.973 1 98.19 158 VAL B CA 1
ATOM 3137 C C . VAL B 1 158 ? 9.922 17.328 6.996 1 98.19 158 VAL B C 1
ATOM 3139 O O . VAL B 1 158 ? 8.703 17.234 7.098 1 98.19 158 VAL B O 1
ATOM 3142 N N . SER B 1 159 ? 10.594 17.984 6.047 1 98.44 159 SER B N 1
ATOM 3143 C CA . SER B 1 159 ? 9.859 18.609 4.949 1 98.44 159 SER B CA 1
ATOM 3144 C C . SER B 1 159 ? 10.109 17.875 3.633 1 98.44 159 SER B C 1
ATOM 3146 O O . SER B 1 159 ? 11.266 17.688 3.236 1 98.44 159 SER B O 1
ATOM 3148 N N . ILE B 1 160 ? 9.047 17.516 2.975 1 98.75 160 ILE B N 1
ATOM 3149 C CA . ILE B 1 160 ? 9.117 16.922 1.646 1 98.75 160 ILE B CA 1
ATOM 3150 C C . ILE B 1 160 ? 8.711 17.953 0.594 1 98.75 160 ILE B C 1
ATOM 3152 O O . ILE B 1 160 ? 7.586 18.453 0.603 1 98.75 160 ILE B O 1
ATOM 3156 N N . GLY B 1 161 ? 9.609 18.234 -0.307 1 98.44 161 GLY B N 1
ATOM 3157 C CA . GLY B 1 161 ? 9.359 19.25 -1.315 1 98.44 161 GLY B CA 1
ATOM 3158 C C . GLY B 1 161 ? 8.352 18.812 -2.361 1 98.44 161 GLY B C 1
ATOM 3159 O O . GLY B 1 161 ? 8.094 17.625 -2.533 1 98.44 161 GLY B O 1
ATOM 3160 N N . GLU B 1 162 ? 7.809 19.828 -3.047 1 98.69 162 GLU B N 1
ATOM 3161 C CA . GLU B 1 162 ? 6.836 19.562 -4.098 1 98.69 162 GLU B CA 1
ATOM 3162 C C . GLU B 1 162 ? 7.449 18.719 -5.211 1 98.69 162 GLU B C 1
ATOM 3164 O O . GLU B 1 162 ? 8.641 18.844 -5.508 1 98.69 162 GLU B O 1
ATOM 3169 N N . HIS B 1 163 ? 6.688 17.812 -5.809 1 98.69 163 HIS B N 1
ATOM 3170 C CA . HIS B 1 163 ? 7.035 16.969 -6.945 1 98.69 163 HIS B CA 1
ATOM 3171 C C . HIS B 1 163 ? 8.164 16.016 -6.594 1 98.69 163 HIS B C 1
ATOM 3173 O O . HIS B 1 163 ? 8.75 15.383 -7.48 1 98.69 163 HIS B O 1
ATOM 3179 N N . ALA B 1 164 ? 8.492 15.922 -5.34 1 98.69 164 ALA B N 1
ATOM 3180 C CA . ALA B 1 164 ? 9.484 14.938 -4.906 1 98.69 164 ALA B CA 1
ATOM 3181 C C . ALA B 1 164 ? 8.883 13.539 -4.852 1 98.69 164 ALA B C 1
ATOM 3183 O O . ALA B 1 164 ? 7.664 13.383 -4.781 1 98.69 164 ALA B O 1
ATOM 3184 N N . MET B 1 165 ? 9.742 12.555 -4.902 1 98.69 165 MET B N 1
ATOM 3185 C CA . MET B 1 165 ? 9.344 11.156 -4.727 1 98.69 165 MET B CA 1
ATOM 3186 C C . MET B 1 165 ? 10.219 10.469 -3.682 1 98.69 165 MET B C 1
ATOM 3188 O O . MET B 1 165 ? 11.445 10.469 -3.795 1 98.69 165 MET B O 1
ATOM 3192 N N . VAL B 1 166 ? 9.578 9.93 -2.707 1 98.56 166 VAL B N 1
ATOM 3193 C CA . VAL B 1 166 ? 10.242 9.094 -1.71 1 98.56 166 VAL B CA 1
ATOM 3194 C C . VAL B 1 166 ? 10.086 7.621 -2.084 1 98.56 166 VAL B C 1
ATOM 3196 O O . VAL B 1 166 ? 8.969 7.121 -2.221 1 98.56 166 VAL B O 1
ATOM 3199 N N . GLY B 1 167 ? 11.18 6.98 -2.201 1 96.81 167 GLY B N 1
ATOM 3200 C CA . GLY B 1 167 ? 11.148 5.59 -2.625 1 96.81 167 GLY B CA 1
ATOM 3201 C C . GLY B 1 167 ? 10.57 4.66 -1.577 1 96.81 167 GLY B C 1
ATOM 3202 O O . GLY B 1 167 ? 10.477 5.02 -0.402 1 96.81 167 GLY B O 1
ATOM 3203 N N . ALA B 1 168 ? 10.242 3.494 -2.092 1 96.06 168 ALA B N 1
ATOM 3204 C CA . ALA B 1 168 ? 9.633 2.5 -1.214 1 96.06 168 ALA B CA 1
ATOM 3205 C C . ALA B 1 168 ? 10.57 2.125 -0.072 1 96.06 168 ALA B C 1
ATOM 3207 O O . ALA B 1 168 ? 11.781 1.996 -0.272 1 96.06 168 ALA B O 1
ATOM 3208 N N . MET B 1 169 ? 9.961 1.998 1.137 1 96.19 169 MET B N 1
ATOM 3209 C CA . MET B 1 169 ? 10.617 1.529 2.354 1 96.19 169 MET B CA 1
ATOM 3210 C C . MET B 1 169 ? 11.758 2.461 2.748 1 96.19 169 MET B C 1
ATOM 3212 O O . MET B 1 169 ? 12.656 2.068 3.494 1 96.19 169 MET B O 1
ATOM 3216 N N . ALA B 1 170 ? 11.789 3.662 2.238 1 96.38 170 ALA B N 1
ATOM 3217 C CA . ALA B 1 170 ? 12.836 4.617 2.602 1 96.38 170 ALA B CA 1
ATOM 3218 C C . ALA B 1 170 ? 12.625 5.145 4.02 1 96.38 170 ALA B C 1
ATOM 3220 O O . ALA B 1 170 ? 11.484 5.348 4.453 1 96.38 170 ALA B O 1
ATOM 3221 N N . ARG B 1 171 ? 13.719 5.305 4.68 1 96.69 171 ARG B N 1
ATOM 3222 C CA . ARG B 1 171 ? 13.727 6.031 5.945 1 96.69 171 ARG B CA 1
ATOM 3223 C C . ARG B 1 171 ? 14.156 7.48 5.738 1 96.69 171 ARG B C 1
ATOM 3225 O O . ARG B 1 171 ? 15.336 7.762 5.504 1 96.69 171 ARG B O 1
ATOM 3232 N N . VAL B 1 172 ? 13.273 8.391 5.914 1 97.94 172 VAL B N 1
ATOM 3233 C CA . VAL B 1 172 ? 13.547 9.797 5.633 1 97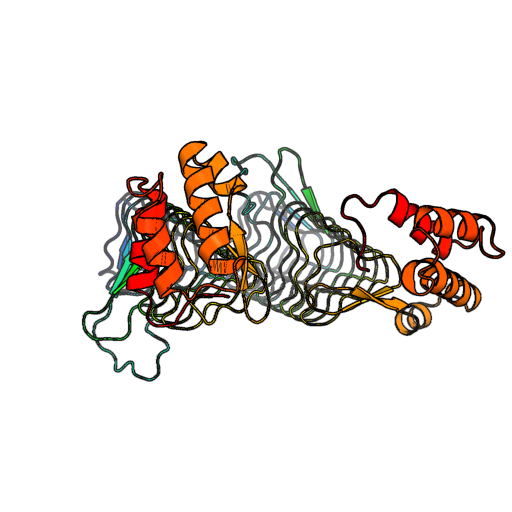.94 172 VAL B CA 1
ATOM 3234 C C . VAL B 1 172 ? 13.781 10.555 6.941 1 97.94 172 VAL B C 1
ATOM 3236 O O . VAL B 1 172 ? 12.828 10.828 7.68 1 97.94 172 VAL B O 1
ATOM 3239 N N . SER B 1 173 ? 14.984 10.906 7.129 1 96.94 173 SER B N 1
ATOM 3240 C CA . SER B 1 173 ? 15.32 11.57 8.383 1 96.94 173 SER B CA 1
ATOM 3241 C C . SER B 1 173 ? 15.711 13.031 8.148 1 96.94 173 SER B C 1
ATOM 3243 O O . SER B 1 173 ? 15.883 13.789 9.102 1 96.94 173 SER B O 1
ATOM 3245 N N . GLN B 1 174 ? 15.938 13.406 6.902 1 97.19 174 GLN B N 1
ATOM 3246 C CA . GLN B 1 174 ? 16.234 14.773 6.508 1 97.19 174 GLN B CA 1
ATOM 3247 C C . GLN B 1 174 ? 15.281 15.25 5.418 1 97.19 174 GLN B C 1
ATOM 3249 O O . GLN B 1 174 ? 14.539 14.453 4.84 1 97.19 174 GLN B O 1
ATOM 3254 N N . ASP B 1 175 ? 15.367 16.531 5.18 1 98.12 175 ASP B N 1
ATOM 3255 C CA . ASP B 1 175 ? 14.422 17.094 4.223 1 98.12 175 ASP B CA 1
ATOM 3256 C C . ASP B 1 175 ? 14.695 16.594 2.811 1 98.12 175 ASP B C 1
ATOM 3258 O O . ASP B 1 175 ? 15.828 16.203 2.49 1 98.12 175 ASP B O 1
ATOM 3262 N N . VAL B 1 176 ? 13.648 16.625 1.971 1 98.44 176 VAL B N 1
ATOM 3263 C CA . VAL B 1 176 ? 13.719 16.188 0.581 1 98.44 176 VAL B CA 1
ATOM 3264 C C . VAL B 1 176 ? 13.461 17.359 -0.349 1 98.44 176 VAL B C 1
ATOM 3266 O O . VAL B 1 176 ? 12.375 17.953 -0.33 1 98.44 176 VAL B O 1
ATOM 3269 N N . LEU B 1 177 ? 14.383 17.656 -1.171 1 97.88 177 LEU B N 1
ATOM 3270 C CA . LEU B 1 177 ? 14.266 18.812 -2.039 1 97.88 177 LEU B CA 1
ATOM 3271 C C . LEU B 1 177 ? 13.148 18.625 -3.059 1 97.88 177 LEU B C 1
ATOM 3273 O O . LEU B 1 177 ? 12.859 17.5 -3.465 1 97.88 177 LEU B O 1
ATOM 3277 N N . PRO B 1 178 ? 12.578 19.734 -3.502 1 98.38 178 PRO B N 1
ATOM 3278 C CA . PRO B 1 178 ? 11.609 19.641 -4.602 1 98.38 178 PRO B CA 1
ATOM 3279 C C . PRO B 1 178 ? 12.203 18.984 -5.848 1 98.38 178 PRO B C 1
ATOM 3281 O O . PRO B 1 178 ? 13.391 19.156 -6.129 1 98.38 178 PRO B O 1
ATOM 3284 N N . TYR B 1 179 ? 11.398 18.172 -6.543 1 98.56 179 TYR B N 1
ATOM 3285 C CA . TYR B 1 179 ? 11.68 17.641 -7.871 1 98.56 179 TYR B CA 1
ATOM 3286 C C . TYR B 1 179 ? 12.727 16.531 -7.809 1 98.56 179 TYR B C 1
ATOM 3288 O O . TYR B 1 179 ? 13.352 16.203 -8.82 1 98.56 179 TYR B O 1
ATOM 3296 N N . THR B 1 180 ? 12.969 15.984 -6.633 1 98.25 180 THR B N 1
ATOM 3297 C CA . THR B 1 180 ? 14.016 14.977 -6.52 1 98.25 180 THR B CA 1
ATOM 3298 C C . THR B 1 180 ? 13.43 13.625 -6.121 1 98.25 180 THR B C 1
ATOM 3300 O O . THR B 1 180 ? 12.281 13.547 -5.672 1 98.25 180 THR B O 1
ATOM 3303 N N . ILE B 1 181 ? 14.188 12.578 -6.34 1 98.31 181 ILE B N 1
ATOM 3304 C CA . ILE B 1 181 ? 13.875 11.227 -5.883 1 98.31 181 ILE B CA 1
ATOM 3305 C C . ILE B 1 181 ? 14.859 10.812 -4.793 1 98.31 181 ILE B C 1
ATOM 3307 O O . ILE B 1 181 ? 16.078 10.914 -4.973 1 98.31 181 ILE B O 1
ATOM 3311 N N . VAL B 1 182 ? 14.305 10.391 -3.672 1 98.12 182 VAL B N 1
ATOM 3312 C CA . VAL B 1 182 ? 15.164 9.883 -2.609 1 98.12 182 VAL B CA 1
ATOM 3313 C C . VAL B 1 182 ? 14.859 8.406 -2.35 1 98.12 182 VAL B C 1
ATOM 3315 O O . VAL B 1 182 ? 13.719 7.969 -2.518 1 98.12 182 VAL B O 1
ATOM 3318 N N . GLU B 1 183 ? 15.859 7.629 -1.973 1 95.75 183 GLU B N 1
ATOM 3319 C CA . GLU B 1 183 ? 15.727 6.211 -1.65 1 95.75 183 GLU B CA 1
ATOM 3320 C C . GLU B 1 183 ? 16.703 5.793 -0.559 1 95.75 183 GLU B C 1
ATOM 3322 O O . GLU B 1 183 ? 17.688 6.492 -0.3 1 95.75 183 GLU B O 1
ATOM 3327 N N . GLY B 1 184 ? 16.266 4.664 0.125 1 93.12 184 GLY B N 1
ATOM 3328 C CA . GLY B 1 184 ? 17.266 4.027 0.976 1 93.12 184 GLY B CA 1
ATOM 3329 C C . GLY B 1 184 ? 16.984 4.211 2.457 1 93.12 184 GLY B C 1
ATOM 3330 O O . GLY B 1 184 ? 16.016 4.871 2.834 1 93.12 184 GLY B O 1
ATOM 3331 N N . HIS B 1 185 ? 18.031 3.49 3.201 1 91 185 HIS B N 1
ATOM 3332 C CA . HIS B 1 185 ? 18.016 3.486 4.66 1 91 185 HIS B CA 1
ATOM 3333 C C . HIS B 1 185 ? 19.391 3.775 5.234 1 91 185 HIS B C 1
ATOM 3335 O O . HIS B 1 185 ? 20.188 2.855 5.457 1 91 185 HIS B O 1
ATOM 3341 N N . PRO B 1 186 ? 19.688 5.062 5.457 1 93 186 PRO B N 1
ATOM 3342 C CA . PRO B 1 186 ? 18.812 6.23 5.344 1 93 186 PRO B CA 1
ATOM 3343 C C . PRO B 1 186 ? 18.609 6.684 3.9 1 93 186 PRO B C 1
ATOM 3345 O O . PRO B 1 186 ? 19.391 6.305 3.02 1 93 186 PRO B O 1
ATOM 3348 N N . ALA B 1 187 ? 17.609 7.508 3.713 1 95.88 187 ALA B N 1
ATOM 3349 C CA . ALA B 1 187 ? 17.281 8.008 2.379 1 95.88 187 ALA B CA 1
ATOM 3350 C C . ALA B 1 187 ? 18.312 9.016 1.9 1 95.88 187 ALA B C 1
ATOM 3352 O O . ALA B 1 187 ? 18.734 9.891 2.66 1 95.88 187 ALA B O 1
ATOM 3353 N N . VAL B 1 188 ? 18.703 8.875 0.646 1 96.12 188 VAL B N 1
ATOM 3354 C CA . VAL B 1 188 ? 19.594 9.82 -0.013 1 96.12 188 VAL B CA 1
ATOM 3355 C C . VAL B 1 188 ? 19.031 10.203 -1.381 1 96.12 188 VAL B C 1
ATOM 3357 O O . VAL B 1 188 ? 18.281 9.43 -1.988 1 96.12 188 VAL B O 1
ATOM 3360 N N . THR B 1 189 ? 19.438 11.375 -1.797 1 96.88 189 THR B N 1
ATOM 3361 C CA . THR B 1 189 ? 18.984 11.82 -3.107 1 96.88 189 THR B CA 1
ATOM 3362 C C . THR B 1 189 ? 19.641 11.008 -4.219 1 96.88 189 THR B C 1
ATOM 3364 O O . THR B 1 189 ? 20.875 10.906 -4.27 1 96.88 189 THR B O 1
ATOM 3367 N N . ARG B 1 190 ? 18.797 10.539 -5.125 1 96.44 190 ARG B N 1
ATOM 3368 C CA . ARG B 1 190 ? 19.328 9.68 -6.176 1 96.44 190 ARG B CA 1
ATOM 3369 C C . ARG B 1 190 ? 19.297 10.375 -7.531 1 96.44 190 ARG B C 1
ATOM 3371 O O . ARG B 1 190 ? 20.172 10.156 -8.375 1 96.44 190 ARG B O 1
ATOM 3378 N N . SER B 1 191 ? 18.266 11.148 -7.723 1 97.38 191 SER B N 1
ATOM 3379 C CA . SER B 1 191 ? 18.109 11.758 -9.039 1 97.38 191 SER B CA 1
ATOM 3380 C C . SER B 1 191 ? 17.031 12.844 -9.023 1 97.38 191 SER B C 1
ATOM 3382 O O . SER B 1 191 ? 16.375 13.062 -8 1 97.38 191 SER B O 1
ATOM 3384 N N . VAL B 1 192 ? 16.969 13.492 -10.211 1 98 192 VAL B N 1
ATOM 3385 C CA . VAL B 1 192 ? 15.844 14.383 -10.477 1 98 192 VAL B CA 1
ATOM 3386 C C . VAL B 1 192 ? 14.617 13.555 -10.867 1 98 192 VAL B C 1
ATOM 3388 O O . VAL B 1 192 ? 14.734 12.57 -11.594 1 98 192 VAL B O 1
ATOM 3391 N N . ASN B 1 193 ? 13.453 14.016 -10.445 1 98.25 193 ASN B N 1
ATOM 3392 C CA . ASN B 1 193 ? 12.203 13.375 -10.844 1 98.25 193 ASN B CA 1
ATOM 3393 C C . ASN B 1 193 ? 11.75 13.852 -12.227 1 98.25 193 ASN B C 1
ATOM 3395 O O . ASN B 1 193 ? 10.656 14.398 -12.367 1 98.25 193 ASN B O 1
ATOM 3399 N N . SER B 1 194 ? 12.555 13.508 -13.188 1 97.88 194 SER B N 1
ATOM 3400 C CA . SER B 1 194 ? 12.352 14.008 -14.539 1 97.88 194 SER B CA 1
ATOM 3401 C C . SER B 1 194 ? 11.047 13.484 -15.133 1 97.88 194 SER B C 1
ATOM 3403 O O . SER B 1 194 ? 10.312 14.227 -15.789 1 97.88 194 SER B O 1
ATOM 3405 N N . ILE B 1 195 ? 10.75 12.258 -14.891 1 96.38 195 ILE B N 1
ATOM 3406 C CA . ILE B 1 195 ? 9.547 11.633 -15.438 1 96.38 195 ILE B CA 1
ATOM 3407 C C . ILE B 1 195 ? 8.305 12.312 -14.859 1 96.38 195 ILE B C 1
ATOM 3409 O O . ILE B 1 195 ? 7.379 12.656 -15.594 1 96.38 195 ILE B O 1
ATOM 3413 N N . GLY B 1 196 ? 8.32 12.508 -13.508 1 96.88 196 GLY B N 1
ATOM 3414 C CA . GLY B 1 196 ? 7.207 13.203 -12.875 1 96.88 196 GLY B CA 1
ATOM 3415 C C . GLY B 1 196 ? 7.004 14.609 -13.406 1 96.88 196 GLY B C 1
ATOM 3416 O O . GLY B 1 196 ? 5.871 15.031 -13.656 1 96.88 196 GLY B O 1
ATOM 3417 N N . MET B 1 197 ? 8.062 15.281 -13.578 1 97.94 197 MET B N 1
ATOM 3418 C CA . MET B 1 197 ? 8 16.641 -14.086 1 97.94 197 MET B CA 1
ATOM 3419 C C . MET B 1 197 ? 7.453 16.672 -15.508 1 97.94 197 MET B C 1
ATOM 3421 O O . MET B 1 197 ? 6.574 17.484 -15.82 1 97.94 197 MET B O 1
ATOM 3425 N N . GLN B 1 198 ? 7.965 15.727 -16.281 1 97.31 198 GLN B N 1
ATOM 3426 C CA . GLN B 1 198 ? 7.5 15.656 -17.672 1 97.31 198 GLN B CA 1
ATOM 3427 C C . GLN B 1 198 ? 6.004 15.375 -17.734 1 97.31 198 GLN B C 1
ATOM 3429 O O . GLN B 1 198 ? 5.273 16.031 -18.484 1 97.31 198 GLN B O 1
ATOM 3434 N N . ARG B 1 199 ? 5.523 14.523 -16.938 1 96.62 199 ARG B N 1
ATOM 3435 C CA . ARG B 1 199 ? 4.117 14.141 -16.922 1 96.62 199 ARG B CA 1
ATOM 3436 C C . ARG B 1 199 ? 3.236 15.305 -16.469 1 96.62 199 ARG B C 1
ATOM 3438 O O . ARG B 1 199 ? 2.059 15.367 -16.828 1 96.62 199 ARG B O 1
ATOM 3445 N N . ARG B 1 200 ? 3.852 16.203 -15.828 1 96.94 200 ARG B N 1
ATOM 3446 C CA . ARG B 1 200 ? 3.066 17.297 -15.281 1 96.94 200 ARG B CA 1
ATOM 3447 C C . ARG B 1 200 ? 3.287 18.578 -16.078 1 96.94 200 ARG B C 1
ATOM 3449 O O . ARG B 1 200 ? 2.959 19.672 -15.602 1 96.94 200 ARG B O 1
ATOM 3456 N N . GLY B 1 201 ? 3.975 18.531 -17.156 1 97.12 201 GLY B N 1
ATOM 3457 C CA . GLY B 1 201 ? 3.99 19.594 -18.156 1 97.12 201 GLY B CA 1
ATOM 3458 C C . GLY B 1 201 ? 5.129 20.578 -17.953 1 97.12 201 GLY B C 1
ATOM 3459 O O . GLY B 1 201 ? 5.109 21.688 -18.5 1 97.12 201 GLY B O 1
ATOM 3460 N N . PHE B 1 202 ? 6.145 20.281 -17.203 1 98 202 PHE B N 1
ATOM 3461 C CA . PHE B 1 202 ? 7.297 21.172 -17.062 1 98 202 PHE B CA 1
ATOM 3462 C C . PHE B 1 202 ? 8.086 21.234 -18.375 1 98 202 PHE B C 1
ATOM 3464 O O . PHE B 1 202 ? 8.203 20.234 -19.078 1 98 202 PHE B O 1
ATOM 3471 N N . SER B 1 203 ? 8.648 22.391 -18.625 1 97.56 203 SER B N 1
ATOM 3472 C CA . SER B 1 203 ? 9.383 22.594 -19.859 1 97.56 203 SER B CA 1
ATOM 3473 C C . SER B 1 203 ? 10.758 21.938 -19.812 1 97.56 203 SER B C 1
ATOM 3475 O O . SER B 1 203 ? 11.242 21.594 -18.734 1 97.56 203 SER B O 1
ATOM 3477 N N . GLU B 1 204 ? 11.297 21.828 -20.969 1 96.88 204 GLU B N 1
ATOM 3478 C CA . GLU B 1 204 ? 12.672 21.328 -21.047 1 96.88 204 GLU B CA 1
ATOM 3479 C C . GLU B 1 204 ? 13.633 22.234 -20.297 1 96.88 204 GLU B C 1
ATOM 3481 O O . GLU B 1 204 ? 14.609 21.766 -19.719 1 96.88 204 GLU B O 1
ATOM 3486 N N . GLU B 1 205 ? 13.391 23.516 -20.359 1 96.94 205 GLU B N 1
ATOM 3487 C CA . GLU B 1 205 ? 14.211 24.469 -19.625 1 96.94 205 GLU B CA 1
ATOM 3488 C C . GLU B 1 205 ? 14.133 24.234 -18.125 1 96.94 205 GLU B C 1
ATOM 3490 O O . GLU B 1 205 ? 15.141 24.328 -17.422 1 96.94 205 GLU B O 1
ATOM 3495 N N . ASP B 1 206 ? 12.922 23.984 -17.656 1 97.94 206 ASP B N 1
ATOM 3496 C CA . ASP B 1 206 ? 12.742 23.656 -16.25 1 97.94 206 ASP B CA 1
ATOM 3497 C C . ASP B 1 206 ? 13.586 22.453 -15.852 1 97.94 206 ASP B C 1
ATOM 3499 O O . ASP B 1 206 ? 14.281 22.484 -14.836 1 97.94 206 ASP B O 1
ATOM 3503 N N . LEU B 1 207 ? 13.516 21.438 -16.688 1 98.06 207 LEU B N 1
ATOM 3504 C CA . LEU B 1 207 ? 14.242 20.219 -16.422 1 98.06 207 LEU B CA 1
ATOM 3505 C C . LEU B 1 207 ? 15.75 20.469 -16.391 1 98.06 207 LEU B C 1
ATOM 3507 O O . LEU B 1 207 ? 16.453 19.969 -15.516 1 98.06 207 LEU B O 1
ATOM 3511 N N . LYS B 1 208 ? 16.203 21.172 -17.312 1 97.19 208 LYS B N 1
ATOM 3512 C CA . LYS B 1 208 ? 17.625 21.484 -17.391 1 97.19 208 LYS B CA 1
ATOM 3513 C C . LYS B 1 208 ? 18.094 22.25 -16.141 1 97.19 208 LYS B C 1
ATOM 3515 O O . LYS B 1 208 ? 19.156 21.969 -15.602 1 97.19 208 LYS B O 1
ATOM 3520 N N . ALA B 1 209 ? 17.281 23.172 -15.711 1 97.56 209 ALA B N 1
ATOM 3521 C CA . ALA B 1 209 ? 17.594 23.969 -14.523 1 97.56 209 ALA B CA 1
ATOM 3522 C C . ALA B 1 209 ? 17.703 23.078 -13.281 1 97.56 209 ALA B C 1
ATOM 3524 O O . ALA B 1 209 ? 18.641 23.203 -12.5 1 97.56 209 ALA B O 1
ATOM 3525 N N . VAL B 1 210 ? 16.734 22.203 -13.156 1 98.06 210 VAL B N 1
ATOM 3526 C CA . VAL B 1 210 ? 16.688 21.328 -11.984 1 98.06 210 VAL B CA 1
ATOM 3527 C C . VAL B 1 210 ? 17.859 20.344 -12.031 1 98.06 210 VAL B C 1
ATOM 3529 O O . VAL B 1 210 ? 18.484 20.062 -11 1 98.06 210 VAL B O 1
ATOM 3532 N N . ARG B 1 211 ? 18.172 19.859 -13.188 1 97.31 211 ARG B N 1
ATOM 3533 C CA . ARG B 1 211 ? 19.297 18.953 -13.336 1 97.31 211 ARG B CA 1
ATOM 3534 C C . ARG B 1 211 ? 20.609 19.641 -12.969 1 97.31 211 ARG B C 1
ATOM 3536 O O . ARG B 1 211 ? 21.469 19.047 -12.32 1 97.31 211 ARG B O 1
ATOM 3543 N N . MET B 1 212 ? 20.734 20.812 -13.414 1 95.5 212 MET B N 1
ATOM 3544 C CA . MET B 1 212 ? 21.938 21.578 -13.062 1 95.5 212 MET B CA 1
ATOM 3545 C C . MET B 1 212 ? 22.031 21.734 -11.547 1 95.5 212 MET B C 1
ATOM 3547 O O . MET B 1 212 ? 23.125 21.594 -10.977 1 95.5 212 MET B O 1
ATOM 3551 N N . CYS B 1 213 ? 20.938 22.031 -10.984 1 95.19 213 CYS B N 1
ATOM 3552 C CA . CYS B 1 213 ? 20.891 22.172 -9.531 1 95.19 213 CYS B CA 1
ATOM 3553 C C . CYS B 1 213 ? 21.328 20.891 -8.844 1 95.19 213 CYS B C 1
ATOM 3555 O O . CYS B 1 213 ? 22.156 20.906 -7.938 1 95.19 213 CYS B O 1
ATOM 3557 N N . TYR B 1 214 ? 20.797 19.859 -9.297 1 95.38 214 TYR B N 1
ATOM 3558 C CA . TYR B 1 214 ? 21.125 18.547 -8.75 1 95.38 214 TYR B CA 1
ATOM 3559 C C . TYR B 1 214 ? 22.609 18.266 -8.852 1 95.38 214 TYR B C 1
ATOM 3561 O O . TYR B 1 214 ? 23.234 17.828 -7.879 1 95.38 214 TYR B O 1
ATOM 3569 N N . LYS B 1 215 ? 23.109 18.516 -9.969 1 94.88 215 LYS B N 1
ATOM 3570 C CA . LYS B 1 215 ? 24.531 18.281 -10.188 1 94.88 215 LYS B CA 1
ATOM 3571 C C . LYS B 1 215 ? 25.375 19.109 -9.227 1 94.88 215 LYS B C 1
ATOM 3573 O O . LYS B 1 215 ? 26.312 18.578 -8.609 1 94.88 215 LYS B O 1
ATOM 3578 N N . LYS B 1 216 ? 25.094 20.297 -9.047 1 93.5 216 LYS B N 1
ATOM 3579 C CA . LYS B 1 216 ? 25.875 21.203 -8.211 1 93.5 216 LYS B CA 1
ATOM 3580 C C . LYS B 1 216 ? 25.766 20.828 -6.738 1 93.5 216 LYS B C 1
ATOM 3582 O O . LYS B 1 216 ? 26.75 20.922 -5.992 1 93.5 216 LYS B O 1
ATOM 3587 N N . LEU B 1 217 ? 24.578 20.359 -6.375 1 92.75 217 LEU B N 1
ATOM 3588 C CA . LEU B 1 217 ? 24.328 20.125 -4.957 1 92.75 217 LEU B CA 1
ATOM 3589 C C . LEU B 1 217 ? 24.766 18.719 -4.555 1 92.75 217 LEU B C 1
ATOM 3591 O O . LEU B 1 217 ? 25.219 18.5 -3.432 1 92.75 217 LEU B O 1
ATOM 3595 N N . PHE B 1 218 ? 24.656 17.734 -5.531 1 92.75 218 PHE B N 1
ATOM 3596 C CA . PHE B 1 218 ? 24.75 16.359 -5.07 1 92.75 218 PHE B CA 1
ATOM 3597 C C . PHE B 1 218 ? 25.875 15.625 -5.793 1 92.75 218 PHE B C 1
ATOM 3599 O O . PHE B 1 218 ? 26.391 14.625 -5.297 1 92.75 218 PHE B O 1
ATOM 3606 N N . VAL B 1 219 ? 26.188 16.016 -6.887 1 89.75 219 VAL B N 1
ATOM 3607 C CA . VAL B 1 219 ? 27.188 15.297 -7.672 1 89.75 219 VAL B CA 1
ATOM 3608 C C . VAL B 1 219 ? 28.562 15.945 -7.492 1 89.75 219 VAL B C 1
ATOM 3610 O O . VAL B 1 219 ? 29.562 15.25 -7.293 1 89.75 219 VAL B O 1
ATOM 3613 N N . ASN B 1 220 ? 28.609 17.297 -7.523 1 86.88 220 ASN B N 1
ATOM 3614 C CA . ASN B 1 220 ? 29.875 18.031 -7.367 1 86.88 220 ASN B CA 1
ATOM 3615 C C . ASN B 1 220 ? 30.328 18.047 -5.91 1 86.88 220 ASN B C 1
ATOM 3617 O O . ASN B 1 220 ? 29.891 18.891 -5.129 1 86.88 220 ASN B O 1
ATOM 3621 N N . LYS B 1 221 ? 31.391 17.375 -5.57 1 83.56 221 LYS B N 1
ATOM 3622 C CA . LYS B 1 221 ? 31.844 17.188 -4.195 1 83.56 221 LYS B CA 1
ATOM 3623 C C . LYS B 1 221 ? 32.844 18.281 -3.789 1 83.56 221 LYS B C 1
ATOM 3625 O O . LYS B 1 221 ? 33.219 18.375 -2.621 1 83.56 221 LYS B O 1
ATOM 3630 N N . LYS B 1 222 ? 33.125 19.078 -4.652 1 90.44 222 LYS B N 1
ATOM 3631 C CA . LYS B 1 222 ? 34.094 20.125 -4.344 1 90.44 222 LYS B CA 1
ATOM 3632 C C . LYS B 1 222 ? 33.438 21.375 -3.803 1 90.44 222 LYS B C 1
ATOM 3634 O O . LYS B 1 222 ? 34.094 22.25 -3.23 1 90.44 222 LYS B O 1
ATOM 3639 N N . LEU B 1 223 ? 32.094 21.438 -3.908 1 89.81 223 LEU B N 1
ATOM 3640 C CA . LEU B 1 223 ? 31.375 22.641 -3.496 1 89.81 223 LEU B CA 1
ATOM 3641 C C . LEU B 1 223 ? 30.625 22.406 -2.186 1 89.81 223 LEU B C 1
ATOM 3643 O O . LEU B 1 223 ? 30.031 21.344 -1.991 1 89.81 223 LEU B O 1
ATOM 3647 N N . THR B 1 224 ? 30.766 23.422 -1.406 1 90.69 224 THR B N 1
ATOM 3648 C CA . THR B 1 224 ? 29.844 23.438 -0.271 1 90.69 224 THR B CA 1
ATOM 3649 C C . THR B 1 224 ? 28.438 23.797 -0.718 1 90.69 224 THR B C 1
ATOM 3651 O O . THR B 1 224 ? 28.25 24.312 -1.822 1 90.69 224 THR B O 1
ATOM 3654 N N . VAL B 1 225 ? 27.516 23.562 0.126 1 90.69 225 VAL B N 1
ATOM 3655 C CA . VAL B 1 225 ? 26.125 23.906 -0.183 1 90.69 225 VAL B CA 1
ATOM 3656 C C . VAL B 1 225 ? 26.016 25.391 -0.462 1 90.69 225 VAL B C 1
ATOM 3658 O O . VAL B 1 225 ? 25.344 25.812 -1.416 1 90.69 225 VAL B O 1
ATOM 3661 N N . HIS B 1 226 ? 26.688 26.094 0.36 1 91.25 226 HIS B N 1
ATOM 3662 C CA . HIS B 1 226 ? 26.656 27.547 0.206 1 91.25 226 HIS B CA 1
ATOM 3663 C C . HIS B 1 226 ? 27.234 27.969 -1.138 1 91.25 226 HIS B C 1
ATOM 3665 O O . HIS B 1 226 ? 26.656 28.812 -1.838 1 91.25 226 HIS B O 1
ATOM 3671 N N . GLU B 1 227 ? 28.328 27.438 -1.486 1 93.25 227 GLU B N 1
ATOM 3672 C CA . GLU B 1 227 ? 28.969 27.75 -2.758 1 93.25 227 GLU B CA 1
ATOM 3673 C C . GLU B 1 227 ? 28.094 27.344 -3.938 1 93.25 227 GLU B C 1
ATOM 3675 O O . GLU B 1 227 ? 27.984 28.078 -4.922 1 93.25 227 GLU B O 1
ATOM 3680 N N . ALA B 1 228 ? 27.5 26.234 -3.777 1 93.5 228 ALA B N 1
ATOM 3681 C CA . ALA B 1 228 ? 26.625 25.734 -4.828 1 93.5 228 ALA B CA 1
ATOM 3682 C C . ALA B 1 228 ? 25.422 26.656 -5.043 1 93.5 228 ALA B C 1
ATOM 3684 O O . ALA B 1 228 ? 25.078 26.984 -6.18 1 93.5 228 ALA B O 1
ATOM 3685 N N . LEU B 1 229 ? 24.859 27.141 -4.035 1 93.69 229 LEU B N 1
ATOM 3686 C CA . LEU B 1 229 ? 23.703 28.031 -4.121 1 93.69 229 LEU B CA 1
ATOM 3687 C C . LEU B 1 229 ? 24.094 29.344 -4.785 1 93.69 229 LEU B C 1
ATOM 3689 O O . LEU B 1 229 ? 23.328 29.891 -5.59 1 93.69 229 LEU B O 1
ATOM 3693 N N . GLU B 1 230 ? 25.266 29.766 -4.398 1 94 230 GLU B N 1
ATOM 3694 C CA . GLU B 1 230 ? 25.734 31.016 -4.992 1 94 230 GLU B CA 1
ATOM 3695 C C . GLU B 1 230 ? 25.922 30.875 -6.5 1 94 230 GLU B C 1
ATOM 3697 O O . GLU B 1 230 ? 25.516 31.75 -7.27 1 94 230 GLU B O 1
ATOM 3702 N N . GLU B 1 231 ? 26.453 29.812 -6.859 1 94 231 GLU B N 1
ATOM 3703 C CA . GLU B 1 231 ? 26.656 29.562 -8.281 1 94 231 GLU B CA 1
ATOM 3704 C C . GLU B 1 231 ? 25.312 29.453 -9.016 1 94 231 GLU B C 1
ATOM 3706 O O . GLU B 1 231 ? 25.172 29.938 -10.141 1 94 231 GLU B O 1
ATOM 3711 N N . LEU B 1 232 ? 24.422 28.859 -8.391 1 94.56 232 LEU B N 1
ATOM 3712 C CA . LEU B 1 232 ? 23.109 28.672 -8.992 1 94.56 232 LEU B CA 1
ATOM 3713 C C . LEU B 1 232 ? 22.375 30 -9.148 1 94.56 232 LEU B C 1
ATOM 3715 O O . LEU B 1 232 ? 21.734 30.234 -10.172 1 94.56 232 LEU B O 1
ATOM 3719 N N . ARG B 1 233 ? 22.547 30.859 -8.25 1 93.69 233 ARG B N 1
ATOM 3720 C CA . ARG B 1 233 ? 21.906 32.156 -8.281 1 93.69 233 ARG B CA 1
ATOM 3721 C C . ARG B 1 233 ? 22.438 33 -9.422 1 93.69 233 ARG B C 1
ATOM 3723 O O . ARG B 1 233 ? 21.766 33.938 -9.883 1 93.69 233 ARG B O 1
ATOM 3730 N N . HIS B 1 234 ? 23.625 32.688 -9.812 1 92.94 234 HIS B N 1
ATOM 3731 C CA . HIS B 1 234 ? 24.266 33.469 -10.859 1 92.94 234 HIS B CA 1
ATOM 3732 C C . HIS B 1 234 ? 24.312 32.719 -12.18 1 92.94 234 HIS B C 1
ATOM 3734 O O . HIS B 1 234 ? 24.953 33.156 -13.133 1 92.94 234 HIS B O 1
ATOM 3740 N N . SER B 1 235 ? 23.656 31.656 -12.188 1 92.19 235 SER B N 1
ATOM 3741 C CA . SER B 1 235 ? 23.672 30.844 -13.391 1 92.19 235 SER B CA 1
ATOM 3742 C C . SER B 1 235 ? 22.703 31.375 -14.438 1 92.19 235 SER B C 1
ATOM 3744 O O . SER B 1 235 ? 21.984 32.344 -14.188 1 92.19 235 SER B O 1
ATOM 3746 N N . GLY B 1 236 ? 22.75 30.75 -15.648 1 92.19 236 GLY B N 1
ATOM 3747 C CA . GLY B 1 236 ? 21.844 31.125 -16.719 1 92.19 236 GLY B CA 1
ATOM 3748 C C . GLY B 1 236 ? 20.391 30.797 -16.422 1 92.19 236 GLY B C 1
ATOM 3749 O O . GLY B 1 236 ? 19.484 31.234 -17.141 1 92.19 236 GLY B O 1
ATOM 3750 N N . TYR B 1 237 ? 20.172 30.141 -15.305 1 94 237 TYR B N 1
ATOM 3751 C CA . TYR B 1 237 ? 18.812 29.734 -14.945 1 94 237 TYR B CA 1
ATOM 3752 C C . TYR B 1 237 ? 18.344 30.469 -13.695 1 94 237 TYR B C 1
ATOM 3754 O O . TYR B 1 237 ? 17.375 30.047 -13.047 1 94 237 TYR B O 1
ATOM 3762 N N . ALA B 1 238 ? 18.938 31.516 -13.305 1 91.81 238 ALA B N 1
ATOM 3763 C CA . ALA B 1 238 ? 18.672 32.219 -12.055 1 91.81 238 ALA B CA 1
ATOM 3764 C C . ALA B 1 238 ? 17.219 32.656 -11.961 1 91.81 238 ALA B C 1
ATOM 3766 O O . ALA B 1 238 ? 16.656 32.75 -10.867 1 91.81 238 ALA B O 1
ATOM 3767 N N . GLU B 1 239 ? 16.594 32.875 -13.07 1 93.75 239 GLU B N 1
ATOM 3768 C CA . GLU B 1 239 ? 15.219 33.344 -13.062 1 93.75 239 GLU B CA 1
ATOM 3769 C C . GLU B 1 239 ? 14.219 32.219 -13.188 1 93.75 239 GLU B C 1
ATOM 3771 O O . GLU B 1 239 ? 13 32.438 -13.148 1 93.75 239 GLU B O 1
ATOM 3776 N N . ASN B 1 240 ? 14.734 31.031 -13.375 1 97 240 ASN B N 1
ATOM 3777 C CA . ASN B 1 240 ? 13.867 29.859 -13.492 1 97 240 ASN B CA 1
ATOM 3778 C C . ASN B 1 240 ? 13.102 29.609 -12.195 1 97 240 ASN B C 1
ATOM 3780 O O . ASN B 1 240 ? 13.695 29.547 -11.117 1 97 240 ASN B O 1
ATOM 3784 N N . ALA B 1 241 ? 11.828 29.422 -12.273 1 97 241 ALA B N 1
ATOM 3785 C CA . ALA B 1 241 ? 10.961 29.297 -11.102 1 97 241 ALA B CA 1
ATOM 3786 C C . ALA B 1 241 ? 11.297 28.047 -10.305 1 97 241 ALA B C 1
ATOM 3788 O O . ALA B 1 241 ? 11.25 28.047 -9.07 1 97 241 ALA B O 1
ATOM 3789 N N . CYS B 1 242 ? 11.555 26.969 -10.984 1 97.75 242 CYS B N 1
ATOM 3790 C CA . CYS B 1 242 ? 11.883 25.734 -10.297 1 97.75 242 CYS B CA 1
ATOM 3791 C C . CYS B 1 242 ? 13.164 25.875 -9.484 1 97.75 242 CYS B C 1
ATOM 3793 O O . CYS B 1 242 ? 13.219 25.453 -8.328 1 97.75 242 CYS B O 1
ATOM 3795 N N . LEU B 1 243 ? 14.156 26.422 -10.07 1 96.75 243 LEU B N 1
ATOM 3796 C CA . LEU B 1 243 ? 15.422 26.641 -9.375 1 96.75 243 LEU B CA 1
ATOM 3797 C C . LEU B 1 243 ? 15.234 27.531 -8.156 1 96.75 243 LEU B C 1
ATOM 3799 O O . LEU B 1 243 ? 15.766 27.25 -7.078 1 96.75 243 LEU B O 1
ATOM 3803 N N . ARG B 1 244 ? 14.484 28.516 -8.297 1 96.56 244 ARG B N 1
ATOM 3804 C CA . ARG B 1 244 ? 14.234 29.438 -7.188 1 96.56 244 ARG B CA 1
ATOM 3805 C C . ARG B 1 244 ? 13.531 28.719 -6.039 1 96.56 244 ARG B C 1
ATOM 3807 O O . ARG B 1 244 ? 13.82 28.984 -4.867 1 96.56 244 ARG B O 1
ATOM 3814 N N . ARG B 1 245 ? 12.656 27.891 -6.41 1 96.56 245 ARG B N 1
ATOM 3815 C CA . ARG B 1 245 ? 11.953 27.109 -5.398 1 96.56 245 ARG B CA 1
ATOM 3816 C C . ARG B 1 245 ? 12.914 26.219 -4.617 1 96.56 245 ARG B C 1
ATOM 3818 O O . ARG B 1 245 ? 12.82 26.125 -3.391 1 96.56 245 ARG B O 1
ATOM 3825 N N . ILE B 1 246 ? 13.844 25.594 -5.301 1 96.88 246 ILE B N 1
ATOM 3826 C CA . ILE B 1 246 ? 14.812 24.719 -4.641 1 96.88 246 ILE B CA 1
ATOM 3827 C C . ILE B 1 246 ? 15.703 25.547 -3.711 1 96.88 246 ILE B C 1
ATOM 3829 O O . ILE B 1 246 ? 15.93 25.172 -2.562 1 96.88 246 ILE B O 1
ATOM 3833 N N . ILE B 1 247 ? 16.156 26.625 -4.211 1 94.94 247 ILE B N 1
ATOM 3834 C CA . ILE B 1 247 ? 17.031 27.484 -3.426 1 94.94 247 ILE B CA 1
ATOM 3835 C C . ILE B 1 247 ? 16.312 27.953 -2.162 1 94.94 247 ILE B C 1
ATOM 3837 O O . ILE B 1 247 ? 16.875 27.891 -1.063 1 94.94 247 ILE B O 1
ATOM 3841 N N . GLN B 1 248 ? 15.109 28.375 -2.348 1 95.12 248 GLN B N 1
ATOM 3842 C CA . GLN B 1 248 ? 14.312 28.812 -1.204 1 95.12 248 GLN B CA 1
ATOM 3843 C C . GLN B 1 248 ? 14.141 27.688 -0.197 1 95.12 248 GLN B C 1
ATOM 3845 O O . GLN B 1 248 ? 14.219 27.906 1.014 1 95.12 248 GLN B O 1
ATOM 3850 N N . PHE B 1 249 ? 13.883 26.562 -0.688 1 95.88 249 PHE B N 1
ATOM 3851 C CA . PHE B 1 249 ? 13.688 25.391 0.155 1 95.88 249 PHE B CA 1
ATOM 3852 C C . PHE B 1 249 ? 14.938 25.094 0.976 1 95.88 249 PHE B C 1
ATOM 3854 O O . PHE B 1 249 ? 14.859 24.859 2.184 1 95.88 249 PHE B O 1
ATOM 3861 N N . VAL B 1 250 ? 16.062 25.078 0.344 1 93.31 250 VAL B N 1
ATOM 3862 C CA . VAL B 1 250 ? 17.328 24.797 1.008 1 93.31 250 VAL B CA 1
ATOM 3863 C C . VAL B 1 250 ? 17.578 25.828 2.105 1 93.31 250 VAL B C 1
ATOM 3865 O O . VAL B 1 250 ? 18.031 25.484 3.205 1 93.31 250 VAL B O 1
ATOM 3868 N N . GLU B 1 251 ? 17.234 26.984 1.801 1 91.31 251 GLU B N 1
ATOM 3869 C CA . GLU B 1 251 ? 17.484 28.062 2.738 1 91.31 251 GLU B CA 1
ATOM 3870 C C . GLU B 1 251 ? 16.578 27.969 3.961 1 91.31 251 GLU B C 1
ATOM 3872 O O . GLU B 1 251 ? 16.938 28.453 5.043 1 91.31 251 GLU B O 1
ATOM 3877 N N . THR B 1 252 ? 15.484 27.312 3.807 1 90.94 252 THR B N 1
ATOM 3878 C CA . THR B 1 252 ? 14.516 27.266 4.895 1 90.94 252 THR B CA 1
ATOM 3879 C C . THR B 1 252 ? 14.578 25.906 5.602 1 90.94 252 THR B C 1
ATOM 3881 O O . THR B 1 252 ? 13.922 25.719 6.633 1 90.94 252 THR B O 1
ATOM 3884 N N . SER B 1 253 ? 15.344 25.031 5.059 1 89.44 253 SER B N 1
ATOM 3885 C CA . SER B 1 253 ? 15.43 23.703 5.648 1 89.44 253 SER B CA 1
ATOM 3886 C C . SER B 1 253 ? 16.141 23.75 7 1 89.44 253 SER B C 1
ATOM 3888 O O . SER B 1 253 ? 17.219 24.312 7.121 1 89.44 253 SER B O 1
ATOM 3890 N N . GLU B 1 254 ? 15.578 23.094 7.961 1 85.38 254 GLU B N 1
ATOM 3891 C CA . GLU B 1 254 ? 16.141 23.078 9.305 1 85.38 254 GLU B CA 1
ATOM 3892 C C . GLU B 1 254 ? 16.781 21.734 9.625 1 85.38 254 GLU B C 1
ATOM 3894 O O . GLU B 1 254 ? 17.594 21.625 10.562 1 85.38 254 GLU B O 1
ATOM 3899 N N . ARG B 1 255 ? 16.531 20.734 8.883 1 84.06 255 ARG B N 1
ATOM 3900 C CA . ARG B 1 255 ? 16.984 19.375 9.18 1 84.06 255 ARG B CA 1
ATOM 3901 C C . ARG B 1 255 ? 18.062 18.922 8.203 1 84.06 255 ARG B C 1
ATOM 3903 O O . ARG B 1 255 ? 18.453 17.766 8.188 1 84.06 255 ARG B O 1
ATOM 3910 N N . GLY B 1 256 ? 18.5 19.891 7.457 1 87.62 256 GLY B N 1
ATOM 3911 C CA . GLY B 1 256 ? 19.328 19.422 6.363 1 87.62 256 GLY B CA 1
ATOM 3912 C C . GLY B 1 256 ? 18.562 18.641 5.316 1 87.62 256 GLY B C 1
ATOM 3913 O O . GLY B 1 256 ? 17.328 18.531 5.391 1 87.62 256 GLY B O 1
ATOM 3914 N N . PHE B 1 257 ? 19.25 18.266 4.238 1 87.69 257 PHE B N 1
ATOM 3915 C CA . PHE B 1 257 ? 18.516 17.547 3.209 1 87.69 257 PHE B CA 1
ATOM 3916 C C . PHE B 1 257 ? 19.234 16.25 2.857 1 87.69 257 PHE B C 1
ATOM 3918 O O . PHE B 1 257 ? 20.422 16.078 3.156 1 87.69 257 PHE B O 1
ATOM 3925 N N . CYS B 1 258 ? 18.469 15.273 2.334 1 86.12 258 CYS B N 1
ATOM 3926 C CA . CYS B 1 258 ? 18.922 13.922 2.041 1 86.12 258 CYS B CA 1
ATOM 3927 C C . CYS B 1 258 ? 20.078 13.938 1.035 1 86.12 258 CYS B C 1
ATOM 3929 O O . CYS B 1 258 ? 19.875 14.266 -0.136 1 86.12 258 CYS B O 1
ATOM 3931 N N . HIS B 1 259 ? 21.328 13.602 1.552 1 84.25 259 HIS B N 1
ATOM 3932 C CA . HIS B 1 259 ? 22.5 13.609 0.678 1 84.25 259 HIS B CA 1
ATOM 3933 C C . HIS B 1 259 ? 23.406 12.406 0.95 1 84.25 259 HIS B C 1
ATOM 3935 O O . HIS B 1 259 ? 23.422 11.875 2.064 1 84.25 259 HIS B O 1
#